Protein 5BZ3 (pdb70)

Structure (mmCIF, N/CA/C/O backbone):
data_5BZ3
#
_entry.id   5BZ3
#
_cell.length_a   56.580
_cell.length_b   94.090
_cell.length_c   147.280
_cell.angle_alpha   90.00
_cell.angle_beta   90.00
_cell.angle_gamma   90.00
#
_symmetry.space_group_name_H-M   'C 2 2 21'
#
loop_
_entity.id
_entity.type
_entity.pdbx_description
1 polymer 'Na(+)/H(+) antiporter'
2 non-polymer '(2R)-2,3-DIHYDROXYPROPYL (7Z)-TETRADEC-7-ENOATE'
3 water water
#
loop_
_atom_site.group_PDB
_atom_site.id
_atom_site.type_symbol
_atom_site.label_atom_id
_atom_site.label_alt_id
_atom_site.label_comp_id
_atom_site.label_asym_id
_atom_site.label_entity_id
_atom_site.label_seq_id
_atom_site.pdbx_PDB_ins_code
_atom_site.Cartn_x
_atom_site.Cartn_y
_atom_site.Cartn_z
_atom_site.occupancy
_atom_site.B_iso_or_equiv
_atom_site.auth_seq_id
_atom_site.auth_comp_id
_atom_site.auth_asym_id
_atom_site.auth_atom_id
_atom_site.pdbx_PDB_model_num
ATOM 1 N N . GLY A 1 2 ? -1.682 -33.208 -46.066 1.00 62.88 3 GLY A N 1
ATOM 2 C CA . GLY A 1 2 ? -1.342 -31.990 -46.779 1.00 51.11 3 GLY A CA 1
ATOM 3 C C . GLY A 1 2 ? -2.567 -31.204 -47.206 1.00 45.01 3 GLY A C 1
ATOM 4 O O . GLY A 1 2 ? -3.042 -30.335 -46.475 1.00 42.22 3 GLY A O 1
ATOM 7 N N . ALA A 1 3 ? -3.077 -31.512 -48.396 1.00 43.12 4 ALA A N 1
ATOM 8 C CA . ALA A 1 3 ? -4.214 -30.792 -48.962 1.00 40.73 4 ALA A CA 1
ATOM 9 C C . ALA A 1 3 ? -5.468 -30.987 -48.119 1.00 40.10 4 ALA A C 1
ATOM 10 O O . ALA A 1 3 ? -6.230 -30.044 -47.908 1.00 38.90 4 ALA A O 1
ATOM 17 N N . GLU A 1 4 ? -5.679 -32.215 -47.653 1.00 40.53 5 GLU A N 1
ATOM 18 C CA . GLU A 1 4 ? -6.791 -32.522 -46.757 1.00 42.87 5 GLU A CA 1
ATOM 19 C C . GLU A 1 4 ? -6.850 -31.540 -45.594 1.00 40.64 5 GLU A C 1
ATOM 20 O O . GLU A 1 4 ? -7.881 -30.913 -45.340 1.00 38.72 5 GLU A O 1
ATOM 32 N N . HIS A 1 5 ? -5.737 -31.417 -44.883 1.00 40.77 6 HIS A N 1
ATOM 33 C CA . HIS A 1 5 ? -5.711 -30.612 -43.672 1.00 38.66 6 HIS A CA 1
ATOM 34 C C . HIS A 1 5 ? -5.836 -29.119 -43.991 1.00 35.28 6 HIS A C 1
ATOM 35 O O . HIS A 1 5 ? -6.400 -28.367 -43.202 1.00 32.59 6 HIS A O 1
ATOM 49 N N . LEU A 1 6 ? -5.345 -28.692 -45.153 1.00 38.05 7 LEU A N 1
ATOM 50 C CA . LEU A 1 6 ? -5.531 -27.299 -45.576 1.00 35.62 7 LEU A CA 1
ATOM 51 C C . LEU A 1 6 ? -6.999 -27.007 -45.877 1.00 33.16 7 LEU A C 1
ATOM 52 O O . LEU A 1 6 ? -7.485 -25.917 -45.581 1.00 32.41 7 LEU A O 1
ATOM 68 N N . LEU A 1 7 ? -7.700 -27.972 -46.468 1.00 33.23 8 LEU A N 1
ATOM 69 C CA . LEU A 1 7 ? -9.135 -27.829 -46.717 1.00 36.07 8 LEU A CA 1
ATOM 70 C C . LEU A 1 7 ? -9.898 -27.718 -45.411 1.00 33.80 8 LEU A C 1
ATOM 71 O O . LEU A 1 7 ? -10.808 -26.901 -45.277 1.00 30.06 8 LEU A O 1
ATOM 87 N N . GLU A 1 8 ? -9.534 -28.569 -44.460 1.00 34.28 9 GLU A N 1
ATOM 88 C CA . GLU A 1 8 ? -10.183 -28.582 -43.158 1.00 34.57 9 GLU A CA 1
ATOM 89 C C . GLU A 1 8 ? -10.075 -27.221 -42.489 1.00 31.30 9 GLU A C 1
ATOM 90 O O . GLU A 1 8 ? -11.068 -26.692 -41.990 1.00 31.97 9 GLU A O 1
ATOM 102 N N . ILE A 1 9 ? -8.875 -26.650 -42.486 1.00 31.45 10 ILE A N 1
ATOM 103 C CA . ILE A 1 9 ? -8.672 -25.341 -41.873 1.00 34.31 10 ILE A CA 1
ATOM 104 C C . ILE A 1 9 ? -9.526 -24.293 -42.572 1.00 33.35 10 ILE A C 1
ATOM 105 O O . ILE A 1 9 ? -10.133 -23.450 -41.913 1.00 32.29 10 ILE A O 1
ATOM 121 N N . PHE A 1 10 ? -9.584 -24.345 -43.900 1.00 33.47 11 PHE A N 1
ATOM 122 C CA . PHE A 1 10 ? -10.407 -23.393 -44.643 1.00 33.01 11 PHE A CA 1
ATOM 123 C C . PHE A 1 10 ? -11.870 -23.466 -44.213 1.00 31.12 11 PHE A C 1
ATOM 124 O O . PHE A 1 10 ? -12.520 -22.436 -44.040 1.00 28.80 11 PHE A O 1
ATOM 141 N N . TYR A 1 11 ? -12.384 -24.681 -44.046 1.00 34.06 12 TYR A N 1
ATOM 142 C CA . TYR A 1 11 ? -13.787 -24.870 -43.688 1.00 34.28 12 TYR A CA 1
ATOM 143 C C . TYR A 1 11 ? -14.070 -24.352 -42.279 1.00 33.90 12 TYR A C 1
ATOM 144 O O . TYR A 1 11 ? -15.127 -23.779 -42.018 1.00 33.57 12 TYR A O 1
ATOM 162 N N . LEU A 1 12 ? -13.126 -24.566 -41.371 1.00 32.98 13 LEU A N 1
ATOM 163 C CA . LEU A 1 12 ? -13.235 -24.046 -40.014 1.00 34.64 13 LEU A CA 1
ATOM 164 C C . LEU A 1 12 ? -13.240 -22.531 -39.981 1.00 33.42 13 LEU A C 1
ATOM 165 O O . LEU A 1 12 ? -14.120 -21.924 -39.377 1.00 32.33 13 LEU A O 1
ATOM 181 N N . LEU A 1 13 ? -12.238 -21.925 -40.613 1.00 33.49 14 LEU A N 1
ATOM 182 C CA . LEU A 1 13 ? -12.118 -20.470 -40.634 1.00 34.01 14 LEU A CA 1
ATOM 183 C C . LEU A 1 13 ? -13.311 -19.841 -41.332 1.00 33.30 14 LEU A C 1
ATOM 184 O O . LEU A 1 13 ? -13.834 -18.825 -40.876 1.00 33.14 14 LEU A O 1
ATOM 200 N N . LEU A 1 14 ? -13.747 -20.447 -42.434 1.00 33.52 15 LEU A N 1
ATOM 201 C CA . LEU A 1 14 ? -14.886 -19.919 -43.176 1.00 34.59 15 LEU A CA 1
ATOM 202 C C . LEU A 1 14 ? -16.136 -19.957 -42.298 1.00 34.77 15 LEU A C 1
ATOM 203 O O . LEU A 1 14 ? -16.816 -18.947 -42.122 1.00 35.75 15 LEU A O 1
ATOM 219 N N . ALA A 1 15 ? -16.420 -21.125 -41.735 1.00 32.66 16 ALA A N 1
ATOM 220 C CA . ALA A 1 15 ? -17.580 -21.297 -40.868 1.00 35.05 16 ALA A CA 1
ATOM 221 C C . ALA A 1 15 ? -17.502 -20.405 -39.631 1.00 34.78 16 ALA A C 1
ATOM 222 O O . ALA A 1 15 ? -18.494 -19.791 -39.239 1.00 34.87 16 ALA A O 1
ATOM 229 N N . ALA A 1 16 ? -16.322 -20.333 -39.023 1.00 34.47 17 ALA A N 1
ATOM 230 C CA . ALA A 1 16 ? -16.135 -19.546 -37.808 1.00 33.50 17 ALA A CA 1
ATOM 231 C C . ALA A 1 16 ? -16.258 -18.051 -38.083 1.00 35.22 17 ALA A C 1
ATOM 232 O O . ALA A 1 16 ? -16.727 -17.303 -37.226 1.00 34.31 17 ALA A O 1
ATOM 239 N N . GLN A 1 17 ? -15.838 -17.616 -39.270 1.00 36.00 18 GLN A N 1
ATOM 240 C CA . GLN A 1 17 ? -15.996 -16.220 -39.662 1.00 35.48 18 GLN A CA 1
ATOM 241 C C . GLN A 1 17 ? -17.468 -15.870 -39.834 1.00 36.03 18 GLN A C 1
ATOM 242 O O . GLN A 1 17 ? -17.902 -14.794 -39.428 1.00 37.31 18 GLN A O 1
ATOM 256 N N . VAL A 1 18 ? -18.236 -16.778 -40.429 1.00 36.35 19 VAL A N 1
ATOM 257 C CA . VAL A 1 18 ? -19.647 -16.514 -40.687 1.00 36.51 19 VAL A CA 1
ATOM 258 C C . VAL A 1 18 ? -20.461 -16.577 -39.393 1.00 36.09 19 VAL A C 1
ATOM 259 O O . VAL A 1 18 ? -21.329 -15.737 -39.166 1.00 35.96 19 VAL A O 1
ATOM 272 N N . CYS A 1 19 ? -20.188 -17.566 -38.548 1.00 34.14 20 CYS A N 1
ATOM 273 C CA . CYS A 1 19 ? -20.933 -17.706 -37.299 1.00 37.16 20 CYS A CA 1
ATOM 274 C C . CYS A 1 19 ? -20.562 -16.608 -36.307 1.00 35.84 20 CYS A C 1
ATOM 275 O O . CYS A 1 19 ? -21.382 -16.223 -35.473 1.00 35.91 20 CYS A O 1
ATOM 283 N N . ALA A 1 20 ? -19.335 -16.102 -36.391 1.00 36.44 21 ALA A N 1
ATOM 284 C CA . ALA A 1 20 ? -18.945 -14.966 -35.565 1.00 37.95 21 ALA A CA 1
ATOM 285 C C . ALA A 1 20 ? -19.770 -13.746 -35.959 1.00 38.18 21 ALA A C 1
ATOM 286 O O . ALA A 1 20 ? -20.305 -13.044 -35.101 1.00 38.27 21 ALA A O 1
ATOM 293 N N . PHE A 1 21 ? -19.870 -13.499 -37.262 1.00 38.12 22 PHE A N 1
ATOM 294 C CA . PHE A 1 21 ? -20.708 -12.419 -37.778 1.00 38.16 22 PHE A CA 1
ATOM 295 C C . PHE A 1 21 ? -22.154 -12.587 -37.319 1.00 37.05 22 PHE A C 1
ATOM 296 O O . PHE A 1 21 ? -22.813 -11.616 -36.945 1.00 38.19 22 PHE A O 1
ATOM 313 N N . ILE A 1 22 ? -22.642 -13.823 -37.343 1.00 36.13 23 ILE A N 1
ATOM 314 C CA . ILE A 1 22 ? -24.027 -14.090 -36.972 1.00 36.53 23 ILE A CA 1
ATOM 315 C C . ILE A 1 22 ? -24.265 -13.792 -35.499 1.00 37.51 23 ILE A C 1
ATOM 316 O O . ILE A 1 22 ? -25.279 -13.204 -35.147 1.00 37.04 23 ILE A O 1
ATOM 332 N N . PHE A 1 23 ? -23.338 -14.182 -34.633 1.00 36.09 24 PHE A N 1
ATOM 333 C CA . PHE A 1 23 ? -23.556 -14.000 -33.204 1.00 37.57 24 PHE A CA 1
ATOM 334 C C . PHE A 1 23 ? -23.326 -12.541 -32.791 1.00 38.21 24 PHE A C 1
ATOM 335 O O . PHE A 1 23 ? -23.933 -12.064 -31.833 1.00 37.43 24 PHE A O 1
ATOM 352 N N . LYS A 1 24 ? -22.470 -11.828 -33.518 1.00 38.88 25 LYS A N 1
ATOM 353 C CA . LYS A 1 24 ? -22.347 -10.383 -33.322 1.00 41.20 25 LYS A CA 1
ATOM 354 C C . LYS A 1 24 ? -23.666 -9.675 -33.650 1.00 39.69 25 LYS A C 1
ATOM 355 O O . LYS A 1 24 ? -24.175 -8.908 -32.834 1.00 39.98 25 LYS A O 1
ATOM 374 N N . ARG A 1 25 ? -24.213 -9.920 -34.841 1.00 38.54 26 ARG A N 1
ATOM 375 C CA . ARG A 1 25 ? -25.467 -9.275 -35.248 1.00 40.87 26 ARG A CA 1
ATOM 376 C C . ARG A 1 25 ? -26.616 -9.603 -34.276 1.00 41.37 26 ARG A C 1
ATOM 377 O O . ARG A 1 25 ? -27.580 -8.844 -34.174 1.00 44.60 26 ARG A O 1
ATOM 398 N N . LEU A 1 26 ? -26.506 -10.721 -33.558 1.00 40.41 27 LEU A N 1
ATOM 399 C CA . LEU A 1 26 ? -27.527 -11.120 -32.582 1.00 43.42 27 LEU A CA 1
ATOM 400 C C . LEU A 1 26 ? -27.190 -10.686 -31.159 1.00 45.23 27 LEU A C 1
ATOM 401 O O . LEU A 1 26 ? -27.937 -10.978 -30.229 1.00 49.56 27 LEU A O 1
ATOM 417 N N . ASN A 1 27 ? -26.071 -9.987 -30.994 1.00 44.23 28 ASN A N 1
ATOM 418 C CA . ASN A 1 27 ? -25.588 -9.579 -29.677 1.00 46.58 28 ASN A CA 1
ATOM 419 C C . ASN A 1 27 ? -25.429 -10.757 -28.718 1.00 45.34 28 ASN A C 1
ATOM 420 O O . ASN A 1 27 ? -25.628 -10.616 -27.510 1.00 44.92 28 ASN A O 1
ATOM 431 N N . GLN A 1 28 ? -25.074 -11.914 -29.265 1.00 42.48 29 GLN A N 1
ATOM 432 C CA . GLN A 1 28 ? -24.749 -13.084 -28.456 1.00 40.31 29 GLN A CA 1
ATOM 433 C C . GLN A 1 28 ? -23.234 -13.266 -28.451 1.00 38.42 29 GLN A C 1
ATOM 434 O O . GLN A 1 28 ? -22.540 -12.673 -29.286 1.00 36.80 29 GLN A O 1
ATOM 448 N N . PRO A 1 29 ? -22.709 -14.059 -27.500 1.00 36.47 30 PRO A N 1
ATOM 449 C CA . PRO A 1 29 ? -21.252 -14.184 -27.378 1.00 35.32 30 PRO A CA 1
ATOM 450 C C . PRO A 1 29 ? -20.598 -14.770 -28.628 1.00 35.77 30 PRO A C 1
ATOM 451 O O . PRO A 1 29 ? -20.925 -15.884 -29.044 1.00 33.79 30 PRO A O 1
ATOM 462 N N . VAL A 1 30 ? -19.679 -14.007 -29.211 1.00 35.23 31 VAL A N 1
ATOM 463 C CA . VAL A 1 30 ? -19.048 -14.364 -30.478 1.00 36.19 31 VAL A CA 1
ATOM 464 C C . VAL A 1 30 ? -18.375 -15.731 -30.404 1.00 35.53 31 VAL A C 1
ATOM 465 O O . VAL A 1 30 ? -18.348 -16.466 -31.390 1.00 33.84 31 VAL A O 1
ATOM 478 N N . VAL A 1 31 ? -17.848 -16.077 -29.233 1.00 34.69 32 VAL A N 1
ATOM 479 C CA . VAL A 1 31 ? -17.074 -17.306 -29.089 1.00 33.86 32 VAL A CA 1
ATOM 480 C C . VAL A 1 31 ? -17.963 -18.545 -29.195 1.00 34.09 32 VAL A C 1
ATOM 481 O O . VAL A 1 31 ? -17.492 -19.615 -29.574 1.00 34.34 32 VAL A O 1
ATOM 494 N N . ILE A 1 32 ? -19.244 -18.408 -28.868 1.00 34.01 33 ILE A N 1
ATOM 495 C CA . ILE A 1 32 ? -20.172 -19.532 -28.988 1.00 35.09 33 ILE A CA 1
ATOM 496 C C . ILE A 1 32 ? -20.470 -19.793 -30.464 1.00 33.72 33 ILE A C 1
ATOM 497 O O . ILE A 1 32 ? -20.711 -20.931 -30.866 1.00 33.87 33 ILE A O 1
ATOM 513 N N . GLY A 1 33 ? -20.443 -18.735 -31.267 1.00 34.33 34 GLY A N 1
ATOM 514 C CA . GLY A 1 33 ? -20.558 -18.868 -32.710 1.00 35.43 34 GLY A CA 1
ATOM 515 C C . GLY A 1 33 ? -19.442 -19.718 -33.287 1.00 33.44 34 GLY A C 1
ATOM 516 O O . GLY A 1 33 ? -19.670 -20.550 -34.165 1.00 33.93 34 GLY A O 1
ATOM 520 N N . GLU A 1 34 ? -18.225 -19.503 -32.798 1.00 34.19 35 GLU A N 1
ATOM 521 C CA . GLU A 1 34 ? -17.063 -20.227 -33.304 1.00 35.60 35 GLU A CA 1
ATOM 522 C C . GLU A 1 34 ? -17.158 -21.709 -32.946 1.00 34.88 35 GLU A C 1
ATOM 523 O O . GLU A 1 34 ? -16.700 -22.568 -33.698 1.00 32.93 35 GLU A O 1
ATOM 535 N N . VAL A 1 35 ? -17.770 -22.004 -31.806 1.00 32.13 36 VAL A N 1
ATOM 536 C CA . VAL A 1 35 ? -18.011 -23.388 -31.406 1.00 34.48 36 VAL A CA 1
ATOM 537 C C . VAL A 1 35 ? -19.093 -24.016 -32.271 1.00 34.46 36 VAL A C 1
ATOM 538 O O . VAL A 1 35 ? -18.946 -25.153 -32.711 1.00 34.37 36 VAL A O 1
ATOM 551 N N . LEU A 1 36 ? -20.182 -23.286 -32.500 1.00 34.69 37 LEU A N 1
ATOM 552 C CA . LEU A 1 36 ? -21.255 -23.781 -33.357 1.00 35.43 37 LEU A CA 1
ATOM 553 C C . LEU A 1 36 ? -20.695 -24.116 -34.732 1.00 36.39 37 LEU A C 1
ATOM 554 O O . LEU A 1 36 ? -21.025 -25.146 -35.317 1.00 36.32 37 LEU A O 1
ATOM 570 N N . ALA A 1 37 ? -19.843 -23.230 -35.234 1.00 35.44 38 ALA A N 1
ATOM 571 C CA . ALA A 1 37 ? -19.217 -23.401 -36.537 1.00 36.01 38 ALA A CA 1
ATOM 572 C C . ALA A 1 37 ? -18.581 -24.780 -36.661 1.00 37.49 38 ALA A C 1
ATOM 573 O O . ALA A 1 37 ? -18.754 -25.462 -37.669 1.00 35.69 38 ALA A O 1
ATOM 580 N N . GLY A 1 38 ? -17.857 -25.189 -35.624 1.00 35.09 39 GLY A N 1
ATOM 581 C CA . GLY A 1 38 ? -17.186 -26.477 -35.617 1.00 36.05 39 GLY A CA 1
ATOM 582 C C . GLY A 1 38 ? -18.153 -27.642 -35.570 1.00 37.91 39 GLY A C 1
ATOM 583 O O . GLY A 1 38 ? -17.893 -28.700 -36.146 1.00 36.77 39 GLY A O 1
ATOM 587 N N . VAL A 1 39 ? -19.266 -27.450 -34.869 1.00 37.57 40 VAL A N 1
ATOM 588 C CA . VAL A 1 39 ? -20.328 -28.446 -34.835 1.00 38.42 40 VAL A CA 1
ATOM 589 C C . VAL A 1 39 ? -20.882 -28.653 -36.241 1.00 39.82 40 VAL A C 1
ATOM 590 O O . VAL A 1 39 ? -21.073 -29.786 -36.680 1.00 42.41 40 VAL A O 1
ATOM 603 N N . LEU A 1 40 ? -21.127 -27.548 -36.941 1.00 38.85 41 LEU A N 1
ATOM 604 C CA . LEU A 1 40 ? -21.734 -27.582 -38.269 1.00 40.34 41 LEU A CA 1
ATOM 605 C C . LEU A 1 40 ? -20.855 -28.281 -39.313 1.00 41.24 41 LEU A C 1
ATOM 606 O O . LEU A 1 40 ? -21.350 -29.091 -40.098 1.00 42.95 41 LEU A O 1
ATOM 622 N N . VAL A 1 41 ? -19.561 -27.965 -39.334 1.00 39.26 42 VAL A N 1
ATOM 623 C CA . VAL A 1 41 ? -18.659 -28.526 -40.341 1.00 40.27 42 VAL A CA 1
ATOM 624 C C . VAL A 1 41 ? -18.103 -29.890 -39.927 1.00 40.03 42 VAL A C 1
ATOM 625 O O . VAL A 1 41 ? -17.515 -30.602 -40.743 1.00 38.70 42 VAL A O 1
ATOM 638 N N . GLY A 1 42 ? -18.294 -30.253 -38.664 1.00 38.20 43 GLY A N 1
ATOM 639 C CA . GLY A 1 42 ? -17.748 -31.492 -38.137 1.00 40.63 43 GLY A CA 1
ATOM 640 C C . GLY A 1 42 ? -18.622 -32.696 -38.445 1.00 42.49 43 GLY A C 1
ATOM 641 O O . GLY A 1 42 ? -19.558 -32.599 -39.234 1.00 44.30 43 GLY A O 1
ATOM 645 N N . PRO A 1 43 ? -18.331 -33.842 -37.812 1.00 43.78 44 PRO A N 1
ATOM 646 C CA . PRO A 1 43 ? -19.014 -35.093 -38.165 1.00 46.16 44 PRO A CA 1
ATOM 647 C C . PRO A 1 43 ? -20.508 -35.125 -37.827 1.00 49.81 44 PRO A C 1
ATOM 648 O O . PRO A 1 43 ? -21.233 -35.928 -38.417 1.00 54.43 44 PRO A O 1
ATOM 659 N N . ALA A 1 44 ? -20.962 -34.275 -36.909 1.00 48.94 45 ALA A N 1
ATOM 660 C CA . ALA A 1 44 ? -22.372 -34.262 -36.525 1.00 48.66 45 ALA A CA 1
ATOM 661 C C . ALA A 1 44 ? -23.273 -33.934 -37.712 1.00 51.85 45 ALA A C 1
ATOM 662 O O . ALA A 1 44 ? -24.373 -34.478 -37.816 1.00 56.09 45 ALA A O 1
ATOM 669 N N . LEU A 1 45 ? -22.810 -33.054 -38.600 1.00 48.99 46 LEU A N 1
ATOM 670 C CA . LEU A 1 45 ? -23.607 -32.636 -39.754 1.00 49.37 46 LEU A CA 1
ATOM 671 C C . LEU A 1 45 ? -22.839 -32.765 -41.082 1.00 48.28 46 LEU A C 1
ATOM 672 O O . LEU A 1 45 ? -22.860 -33.826 -41.707 1.00 49.66 46 LEU A O 1
ATOM 688 N N . LEU A 1 46 ? -22.159 -31.703 -41.510 1.00 46.08 47 LEU A N 1
ATOM 689 C CA . LEU A 1 46 ? -21.563 -31.666 -42.853 1.00 44.05 47 LEU A CA 1
ATOM 690 C C . LEU A 1 46 ? -20.421 -32.669 -43.064 1.00 42.36 47 LEU A C 1
ATOM 691 O O . LEU A 1 46 ? -20.171 -33.100 -44.188 1.00 41.62 47 LEU A O 1
ATOM 707 N N . GLY A 1 47 ? -19.724 -33.032 -41.995 1.00 43.11 48 GLY A N 1
ATOM 708 C CA . GLY A 1 47 ? -18.654 -34.013 -42.092 1.00 42.84 48 GLY A CA 1
ATOM 709 C C . GLY A 1 47 ? -17.448 -33.574 -42.912 1.00 40.40 48 GLY A C 1
ATOM 710 O O . GLY A 1 47 ? -16.761 -34.408 -43.502 1.00 41.56 48 GLY A O 1
ATOM 714 N N . LEU A 1 48 ? -17.177 -32.271 -42.938 1.00 38.57 49 LEU A N 1
ATOM 715 C CA . LEU A 1 48 ? -16.049 -31.731 -43.700 1.00 38.69 49 LEU A CA 1
ATOM 716 C C . LEU A 1 48 ? -14.771 -31.655 -42.864 1.00 38.36 49 LEU A C 1
ATOM 717 O O . LEU A 1 48 ? -13.681 -31.455 -43.403 1.00 37.02 49 LEU A O 1
ATOM 733 N N . VAL A 1 49 ? -14.915 -31.815 -41.551 1.00 39.32 50 VAL A N 1
ATOM 734 C CA . VAL A 1 49 ? -13.795 -31.707 -40.623 1.00 39.22 50 VAL A CA 1
ATOM 735 C C . VAL A 1 49 ? -13.883 -32.815 -39.597 1.00 41.55 50 VAL A C 1
ATOM 736 O O . VAL A 1 49 ? -14.957 -33.075 -39.056 1.00 40.59 50 VAL A O 1
ATOM 749 N N . HIS A 1 50 ? -12.757 -33.462 -39.320 1.00 40.38 51 HIS A N 1
ATOM 750 C CA . HIS A 1 50 ? -12.734 -34.505 -38.312 1.00 41.42 51 HIS A CA 1
ATOM 751 C C . HIS A 1 50 ? -11.627 -34.310 -37.297 1.00 42.22 51 HIS A C 1
ATOM 752 O O . HIS A 1 50 ? -10.643 -33.609 -37.537 1.00 40.95 51 HIS A O 1
ATOM 766 N N . GLU A 1 51 ? -11.831 -34.939 -36.148 1.00 43.40 52 GLU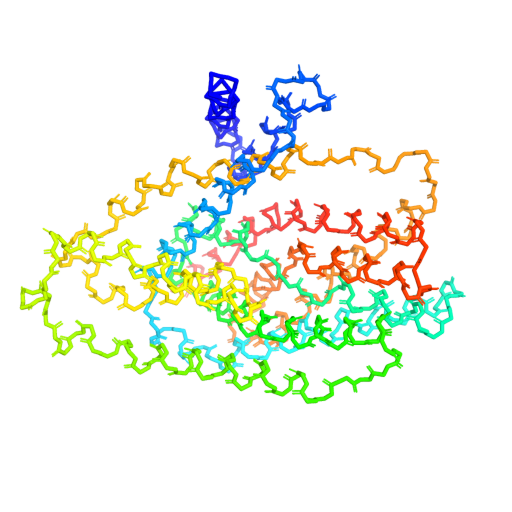 A N 1
ATOM 767 C CA . GLU A 1 51 ? -10.828 -35.024 -35.105 1.00 45.42 52 GLU A CA 1
ATOM 768 C C . GLU A 1 51 ? -9.512 -35.518 -35.678 1.00 42.63 52 GLU A C 1
ATOM 769 O O . GLU A 1 51 ? -9.467 -36.545 -36.351 1.00 40.77 52 GLU A O 1
ATOM 781 N N . GLY A 1 52 ? -8.445 -34.771 -35.429 1.00 42.48 53 GLY A N 1
ATOM 782 C CA . GLY A 1 52 ? -7.121 -35.209 -35.821 1.00 42.66 53 GLY A CA 1
ATOM 783 C C . GLY A 1 52 ? -6.013 -34.533 -35.040 1.00 41.25 53 GLY A C 1
ATOM 784 O O . GLY A 1 52 ? -6.228 -33.519 -34.376 1.00 38.82 53 GLY A O 1
ATOM 788 N N . GLU A 1 53 ? -4.818 -35.104 -35.133 1.00 42.67 54 GLU A N 1
ATOM 789 C CA . GLU A 1 53 ? -3.670 -34.623 -34.380 1.00 42.59 54 GLU A CA 1
ATOM 790 C C . GLU A 1 53 ? -3.238 -33.222 -34.796 1.00 38.52 54 GLU A C 1
ATOM 791 O O . GLU A 1 53 ? -2.921 -32.388 -33.949 1.00 35.17 54 GLU A O 1
ATOM 803 N N . ILE A 1 54 ? -3.218 -32.965 -36.101 1.00 37.76 55 ILE A N 1
ATOM 804 C CA . ILE A 1 54 ? -2.745 -31.681 -36.603 1.00 34.59 55 ILE A CA 1
ATOM 805 C C . ILE A 1 54 ? -3.695 -30.567 -36.174 1.00 33.53 55 ILE A C 1
ATOM 806 O O . ILE A 1 54 ? -3.260 -29.559 -35.618 1.00 31.34 55 ILE A O 1
ATOM 822 N N . LEU A 1 55 ? -4.989 -30.756 -36.415 1.00 33.19 56 LEU A N 1
ATOM 823 C CA . LEU A 1 55 ? -5.985 -29.762 -36.020 1.00 33.73 56 LEU A CA 1
ATOM 824 C C . LEU A 1 55 ? -5.978 -29.515 -34.520 1.00 34.39 56 LEU A C 1
ATOM 825 O O . LEU A 1 55 ? -6.135 -28.378 -34.074 1.00 31.31 56 LEU A O 1
ATOM 841 N N . GLU A 1 56 ? -5.792 -30.571 -33.738 1.00 32.86 57 GLU A N 1
ATOM 842 C CA . GLU A 1 56 ? -5.820 -30.417 -32.294 1.00 36.28 57 GLU A CA 1
ATOM 843 C C . GLU A 1 56 ? -4.594 -29.660 -31.798 1.00 33.88 57 GLU A C 1
ATOM 844 O O . GLU A 1 56 ? -4.688 -28.922 -30.823 1.00 33.50 57 GLU A O 1
ATOM 856 N N . PHE A 1 57 ? -3.451 -29.820 -32.461 1.00 32.52 58 PHE A N 1
ATOM 857 C CA . PHE A 1 57 ? -2.287 -29.045 -32.055 1.00 33.38 58 PHE A CA 1
ATOM 858 C C . PHE A 1 57 ? -2.465 -27.580 -32.447 1.00 33.15 58 PHE A C 1
ATOM 859 O O . PHE A 1 57 ? -2.019 -26.682 -31.733 1.00 28.77 58 PHE A O 1
ATOM 876 N N . LEU A 1 58 ? -3.108 -27.335 -33.583 1.00 30.77 59 LEU A N 1
ATOM 877 C CA . LEU A 1 58 ? -3.380 -25.964 -33.999 1.00 30.98 59 LEU A CA 1
ATOM 878 C C . LEU A 1 58 ? -4.361 -25.315 -33.032 1.00 29.19 59 LEU A C 1
ATOM 879 O O . LEU A 1 58 ? -4.201 -24.152 -32.668 1.00 27.23 59 LEU A O 1
ATOM 895 N N . ALA A 1 59 ? -5.370 -26.075 -32.620 1.00 30.20 60 ALA A N 1
ATOM 896 C CA . ALA A 1 59 ? -6.282 -25.643 -31.567 1.00 33.01 60 ALA A CA 1
ATOM 897 C C . ALA A 1 59 ? -5.512 -25.226 -30.317 1.00 31.00 60 ALA A C 1
ATOM 898 O O . ALA A 1 59 ? -5.814 -24.205 -29.704 1.00 30.03 60 ALA A O 1
ATOM 905 N N . GLU A 1 60 ? -4.509 -26.018 -29.954 1.00 31.24 61 GLU A N 1
ATOM 906 C CA . GLU A 1 60 ? -3.716 -25.751 -28.758 1.00 34.20 61 GLU A CA 1
ATOM 907 C C . GLU A 1 60 ? -2.927 -24.451 -28.898 1.00 32.38 61 GLU A C 1
ATOM 908 O O . GLU A 1 60 ? -2.820 -23.673 -27.950 1.00 28.85 61 GLU A O 1
ATOM 920 N N . LEU A 1 61 ? -2.371 -24.216 -30.083 1.00 27.02 62 LEU A N 1
ATOM 921 C CA . LEU A 1 61 ? -1.630 -22.983 -30.342 1.00 28.36 62 LEU A CA 1
ATOM 922 C C . LEU A 1 61 ? -2.546 -21.770 -30.240 1.00 28.78 62 LEU A C 1
ATOM 923 O O . LEU A 1 61 ? -2.132 -20.708 -29.778 1.00 26.03 62 LEU A O 1
ATOM 939 N N . GLY A 1 62 ? -3.793 -21.930 -30.672 1.00 28.00 63 GLY A N 1
ATOM 940 C CA . GLY A 1 62 ? -4.757 -20.847 -30.615 1.00 28.43 63 GLY A CA 1
ATOM 941 C C . GLY A 1 62 ? -5.057 -20.429 -29.186 1.00 28.02 63 GLY A C 1
ATOM 942 O O . GLY A 1 62 ? -5.082 -19.238 -28.875 1.00 24.99 63 GLY A O 1
ATOM 946 N N . ALA A 1 63 ? -5.283 -21.409 -28.318 1.00 27.20 64 ALA A N 1
ATOM 947 C CA . ALA A 1 63 ? -5.525 -21.144 -26.901 1.00 30.94 64 ALA A CA 1
ATOM 948 C C . ALA A 1 63 ? -4.319 -20.453 -26.283 1.00 26.50 64 ALA A C 1
ATOM 949 O O . ALA A 1 63 ? -4.459 -19.528 -25.485 1.00 24.71 64 ALA A O 1
ATOM 956 N N . VAL A 1 64 ? -3.132 -20.917 -26.658 1.00 26.51 65 VAL A N 1
ATOM 957 C CA . VAL A 1 64 ? -1.884 -20.335 -26.176 1.00 27.83 65 VAL A CA 1
ATOM 958 C C . VAL A 1 64 ? -1.784 -18.862 -26.558 1.00 29.42 65 VAL A C 1
ATOM 959 O O . VAL A 1 64 ? -1.368 -18.045 -25.743 1.00 23.89 65 VAL A O 1
ATOM 972 N N . PHE A 1 65 ? -2.174 -18.510 -27.780 1.00 25.75 66 PHE A N 1
ATOM 973 C CA . PHE A 1 65 ? -2.034 -17.127 -28.227 1.00 27.42 66 PHE A CA 1
ATOM 974 C C . PHE A 1 65 ? -3.171 -16.244 -27.717 1.00 28.85 66 PHE A C 1
ATOM 975 O O . PHE A 1 65 ? -3.017 -15.029 -27.597 1.00 28.27 66 PHE A O 1
ATOM 992 N N . LEU A 1 66 ? -4.308 -16.854 -27.412 1.00 26.55 67 LEU A N 1
ATOM 993 C CA . LEU A 1 66 ? -5.352 -16.168 -26.664 1.00 29.43 67 LEU A CA 1
ATOM 994 C C . LEU A 1 66 ? -4.816 -15.674 -25.315 1.00 30.00 67 LEU A C 1
ATOM 995 O O . LEU A 1 66 ? -4.815 -14.473 -25.042 1.00 26.40 67 LEU A O 1
ATOM 1011 N N . LEU A 1 67 ? -4.350 -16.590 -24.474 1.00 27.23 68 LEU A N 1
ATOM 1012 C CA . LEU A 1 67 ? -3.880 -16.201 -23.146 1.00 30.03 68 LEU A CA 1
ATOM 1013 C C . LEU A 1 67 ? -2.543 -15.464 -23.176 1.00 30.81 68 LEU A C 1
ATOM 1014 O O . LEU A 1 67 ? -2.252 -14.675 -22.277 1.00 28.41 68 LEU A O 1
ATOM 1030 N N . PHE A 1 68 ? -1.730 -15.718 -24.195 1.00 29.06 69 PHE A N 1
ATOM 1031 C CA . PHE A 1 68 ? -0.517 -14.934 -24.404 1.00 29.61 69 PHE A CA 1
ATOM 1032 C C . PHE A 1 68 ? -0.900 -13.470 -24.643 1.00 31.77 69 PHE A C 1
ATOM 1033 O O . PHE A 1 68 ? -0.312 -12.560 -24.059 1.00 29.95 69 PHE A O 1
ATOM 1050 N N . MET A 1 69 ? -1.904 -13.249 -25.488 1.00 31.74 70 MET A N 1
ATOM 1051 C CA . MET A 1 69 ? -2.408 -11.898 -25.739 1.00 32.71 70 MET A CA 1
ATOM 1052 C C . MET A 1 69 ? -3.003 -11.289 -24.460 1.00 31.92 70 MET A C 1
ATOM 1053 O O . MET A 1 69 ? -2.800 -10.114 -24.159 1.00 30.61 70 MET A O 1
ATOM 1067 N N . VAL A 1 70 ? -3.744 -12.095 -23.709 1.00 29.50 71 VAL A N 1
ATOM 1068 C CA . VAL A 1 70 ? -4.384 -11.613 -22.490 1.00 32.05 71 VAL A CA 1
ATOM 1069 C C . VAL A 1 70 ? -3.327 -11.222 -21.454 1.00 31.47 71 VAL A C 1
ATOM 1070 O O . VAL A 1 70 ? -3.467 -10.209 -20.769 1.00 30.67 71 VAL A O 1
ATOM 1083 N N . GLY A 1 71 ? -2.268 -12.018 -21.351 1.00 28.35 72 GLY A N 1
ATOM 1084 C CA . GLY A 1 71 ? -1.146 -11.682 -20.493 1.00 32.92 72 GLY A CA 1
ATOM 1085 C C . GLY A 1 71 ? -0.508 -10.353 -20.857 1.00 35.56 72 GLY A C 1
ATOM 1086 O O . GLY A 1 71 ? -0.169 -9.558 -19.976 1.00 35.39 72 GLY A O 1
ATOM 1090 N N . LEU A 1 72 ? -0.341 -10.116 -22.157 1.00 34.31 73 LEU A N 1
ATOM 1091 C CA . LEU A 1 72 ? 0.214 -8.864 -22.664 1.00 37.63 73 LEU A CA 1
ATOM 1092 C C . LEU A 1 72 ? -0.521 -7.636 -22.136 1.00 38.67 73 LEU A C 1
ATOM 1093 O O . LEU A 1 72 ? 0.096 -6.598 -21.905 1.00 41.60 73 LEU A O 1
ATOM 1109 N N . GLU A 1 73 ? -1.835 -7.758 -21.956 1.00 39.28 74 GLU A N 1
ATOM 1110 C CA . GLU A 1 73 ? -2.670 -6.639 -21.522 1.00 42.91 74 GLU A CA 1
ATOM 1111 C C . GLU A 1 73 ? -2.837 -6.604 -20.003 1.00 41.41 74 GLU A C 1
ATOM 1112 O O . GLU A 1 73 ? -3.692 -5.884 -19.486 1.00 44.80 74 GLU A O 1
ATOM 1124 N N . THR A 1 74 ? -2.015 -7.377 -19.297 1.00 39.60 75 THR A N 1
ATOM 1125 C CA . THR A 1 74 ? -2.154 -7.545 -17.851 1.00 40.86 75 THR A CA 1
ATOM 1126 C C . THR A 1 74 ? -0.847 -7.270 -17.108 1.00 43.40 75 THR A C 1
ATOM 1127 O O . THR A 1 74 ? 0.137 -7.986 -17.282 1.00 41.69 75 THR A O 1
ATOM 1138 N N . ARG A 1 75 ? -0.845 -6.235 -16.274 1.00 47.62 76 ARG A N 1
ATOM 1139 C CA . ARG A 1 75 ? 0.293 -5.968 -15.402 1.00 49.90 76 ARG A CA 1
ATOM 1140 C C . ARG A 1 75 ? 0.314 -7.007 -14.279 1.00 46.38 76 ARG A C 1
ATOM 1141 O O . ARG A 1 75 ? -0.718 -7.248 -13.651 1.00 46.04 76 ARG A O 1
ATOM 1162 N N . LEU A 1 76 ? 1.469 -7.627 -14.030 1.00 46.30 77 LEU A N 1
ATOM 1163 C CA . LEU A 1 76 ? 1.596 -8.533 -12.887 1.00 48.63 77 LEU A CA 1
ATOM 1164 C C . LEU A 1 76 ? 1.154 -7.822 -11.616 1.00 48.25 77 LEU A C 1
ATOM 1165 O O . LEU A 1 76 ? 0.413 -8.382 -10.812 1.00 46.61 77 LEU A O 1
ATOM 1181 N N . LYS A 1 77 ? 1.627 -6.592 -11.437 1.00 49.27 78 LYS A N 1
ATOM 1182 C CA . LYS A 1 77 ? 1.297 -5.811 -10.249 1.00 51.32 78 LYS A CA 1
ATOM 1183 C C . LYS A 1 77 ? -0.216 -5.696 -10.051 1.00 49.95 78 LYS A C 1
ATOM 1184 O O . LYS A 1 77 ? -0.699 -5.662 -8.919 1.00 48.40 78 LYS A O 1
ATOM 1203 N N . ASP A 1 78 ? -0.965 -5.643 -11.149 1.00 49.21 79 ASP A N 1
ATOM 1204 C CA . ASP A 1 78 ? -2.419 -5.530 -11.053 1.00 50.31 79 ASP A CA 1
ATOM 1205 C C . ASP A 1 78 ? -3.046 -6.876 -10.694 1.00 48.46 79 ASP A C 1
ATOM 1206 O O . ASP A 1 78 ? -4.161 -6.917 -10.175 1.00 48.10 79 ASP A O 1
ATOM 1215 N N . ILE A 1 79 ? -2.336 -7.972 -10.955 1.00 46.63 80 ILE A N 1
ATOM 1216 C CA . ILE A 1 79 ? -2.778 -9.277 -10.466 1.00 45.21 80 ILE A CA 1
ATOM 1217 C C . ILE A 1 79 ? -2.482 -9.378 -8.970 1.00 45.34 80 ILE A C 1
ATOM 1218 O O . ILE A 1 79 ? -3.328 -9.825 -8.194 1.00 44.12 80 ILE A O 1
ATOM 1234 N N . LEU A 1 80 ? -1.283 -8.964 -8.568 1.00 46.33 81 LEU A N 1
ATOM 1235 C CA . LEU A 1 80 ? -0.892 -8.990 -7.159 1.00 46.77 81 LEU A CA 1
ATOM 1236 C C . LEU A 1 80 ? -1.833 -8.166 -6.286 1.00 45.44 81 LEU A C 1
ATOM 1237 O O . LEU A 1 80 ? -2.085 -8.519 -5.136 1.00 46.84 81 LEU A O 1
ATOM 1253 N N . ALA A 1 81 ? -2.347 -7.069 -6.837 1.00 44.94 82 ALA A N 1
ATOM 1254 C CA . ALA A 1 81 ? -3.254 -6.192 -6.104 1.00 44.59 82 ALA A CA 1
ATOM 1255 C C . ALA A 1 81 ? -4.501 -6.932 -5.617 1.00 49.37 82 ALA A C 1
ATOM 1256 O O . ALA A 1 81 ? -5.122 -6.524 -4.635 1.00 44.81 82 ALA A O 1
ATOM 1263 N N . VAL A 1 82 ? -4.854 -8.016 -6.303 1.00 43.82 83 VAL A N 1
ATOM 1264 C CA . VAL A 1 82 ? -6.020 -8.817 -5.947 1.00 41.83 83 VAL A CA 1
ATOM 1265 C C . VAL A 1 82 ? -5.613 -10.271 -5.725 1.00 41.30 83 VAL A C 1
ATOM 1266 O O . VAL A 1 82 ? -6.396 -11.189 -5.960 1.00 40.26 83 VAL A O 1
ATOM 1279 N N . GLY A 1 83 ? -4.383 -10.467 -5.260 1.00 40.90 84 GLY A N 1
ATOM 1280 C CA . GLY A 1 83 ? -3.843 -11.797 -5.038 1.00 39.69 84 GLY A CA 1
ATOM 1281 C C . GLY A 1 83 ? -4.585 -12.592 -3.982 1.00 41.23 84 GLY A C 1
ATOM 1282 O O . GLY A 1 83 ? -4.813 -13.789 -4.148 1.00 38.74 84 GLY A O 1
ATOM 1286 N N . LYS A 1 84 ? -4.959 -11.935 -2.890 1.00 43.54 85 LYS A N 1
ATOM 1287 C CA . LYS A 1 84 ? -5.643 -12.620 -1.799 1.00 42.35 85 LYS A CA 1
ATOM 1288 C C . LYS A 1 84 ? -7.018 -13.106 -2.253 1.00 39.07 85 LYS A C 1
ATOM 1289 O O . LYS A 1 84 ? -7.450 -14.196 -1.881 1.00 38.35 85 LYS A O 1
ATOM 1308 N N . GLU A 1 85 ? -7.697 -12.310 -3.074 1.00 38.53 86 GLU A N 1
ATOM 1309 C CA . GLU A 1 85 ? -8.966 -12.742 -3.651 1.00 39.30 86 GLU A CA 1
ATOM 1310 C C . GLU A 1 85 ? -8.757 -13.863 -4.672 1.00 37.06 86 GLU A C 1
ATOM 1311 O O . GLU A 1 85 ? -9.540 -14.807 -4.722 1.00 36.31 86 GLU A O 1
ATOM 1323 N N . ALA A 1 86 ? -7.706 -13.771 -5.480 1.00 35.96 87 ALA A N 1
ATOM 1324 C CA . ALA A 1 86 ? -7.460 -14.800 -6.490 1.00 37.16 87 ALA A CA 1
ATOM 1325 C C . ALA A 1 86 ? -7.229 -16.134 -5.803 1.00 37.06 87 ALA A C 1
ATOM 1326 O O . ALA A 1 86 ? -7.740 -17.169 -6.231 1.00 36.69 87 ALA A O 1
ATOM 1333 N N . PHE A 1 87 ? -6.469 -16.095 -4.745 1.00 36.93 88 PHE A N 1
ATOM 1334 C CA . PHE A 1 87 ? -6.170 -17.282 -4.006 1.00 38.89 88 PHE A CA 1
ATOM 1335 C C . PHE A 1 87 ? -7.360 -17.920 -3.340 1.00 36.49 88 PHE A C 1
ATOM 1336 O O . PHE A 1 87 ? -7.516 -19.090 -3.386 1.00 35.12 88 PHE A O 1
ATOM 1353 N N . LEU A 1 88 ? -8.198 -17.123 -2.726 1.00 36.82 89 LEU A N 1
ATOM 1354 C CA . LEU A 1 88 ? -9.385 -17.632 -2.091 1.00 38.01 89 LEU A CA 1
ATOM 1355 C C . LEU A 1 88 ? -10.359 -18.213 -3.080 1.00 34.09 89 LEU A C 1
ATOM 1356 O O . LEU A 1 88 ? -10.972 -19.197 -2.832 1.00 32.97 89 LEU A O 1
ATOM 1372 N N . VAL A 1 89 ? -10.496 -17.553 -4.199 1.00 36.27 90 VAL A N 1
ATOM 1373 C CA . VAL A 1 89 ? -11.428 -17.957 -5.209 1.00 34.59 90 VAL A CA 1
ATOM 1374 C C . VAL A 1 89 ? -11.014 -19.306 -5.727 1.00 32.06 90 VAL A C 1
ATOM 1375 O O . VAL A 1 89 ? -11.813 -20.175 -5.886 1.00 27.99 90 VAL A O 1
ATOM 1388 N N . ALA A 1 90 ? -9.724 -19.459 -5.925 1.00 31.47 91 ALA A N 1
ATOM 1389 C CA . ALA A 1 90 ? -9.182 -20.722 -6.405 1.00 34.45 91 ALA A CA 1
ATOM 1390 C C . ALA A 1 90 ? -9.403 -21.883 -5.424 1.00 32.71 91 ALA A C 1
ATOM 1391 O O . ALA A 1 90 ? -9.878 -22.943 -5.831 1.00 30.58 91 ALA A O 1
ATOM 1398 N N . VAL A 1 91 ? -9.064 -21.706 -4.147 1.00 31.91 92 VAL A N 1
ATOM 1399 C CA . VAL A 1 91 ? -9.187 -22.823 -3.206 1.00 32.64 92 VAL A CA 1
ATOM 1400 C C . VAL A 1 91 ? -10.655 -23.193 -2.972 1.00 31.68 92 VAL A C 1
ATOM 1401 O O . VAL A 1 91 ? -10.994 -24.374 -2.925 1.00 29.72 92 VAL A O 1
ATOM 1414 N N . LEU A 1 92 ? -11.528 -22.200 -2.834 1.00 30.92 93 LEU A N 1
ATOM 1415 C CA . LEU A 1 92 ? -12.944 -22.488 -2.592 1.00 33.22 93 LEU A CA 1
ATOM 1416 C C . LEU A 1 92 ? -13.574 -23.089 -3.841 1.00 33.34 93 LEU A C 1
ATOM 1417 O O . LEU A 1 92 ? -14.454 -23.946 -3.755 1.00 30.47 93 LEU A O 1
ATOM 1433 N N . GLY A 1 93 ? -13.111 -22.636 -5.001 1.00 32.17 94 GLY A N 1
ATOM 1434 C CA . GLY A 1 93 ? -13.561 -23.170 -6.272 1.00 32.78 94 GLY A CA 1
ATOM 1435 C C . GLY A 1 93 ? -13.123 -24.606 -6.491 1.00 33.70 94 GLY A C 1
ATOM 1436 O O . GLY A 1 93 ? -13.589 -25.251 -7.423 1.00 33.43 94 GLY A O 1
ATOM 1440 N N . VAL A 1 94 ? -12.213 -25.098 -5.653 1.00 32.51 95 VAL A N 1
ATOM 1441 C CA . VAL A 1 94 ? -11.827 -26.510 -5.668 1.00 33.75 95 VAL A CA 1
ATOM 1442 C C . VAL A 1 94 ? -12.612 -27.278 -4.610 1.00 33.06 95 VAL A C 1
ATOM 1443 O O . VAL A 1 94 ? -13.211 -28.313 -4.899 1.00 31.86 95 VAL A O 1
ATOM 1456 N N . ALA A 1 95 ? -12.603 -26.762 -3.384 1.00 32.20 96 ALA A N 1
ATOM 1457 C CA . ALA A 1 95 ? -13.220 -27.445 -2.251 1.00 32.23 96 ALA A CA 1
ATOM 1458 C C . ALA A 1 95 ? -14.715 -27.657 -2.437 1.00 32.43 96 ALA A C 1
ATOM 1459 O O . ALA A 1 95 ? -15.212 -28.767 -2.256 1.00 32.67 96 ALA A O 1
ATOM 1466 N N . LEU A 1 96 ? -15.432 -26.596 -2.795 1.00 30.47 97 LEU A N 1
ATOM 1467 C CA . LEU A 1 96 ? -16.892 -26.650 -2.827 1.00 32.68 97 LEU A CA 1
ATOM 1468 C C . LEU A 1 96 ? -17.442 -27.563 -3.926 1.00 34.87 97 LEU A C 1
ATOM 1469 O O . LEU A 1 96 ? -18.311 -28.393 -3.648 1.00 35.10 97 LEU A O 1
ATOM 1485 N N . PRO A 1 97 ? -16.956 -27.424 -5.173 1.00 32.31 98 PRO A N 1
ATOM 1486 C CA . PRO A 1 97 ? -17.493 -28.391 -6.139 1.00 33.90 98 PRO A CA 1
ATOM 1487 C C . PRO A 1 97 ? -17.106 -29.823 -5.783 1.00 34.42 98 PRO A C 1
ATOM 1488 O O . PRO A 1 97 ? -17.891 -30.737 -6.030 1.00 34.56 98 PRO A O 1
ATOM 1499 N N . PHE A 1 98 ? -15.922 -30.016 -5.206 1.00 31.90 99 PHE A N 1
ATOM 1500 C CA . PHE A 1 98 ? -15.503 -31.352 -4.794 1.00 35.18 99 PHE A CA 1
ATOM 1501 C C . PHE A 1 98 ? -16.444 -31.922 -3.741 1.00 37.47 99 PHE A C 1
ATOM 1502 O O . PHE A 1 98 ? -16.854 -33.080 -3.824 1.00 38.73 99 PHE A O 1
ATOM 1519 N N . LEU A 1 99 ? -16.777 -31.106 -2.746 1.00 35.02 100 LEU A N 1
ATOM 1520 C CA . LEU A 1 99 ? -17.616 -31.560 -1.640 1.00 38.88 100 LEU A CA 1
ATOM 1521 C C . LEU A 1 99 ? -19.025 -31.890 -2.122 1.00 37.54 100 LEU A C 1
ATOM 1522 O O . LEU A 1 99 ? -19.567 -32.952 -1.814 1.00 36.55 100 LEU A O 1
ATOM 1538 N N . GLY A 1 100 ? -19.606 -30.974 -2.889 1.00 37.27 101 GLY A N 1
ATOM 1539 C CA . GLY A 1 100 ? -20.933 -31.166 -3.442 1.00 37.59 101 GLY A CA 1
ATOM 1540 C C . GLY A 1 100 ? -21.036 -32.375 -4.350 1.00 37.01 101 GLY A C 1
ATOM 1541 O O . GLY A 1 100 ? -22.075 -33.034 -4.396 1.00 37.02 101 GLY A O 1
ATOM 1545 N N . GLY A 1 101 ? -19.957 -32.673 -5.067 1.00 36.23 102 GLY A N 1
ATOM 1546 C CA . GLY A 1 101 ? -19.952 -33.779 -6.010 1.00 37.89 102 GLY A CA 1
ATOM 1547 C C . GLY A 1 101 ? -19.878 -35.097 -5.268 1.00 39.45 102 GLY A C 1
ATOM 1548 O O . GLY A 1 101 ? -20.550 -36.066 -5.618 1.00 39.82 102 GLY A O 1
ATOM 1552 N N . TYR A 1 102 ? -19.053 -35.115 -4.227 1.00 39.06 103 TYR A N 1
ATOM 1553 C CA . TYR A 1 102 ? -18.883 -36.285 -3.378 1.00 41.46 103 TYR A CA 1
ATOM 1554 C C . TYR A 1 102 ? -20.150 -36.600 -2.577 1.00 43.78 103 TYR A C 1
ATOM 1555 O O . TYR A 1 102 ? -20.560 -37.758 -2.490 1.00 46.08 103 TYR A O 1
ATOM 1573 N N . LEU A 1 103 ? -20.773 -35.575 -2.000 1.00 42.87 104 LEU A N 1
ATOM 1574 C CA . LEU A 1 103 ? -21.970 -35.782 -1.183 1.00 44.75 104 LEU A CA 1
ATOM 1575 C C . LEU A 1 103 ? -23.144 -36.191 -2.059 1.00 45.10 104 LEU A C 1
ATOM 1576 O O . LEU A 1 103 ? -24.002 -36.967 -1.637 1.00 45.94 104 LEU A O 1
ATOM 1592 N N . TYR A 1 104 ? -23.182 -35.674 -3.284 1.00 45.14 105 TYR A N 1
ATOM 1593 C CA . TYR A 1 104 ? -24.223 -36.069 -4.221 1.00 45.80 105 TYR A CA 1
ATOM 1594 C C . TYR A 1 104 ? -23.989 -37.499 -4.692 1.00 47.21 105 TYR A C 1
ATOM 1595 O O . TYR A 1 104 ? -24.937 -38.239 -4.941 1.00 48.33 105 TYR A O 1
ATOM 1613 N N . GLY A 1 105 ? -22.724 -37.882 -4.824 1.00 46.09 106 GLY A N 1
ATOM 1614 C CA . GLY A 1 105 ? -22.380 -39.249 -5.169 1.00 48.33 106 GLY A CA 1
ATOM 1615 C C . GLY A 1 105 ? -22.893 -40.219 -4.120 1.00 51.20 106 GLY A C 1
ATOM 1616 O O . GLY A 1 105 ? -23.568 -41.198 -4.443 1.00 52.49 106 GLY A O 1
ATOM 1620 N N . LEU A 1 106 ? -22.569 -39.948 -2.859 1.00 50.16 107 LEU A N 1
ATOM 1621 C CA . LEU A 1 106 ? -23.095 -40.734 -1.745 1.00 51.82 107 LEU A CA 1
ATOM 1622 C C . LEU A 1 106 ? -24.621 -40.808 -1.813 1.00 54.02 107 LEU A C 1
ATOM 1623 O O . LEU A 1 106 ? -25.203 -41.882 -1.665 1.00 56.96 107 LEU A O 1
ATOM 1639 N N . GLU A 1 107 ? -25.254 -39.663 -2.054 1.00 53.27 108 GLU A N 1
ATOM 1640 C CA . GLU A 1 107 ? -26.710 -39.573 -2.154 1.00 54.79 108 GLU A CA 1
ATOM 1641 C C . GLU A 1 107 ? -27.335 -40.524 -3.188 1.00 55.11 108 GLU A C 1
ATOM 1642 O O . GLU A 1 107 ? -28.436 -41.029 -2.963 1.00 55.95 108 GLU A O 1
ATOM 1654 N N . ILE A 1 108 ? -26.653 -40.766 -4.309 1.00 54.83 109 ILE A N 1
ATOM 1655 C CA . ILE A 1 108 ? -27.218 -41.604 -5.376 1.00 54.44 109 ILE A CA 1
ATOM 1656 C C . ILE A 1 108 ? -26.615 -43.010 -5.383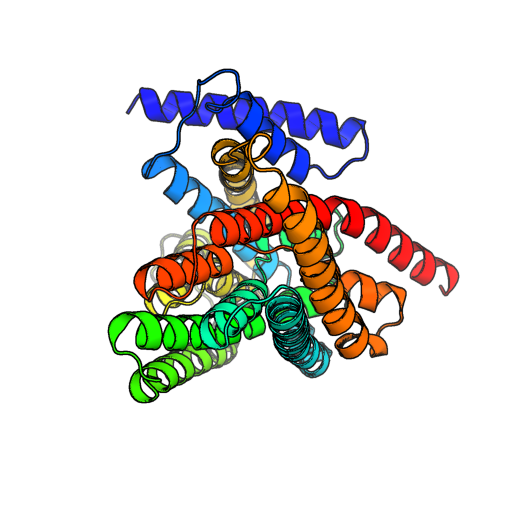 1.00 56.11 109 ILE A C 1
ATOM 1657 O O . ILE A 1 108 ? -26.547 -43.663 -6.424 1.00 57.67 109 ILE A O 1
ATOM 1673 N N . GLY A 1 109 ? -26.187 -43.473 -4.214 1.00 56.57 110 GLY A N 1
ATOM 1674 C CA . GLY A 1 109 ? -25.793 -44.861 -4.037 1.00 56.51 110 GLY A CA 1
ATOM 1675 C C . GLY A 1 109 ? -24.371 -45.221 -4.431 1.00 55.78 110 GLY A C 1
ATOM 1676 O O . GLY A 1 109 ? -24.014 -46.400 -4.415 1.00 57.95 110 GLY A O 1
ATOM 1680 N N . PHE A 1 110 ? -23.550 -44.232 -4.776 1.00 54.62 111 PHE A N 1
ATOM 1681 C CA . PHE A 1 110 ? -22.155 -44.515 -5.118 1.00 53.26 111 PHE A CA 1
ATOM 1682 C C . PHE A 1 110 ? -21.406 -45.007 -3.888 1.00 50.78 111 PHE A C 1
ATOM 1683 O O . PHE A 1 110 ? -21.738 -44.634 -2.764 1.00 50.42 111 PHE A O 1
ATOM 1700 N N . GLU A 1 111 ? -20.393 -45.839 -4.105 1.00 49.87 112 GLU A N 1
ATOM 1701 C CA . GLU A 1 111 ? -19.512 -46.252 -3.022 1.00 50.87 112 GLU A CA 1
ATOM 1702 C C . GLU A 1 111 ? -18.510 -45.127 -2.770 1.00 46.76 112 GLU A C 1
ATOM 1703 O O . GLU A 1 111 ? -18.521 -44.115 -3.474 1.00 46.32 112 GLU A O 1
ATOM 1715 N N . THR A 1 112 ? -17.653 -45.300 -1.769 1.00 47.30 113 THR A N 1
ATOM 1716 C CA . THR A 1 112 ? -16.692 -44.265 -1.380 1.00 45.21 113 THR A CA 1
ATOM 1717 C C . THR A 1 112 ? -15.825 -43.776 -2.542 1.00 42.66 113 THR A C 1
ATOM 1718 O O . THR A 1 112 ? -15.845 -42.593 -2.878 1.00 41.81 113 THR A O 1
ATOM 1729 N N . LEU A 1 113 ? -15.057 -44.680 -3.143 1.00 41.98 114 LEU A N 1
ATOM 1730 C CA . LEU A 1 113 ? -14.083 -44.280 -4.155 1.00 42.36 114 LEU A CA 1
ATOM 1731 C C . LEU A 1 113 ? -14.757 -43.698 -5.402 1.00 41.90 114 LEU A C 1
ATOM 1732 O O . LEU A 1 113 ? -14.302 -42.685 -5.927 1.00 40.62 114 LEU A O 1
ATOM 1748 N N . PRO A 1 114 ? -15.842 -44.332 -5.880 1.00 42.78 115 PRO A N 1
ATOM 1749 C CA . PRO A 1 114 ? -16.581 -43.724 -6.993 1.00 43.96 115 PRO A CA 1
ATOM 1750 C C . PRO A 1 114 ? -17.071 -42.313 -6.681 1.00 43.85 115 PRO A C 1
ATOM 1751 O O . PRO A 1 114 ? -17.111 -41.463 -7.569 1.00 44.23 115 PRO A O 1
ATOM 1762 N N . ALA A 1 115 ? -17.439 -42.076 -5.426 1.00 42.50 116 ALA A N 1
ATOM 1763 C CA . ALA A 1 115 ? -17.932 -40.768 -5.014 1.00 42.82 116 ALA A CA 1
ATOM 1764 C C . ALA A 1 115 ? -16.807 -39.745 -5.032 1.00 40.58 116 ALA A C 1
ATOM 1765 O O . ALA A 1 115 ? -17.006 -38.596 -5.431 1.00 38.10 116 ALA A O 1
ATOM 1772 N N . LEU A 1 116 ? -15.624 -40.165 -4.600 1.00 40.22 117 LEU A N 1
ATOM 1773 C CA . LEU A 1 116 ? -14.489 -39.259 -4.553 1.00 39.51 117 LEU A CA 1
ATOM 1774 C C . LEU A 1 116 ? -14.104 -38.867 -5.974 1.00 38.21 117 LEU A C 1
ATOM 1775 O O . LEU A 1 116 ? -13.774 -37.713 -6.227 1.00 36.90 117 LEU A O 1
ATOM 1791 N N . PHE A 1 117 ? -14.187 -39.811 -6.908 1.00 37.79 118 PHE A N 1
ATOM 1792 C CA . PHE A 1 117 ? -13.821 -39.522 -8.289 1.00 37.99 118 PHE A CA 1
ATOM 1793 C C . PHE A 1 117 ? -14.790 -38.539 -8.923 1.00 36.36 118 PHE A C 1
ATOM 1794 O O . PHE A 1 117 ? -14.389 -37.688 -9.718 1.00 36.14 118 PHE A O 1
ATOM 1811 N N . LEU A 1 118 ? -16.064 -38.660 -8.571 1.00 36.26 119 LEU A N 1
ATOM 1812 C CA . LEU A 1 118 ? -17.075 -37.727 -9.048 1.00 36.21 119 LEU A CA 1
ATOM 1813 C C . LEU A 1 118 ? -16.742 -36.319 -8.582 1.00 35.92 119 LEU A C 1
ATOM 1814 O O . LEU A 1 118 ? -16.761 -35.372 -9.365 1.00 34.59 119 LEU A O 1
ATOM 1830 N N . GLY A 1 119 ? -16.436 -36.194 -7.296 1.00 36.64 120 GLY A N 1
ATOM 1831 C CA . GLY A 1 119 ? -16.091 -34.912 -6.718 1.00 35.94 120 GLY A CA 1
ATOM 1832 C C . GLY A 1 119 ? -14.851 -34.302 -7.346 1.00 34.96 120 GLY A C 1
ATOM 1833 O O . GLY A 1 119 ? -14.831 -33.111 -7.653 1.00 35.26 120 GLY A O 1
ATOM 1837 N N . THR A 1 120 ? -13.815 -35.112 -7.548 1.00 34.37 121 THR A N 1
ATOM 1838 C CA . THR A 1 120 ? -12.552 -34.590 -8.063 1.00 35.11 121 THR A CA 1
ATOM 1839 C C . THR A 1 120 ? -12.670 -34.166 -9.524 1.00 35.16 121 THR A C 1
ATOM 1840 O O . THR A 1 120 ? -11.892 -33.339 -9.992 1.00 33.57 121 THR A O 1
ATOM 1851 N N . ALA A 1 121 ? -13.643 -34.724 -10.241 1.00 34.62 122 ALA A N 1
ATOM 1852 C CA . ALA A 1 121 ? -13.847 -34.380 -11.651 1.00 35.40 122 ALA A CA 1
ATOM 1853 C C . ALA A 1 121 ? -14.439 -32.982 -11.843 1.00 34.57 122 ALA A C 1
ATOM 1854 O O . ALA A 1 121 ? -14.495 -32.480 -12.966 1.00 34.78 122 ALA A O 1
ATOM 1861 N N . LEU A 1 122 ? -14.876 -32.354 -10.753 1.00 35.08 123 LEU A N 1
ATOM 1862 C CA . LEU A 1 122 ? -15.539 -31.050 -10.824 1.00 34.60 123 LEU A CA 1
ATOM 1863 C C . LEU A 1 122 ? -14.611 -29.912 -10.414 1.00 34.07 123 LEU A C 1
ATOM 1864 O O . LEU A 1 122 ? -15.004 -28.746 -10.403 1.00 32.42 123 LEU A O 1
ATOM 1880 N N . VAL A 1 123 ? -13.373 -30.264 -10.094 1.00 34.12 124 VAL A N 1
ATOM 1881 C CA . VAL A 1 123 ? -12.471 -29.369 -9.380 1.00 34.97 124 VAL A CA 1
ATOM 1882 C C . VAL A 1 123 ? -11.769 -28.336 -10.269 1.00 35.26 124 VAL A C 1
ATOM 1883 O O . VAL A 1 123 ? -11.514 -27.213 -9.831 1.00 36.25 124 VAL A O 1
ATOM 1896 N N . ALA A 1 124 ? -11.476 -28.694 -11.513 1.00 34.71 125 ALA A N 1
ATOM 1897 C CA . ALA A 1 124 ? -10.613 -27.858 -12.354 1.00 37.52 125 ALA A CA 1
ATOM 1898 C C . ALA A 1 124 ? -11.368 -26.914 -13.277 1.00 36.03 125 ALA A C 1
ATOM 1899 O O . ALA A 1 124 ? -12.313 -27.309 -13.945 1.00 36.56 125 ALA A O 1
ATOM 1906 N N . THR A 1 125 ? -10.913 -25.666 -13.319 1.00 35.50 126 THR A N 1
ATOM 1907 C CA . THR A 1 125 ? -11.419 -24.670 -14.254 1.00 35.33 126 THR A CA 1
ATOM 1908 C C . THR A 1 125 ? -10.640 -24.747 -15.565 1.00 34.05 126 THR A C 1
ATOM 1909 O O . THR A 1 125 ? -9.438 -25.014 -15.565 1.00 34.89 126 THR A O 1
ATOM 1920 N N . SER A 1 126 ? -11.334 -24.534 -16.679 1.00 34.72 127 SER A N 1
ATOM 1921 C CA . SER A 1 126 ? -10.690 -24.372 -17.983 1.00 35.57 127 SER A CA 1
ATOM 1922 C C . SER A 1 126 ? -11.022 -22.967 -18.471 1.00 32.49 127 SER A C 1
ATOM 1923 O O . SER A 1 12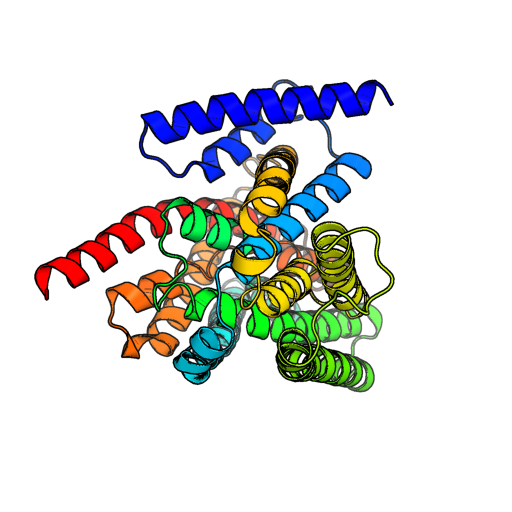6 ? -12.111 -22.730 -18.979 1.00 33.47 127 SER A O 1
ATOM 1931 N N . VAL A 1 127 ? -10.088 -22.033 -18.307 1.00 31.78 128 VAL A N 1
ATOM 1932 C CA . VAL A 1 127 ? -10.425 -20.611 -18.382 1.00 32.59 128 VAL A CA 1
ATOM 1933 C C . VAL A 1 127 ? -10.408 -20.025 -19.792 1.00 29.35 128 VAL A C 1
ATOM 1934 O O . VAL A 1 127 ? -10.743 -18.856 -19.978 1.00 27.34 128 VAL A O 1
ATOM 1947 N N . GLY A 1 128 ? -10.033 -20.827 -20.782 1.00 30.67 129 GLY A N 1
ATOM 1948 C CA . GLY A 1 128 ? -9.916 -20.338 -22.146 1.00 31.11 129 GLY A CA 1
ATOM 1949 C C . GLY A 1 128 ? -11.124 -19.559 -22.644 1.00 28.16 129 GLY A C 1
ATOM 1950 O O . GLY A 1 128 ? -10.990 -18.416 -23.080 1.00 24.15 129 GLY A O 1
ATOM 1954 N N . ILE A 1 129 ? -12.308 -20.158 -22.572 1.00 28.56 130 ILE A N 1
ATOM 1955 C CA . ILE A 1 129 ? -13.494 -19.511 -23.127 1.00 28.40 130 ILE A CA 1
ATOM 1956 C C . ILE A 1 129 ? -13.890 -18.302 -22.287 1.00 30.32 130 ILE A C 1
ATOM 1957 O O . ILE A 1 129 ? -14.469 -17.346 -22.804 1.00 30.15 130 ILE A O 1
ATOM 1973 N N . THR A 1 130 ? -13.572 -18.339 -20.996 1.00 27.23 131 THR A N 1
ATOM 1974 C CA . THR A 1 130 ? -13.839 -17.198 -20.127 1.00 29.69 131 THR A CA 1
ATOM 1975 C C . THR A 1 130 ? -12.932 -16.029 -20.507 1.00 27.63 131 THR A C 1
ATOM 1976 O O . THR A 1 130 ? -13.393 -14.895 -20.612 1.00 26.96 131 THR A O 1
ATOM 1987 N N . ALA A 1 131 ? -11.651 -16.306 -20.730 1.00 26.09 132 ALA A N 1
ATOM 1988 C CA . ALA A 1 131 ? -10.688 -15.256 -21.069 1.00 30.35 132 ALA A CA 1
ATOM 1989 C C . ALA A 1 131 ? -11.019 -14.612 -22.410 1.00 29.29 132 ALA A C 1
ATOM 1990 O O . ALA A 1 131 ? -10.785 -13.421 -22.612 1.00 28.68 132 ALA A O 1
ATOM 1997 N N . ARG A 1 132 ? -11.562 -15.408 -23.324 1.00 28.11 133 ARG A N 1
ATOM 1998 C CA . ARG A 1 132 ? -11.955 -14.915 -24.637 1.00 31.26 133 ARG A CA 1
ATOM 1999 C C . ARG A 1 132 ? -13.078 -13.885 -24.524 1.00 32.07 133 ARG A C 1
ATOM 2000 O O . ARG A 1 132 ? -13.061 -12.849 -25.195 1.00 30.07 133 ARG A O 1
ATOM 2021 N N . VAL A 1 133 ? -14.054 -14.180 -23.672 1.00 30.05 134 VAL A N 1
ATOM 2022 C CA . VAL A 1 133 ? -15.176 -13.275 -23.442 1.00 32.51 134 VAL A CA 1
ATOM 2023 C C . VAL A 1 133 ? -14.711 -11.961 -22.822 1.00 31.58 134 VAL A C 1
ATOM 2024 O O . VAL A 1 133 ? -15.124 -10.883 -23.253 1.00 32.96 134 VAL A O 1
ATOM 2037 N N . LEU A 1 134 ? -13.858 -12.060 -21.808 1.00 30.62 135 LEU A N 1
ATOM 2038 C CA . LEU A 1 134 ? -13.334 -10.879 -21.135 1.00 33.03 135 LEU A CA 1
ATOM 2039 C C . LEU A 1 134 ? -12.609 -9.982 -22.125 1.00 33.50 135 LEU A C 1
ATOM 2040 O O . LEU A 1 134 ? -12.760 -8.761 -22.102 1.00 31.11 135 LEU A O 1
ATOM 2056 N N . GLN A 1 135 ? -11.821 -10.601 -22.995 1.00 31.60 136 GLN A N 1
ATOM 2057 C CA . GLN A 1 135 ? -11.089 -9.871 -24.019 1.00 35.40 136 GLN A CA 1
ATOM 2058 C C . GLN A 1 135 ? -12.057 -9.261 -25.025 1.00 35.81 136 GLN A C 1
ATOM 2059 O O . GLN A 1 135 ? -11.910 -8.108 -25.429 1.00 37.05 136 GLN A O 1
ATOM 2073 N N . GLU A 1 136 ? -13.045 -10.051 -25.424 1.00 35.23 137 GLU A N 1
ATOM 2074 C CA . GLU A 1 136 ? -14.036 -9.616 -26.398 1.00 38.49 137 GLU A CA 1
ATOM 2075 C C . GLU A 1 136 ? -14.756 -8.337 -25.952 1.00 38.87 137 GLU A C 1
ATOM 2076 O O . GLU A 1 136 ? -14.984 -7.431 -26.754 1.00 39.38 137 GLU A O 1
ATOM 2088 N N . LEU A 1 137 ? -15.101 -8.261 -24.670 1.00 34.80 138 LEU A N 1
ATOM 2089 C CA . LEU A 1 137 ? -15.892 -7.141 -24.161 1.00 36.21 138 LEU A CA 1
ATOM 2090 C C . LEU A 1 137 ? -15.042 -5.988 -23.633 1.00 36.24 138 LEU A C 1
ATOM 2091 O O . LEU A 1 137 ? -15.579 -4.987 -23.160 1.00 35.90 138 LEU A O 1
ATOM 2107 N N . GLY A 1 138 ? -13.722 -6.119 -23.722 1.00 36.54 139 GLY A N 1
ATOM 2108 C CA . GLY A 1 138 ? -12.829 -5.012 -23.418 1.00 35.77 139 GLY A CA 1
ATOM 2109 C C . GLY A 1 138 ? -12.671 -4.725 -21.939 1.00 36.95 139 GLY A C 1
ATOM 2110 O O . GLY A 1 138 ? -12.317 -3.610 -21.558 1.00 37.65 139 GLY A O 1
ATOM 2114 N N . VAL A 1 139 ? -12.910 -5.736 -21.110 1.00 35.15 140 VAL A N 1
ATOM 2115 C CA . VAL A 1 139 ? -12.902 -5.568 -19.660 1.00 36.13 140 VAL A CA 1
ATOM 2116 C C . VAL A 1 139 ? -11.748 -6.301 -18.986 1.00 35.88 140 VAL A C 1
ATOM 2117 O O . VAL A 1 139 ? -11.828 -6.627 -17.801 1.00 37.33 140 VAL A O 1
ATOM 2130 N N . LEU A 1 140 ? -10.678 -6.562 -19.729 1.00 36.15 141 LEU A N 1
ATOM 2131 C CA . LEU A 1 140 ? -9.550 -7.299 -19.165 1.00 36.64 141 LEU A CA 1
ATOM 2132 C C . LEU A 1 140 ? -8.905 -6.572 -17.983 1.00 36.52 141 LEU A C 1
ATOM 2133 O O . LEU A 1 140 ? -8.304 -7.209 -17.120 1.00 36.55 141 LEU A O 1
ATOM 2149 N N . SER A 1 141 ? -9.046 -5.251 -17.937 1.00 37.20 142 SER A N 1
ATOM 2150 C CA . SER A 1 141 ? -8.432 -4.447 -16.877 1.00 38.92 142 SER A CA 1
ATOM 2151 C C . SER A 1 141 ? -9.259 -4.383 -15.591 1.00 40.02 142 SER A C 1
ATOM 2152 O O . SER A 1 141 ? -8.765 -3.912 -14.571 1.00 39.70 142 SER A O 1
ATOM 2160 N N . ARG A 1 142 ? -10.503 -4.855 -15.634 1.00 38.91 143 ARG A N 1
ATOM 2161 C CA . ARG A 1 142 ? -11.403 -4.730 -14.485 1.00 39.96 143 ARG A CA 1
ATOM 2162 C C . ARG A 1 142 ? -10.988 -5.686 -13.370 1.00 40.59 143 ARG A C 1
ATOM 2163 O O . ARG A 1 142 ? -10.269 -6.653 -13.621 1.00 40.25 143 ARG A O 1
ATOM 2184 N N . PRO A 1 143 ? -11.433 -5.423 -12.129 1.00 40.98 144 PRO A N 1
ATOM 2185 C CA . PRO A 1 143 ? -10.945 -6.281 -11.043 1.00 41.53 144 PRO A CA 1
ATOM 2186 C C . PRO A 1 143 ? -11.470 -7.717 -11.103 1.00 37.47 144 PRO A C 1
ATOM 2187 O O . PRO A 1 143 ? -10.750 -8.626 -10.691 1.00 35.66 144 PRO A O 1
ATOM 2198 N N . TYR A 1 144 ? -12.684 -7.930 -11.606 1.00 36.24 145 TYR A N 1
ATOM 2199 C CA . TYR A 1 144 ? -13.216 -9.292 -11.693 1.00 35.61 145 TYR A CA 1
ATOM 2200 C C . TYR A 1 144 ? -12.438 -10.100 -12.721 1.00 35.31 145 TYR A C 1
ATOM 2201 O O . TYR A 1 144 ? -12.297 -11.317 -12.593 1.00 35.44 145 TYR A O 1
ATOM 2219 N N . SER A 1 145 ? -11.930 -9.419 -13.739 1.00 35.70 146 SER A N 1
ATOM 2220 C CA A SER A 1 145 ? -11.139 -10.073 -14.768 0.50 36.41 146 SER A CA 1
ATOM 2221 C CA B SER A 1 145 ? -11.149 -10.081 -14.773 0.50 35.31 146 SER A CA 1
ATOM 2222 C C . SER A 1 145 ? -9.789 -10.513 -14.226 1.00 35.76 146 SER A C 1
ATOM 2223 O O . SER A 1 145 ? -9.331 -11.624 -14.486 1.00 32.57 146 SER A O 1
ATOM 2238 N N . ARG A 1 146 ? -9.150 -9.625 -13.474 1.00 37.33 147 ARG A N 1
ATOM 2239 C CA . ARG A 1 146 ? -7.843 -9.910 -12.895 1.00 37.68 147 ARG A CA 1
ATOM 2240 C C . ARG A 1 146 ? -7.917 -10.990 -11.814 1.00 32.96 147 ARG A C 1
ATOM 2241 O O . ARG A 1 146 ? -6.979 -11.769 -11.656 1.00 32.96 147 ARG A O 1
ATOM 2262 N N . ILE A 1 147 ? -9.027 -11.049 -11.082 1.00 33.70 148 ILE A N 1
ATOM 2263 C CA . ILE A 1 147 ? -9.218 -12.106 -10.084 1.00 33.45 148 ILE A CA 1
ATOM 2264 C C . ILE A 1 147 ? -9.402 -13.461 -10.780 1.00 31.61 148 ILE A C 1
ATOM 2265 O O . ILE A 1 147 ? -8.850 -14.472 -10.348 1.00 28.93 148 ILE A O 1
ATOM 2281 N N . ILE A 1 148 ? -10.192 -13.472 -11.850 1.00 32.33 149 ILE A N 1
ATOM 2282 C CA . ILE A 1 148 ? -10.412 -14.677 -12.655 1.00 30.65 149 ILE A CA 1
ATOM 2283 C C . ILE A 1 148 ? -9.085 -15.254 -13.149 1.00 29.98 149 ILE A C 1
ATOM 2284 O O . ILE A 1 148 ? -8.786 -16.429 -12.932 1.00 26.98 149 ILE A O 1
ATOM 2300 N N . LEU A 1 149 ? -8.284 -14.416 -13.795 1.00 31.22 150 LEU A N 1
ATOM 2301 C CA . LEU A 1 149 ? -7.027 -14.865 -14.380 1.00 30.29 150 LEU A CA 1
ATOM 2302 C C . LEU A 1 149 ? -6.047 -15.339 -13.310 1.00 31.06 150 LEU A C 1
ATOM 2303 O O . LEU A 1 149 ? -5.389 -16.359 -13.486 1.00 28.99 150 LEU A O 1
ATOM 2319 N N . GLY A 1 150 ? -5.955 -14.610 -12.202 1.00 29.73 151 GLY A N 1
ATOM 2320 C CA . GLY A 1 150 ? -5.113 -15.030 -11.093 1.00 32.19 151 GLY A CA 1
ATOM 2321 C C . GLY A 1 150 ? -5.587 -16.341 -10.487 1.00 29.79 151 GLY A C 1
ATOM 2322 O O . GLY A 1 150 ? -4.786 -17.226 -10.183 1.00 26.97 151 GLY A O 1
ATOM 2326 N N . ALA A 1 151 ? -6.897 -16.470 -10.310 1.00 28.27 152 ALA A N 1
ATOM 2327 C CA . ALA A 1 151 ? -7.467 -17.682 -9.734 1.00 30.14 152 ALA A CA 1
ATOM 2328 C C . ALA A 1 151 ? -7.261 -18.872 -10.665 1.00 31.51 152 ALA A C 1
ATOM 2329 O O . ALA A 1 151 ? -7.089 -20.002 -10.210 1.00 30.18 152 ALA A O 1
ATOM 2336 N N . ALA A 1 152 ? -7.280 -18.613 -11.970 1.00 29.01 153 ALA A N 1
ATOM 2337 C CA . ALA A 1 152 ? -7.099 -19.669 -12.958 1.00 30.44 153 ALA A CA 1
ATOM 2338 C C . ALA A 1 152 ? -5.691 -20.253 -12.883 1.00 28.97 153 ALA A C 1
ATOM 2339 O O . ALA A 1 152 ? -5.506 -21.460 -13.035 1.00 27.67 153 ALA A O 1
ATOM 2346 N N . VAL A 1 153 ? -4.701 -19.395 -12.648 1.00 29.05 154 VAL A N 1
ATOM 2347 C CA . VAL A 1 153 ? -3.317 -19.852 -12.531 1.00 29.83 154 VAL A CA 1
ATOM 2348 C C . VAL A 1 153 ? -3.143 -20.756 -11.305 1.00 29.49 154 VAL A C 1
ATOM 2349 O O . VAL A 1 153 ? -2.573 -21.845 -11.402 1.00 28.46 154 VAL A O 1
ATOM 2362 N N . ILE A 1 154 ? -3.644 -20.314 -10.155 1.00 29.42 155 ILE A N 1
ATOM 2363 C CA . ILE A 1 154 ? -3.541 -21.114 -8.932 1.00 31.32 155 ILE A CA 1
ATOM 2364 C C . ILE A 1 154 ? -4.399 -22.371 -9.061 1.00 31.14 155 ILE A C 1
ATOM 2365 O O . ILE A 1 154 ? -3.995 -23.455 -8.631 1.00 28.25 155 ILE A O 1
ATOM 2381 N N . ASP A 1 155 ? -5.568 -22.225 -9.682 1.00 31.74 156 ASP A N 1
ATOM 2382 C CA . ASP A 1 155 ? -6.461 -23.362 -9.899 1.00 32.96 156 ASP A CA 1
ATOM 2383 C C . ASP A 1 155 ? -5.802 -24.429 -10.781 1.00 33.48 156 ASP A C 1
ATOM 2384 O O . ASP A 1 155 ? -6.105 -25.618 -10.643 1.00 32.31 156 ASP A O 1
ATOM 2393 N N . ASP A 1 156 ? -4.900 -24.013 -11.675 1.00 32.78 157 ASP A N 1
ATOM 2394 C CA . ASP A 1 156 ? -4.194 -24.972 -12.534 1.00 34.59 157 ASP A CA 1
ATOM 2395 C C . ASP A 1 156 ? -3.127 -25.726 -11.738 1.00 32.70 157 ASP A C 1
ATOM 2396 O O . ASP A 1 156 ? -2.911 -26.920 -11.971 1.00 33.20 157 ASP A O 1
ATOM 2405 N N . VAL A 1 157 ? -2.462 -25.046 -10.803 1.00 30.94 158 VAL A N 1
ATOM 2406 C CA . VAL A 1 157 ? -1.535 -25.739 -9.899 1.00 33.53 158 VAL A CA 1
ATOM 2407 C C . VAL A 1 157 ? -2.308 -26.744 -9.048 1.00 31.81 158 VAL A C 1
ATOM 2408 O O . VAL A 1 157 ? -1.926 -27.912 -8.952 1.00 33.40 158 VAL A O 1
ATOM 2421 N N . LEU A 1 158 ? -3.399 -26.283 -8.440 1.00 30.75 159 LEU A N 1
ATOM 2422 C CA . LEU A 1 158 ? -4.259 -27.155 -7.639 1.00 33.33 159 LEU A CA 1
ATOM 2423 C C . LEU A 1 158 ? -4.785 -28.322 -8.469 1.00 32.76 159 LEU A C 1
ATOM 2424 O O . LEU A 1 158 ? -4.885 -29.448 -7.980 1.00 33.56 159 LEU A O 1
ATOM 2440 N N . GLY A 1 159 ? -5.106 -28.050 -9.729 1.00 32.59 160 GLY A N 1
ATOM 2441 C CA . GLY A 1 159 ? -5.644 -29.067 -10.613 1.00 33.11 160 GLY A CA 1
ATOM 2442 C C . GLY A 1 159 ? -4.635 -30.159 -10.909 1.00 32.75 160 GLY A C 1
ATOM 2443 O O . GLY A 1 159 ? -4.992 -31.330 -11.028 1.00 33.99 160 GLY A O 1
ATOM 2447 N N . LEU A 1 160 ? -3.369 -29.772 -11.028 1.00 32.90 161 LEU A N 1
ATOM 2448 C CA . LEU A 1 160 ? -2.298 -30.716 -11.334 1.00 33.41 161 LEU A CA 1
ATOM 2449 C C . LEU A 1 160 ? -1.964 -31.586 -10.118 1.00 33.88 161 LEU A C 1
ATOM 2450 O O . LEU A 1 160 ? -1.650 -32.771 -10.255 1.00 31.52 161 LEU A O 1
ATOM 2466 N N . ILE A 1 161 ? -2.020 -30.990 -8.931 1.00 33.60 162 ILE A N 1
ATOM 2467 C CA . ILE A 1 161 ? -1.877 -31.753 -7.697 1.00 35.03 162 ILE A CA 1
ATOM 2468 C C . ILE A 1 161 ? -2.911 -32.866 -7.689 1.00 34.75 162 ILE A C 1
ATOM 2469 O O . ILE A 1 161 ? -2.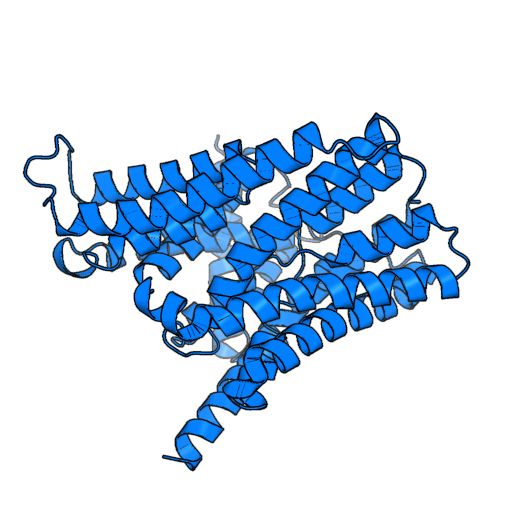589 -34.034 -7.476 1.00 32.55 162 ILE A O 1
ATOM 2485 N N . VAL A 1 162 ? -4.161 -32.485 -7.927 1.00 34.40 163 VAL A N 1
ATOM 2486 C CA . VAL A 1 162 ? -5.265 -33.431 -7.897 1.00 35.52 163 VAL A CA 1
ATOM 2487 C C . VAL A 1 162 ? -5.072 -34.493 -8.972 1.00 35.00 163 VAL A C 1
ATOM 2488 O O . VAL A 1 162 ? -5.283 -35.680 -8.729 1.00 33.52 163 VAL A O 1
ATOM 2501 N N . LEU A 1 163 ? -4.660 -34.065 -10.159 1.00 34.57 164 LEU A N 1
ATOM 2502 C CA . LEU A 1 163 ? -4.439 -34.999 -11.256 1.00 36.50 164 LEU A CA 1
ATOM 2503 C C . LEU A 1 163 ? -3.348 -36.010 -10.899 1.00 35.55 164 LEU A C 1
ATOM 2504 O O . LEU A 1 163 ? -3.500 -37.208 -11.133 1.00 36.42 164 LEU A O 1
ATOM 2520 N N . ALA A 1 164 ? -2.256 -35.520 -10.321 1.00 33.67 165 ALA A N 1
ATOM 2521 C CA . ALA A 1 164 ? -1.141 -36.376 -9.937 1.00 35.59 165 ALA A CA 1
ATOM 2522 C C . ALA A 1 164 ? -1.545 -37.417 -8.883 1.00 36.53 165 ALA A C 1
ATOM 2523 O O . ALA A 1 164 ? -1.080 -38.557 -8.917 1.00 36.40 165 ALA A O 1
ATOM 2530 N N . CYS A 1 165 ? -2.415 -37.027 -7.957 1.00 34.26 166 CYS A N 1
ATOM 2531 C CA . CYS A 1 165 ? -2.863 -37.935 -6.904 1.00 36.98 166 CYS A CA 1
ATOM 2532 C C . CYS A 1 165 ? -3.792 -38.999 -7.473 1.00 36.60 166 CYS A C 1
ATOM 2533 O O . CYS A 1 165 ? -3.752 -40.164 -7.076 1.00 35.88 166 CYS A O 1
ATOM 2541 N N . VAL A 1 166 ? -4.627 -38.581 -8.415 1.00 36.18 167 VAL A N 1
ATOM 2542 C CA . VAL A 1 166 ? -5.629 -39.456 -9.005 1.00 35.46 167 VAL A CA 1
ATOM 2543 C C . VAL A 1 166 ? -4.948 -40.445 -9.944 1.00 36.83 167 VAL A C 1
ATOM 2544 O O . VAL A 1 166 ? -5.352 -41.604 -10.051 1.00 36.70 167 VAL A O 1
ATOM 2557 N N . ASN A 1 167 ? -3.905 -39.973 -10.616 1.00 37.46 168 ASN A N 1
ATOM 2558 C CA . ASN A 1 167 ? -3.065 -40.827 -11.445 1.00 39.62 168 ASN A CA 1
ATOM 2559 C C . ASN A 1 167 ? -2.413 -41.932 -10.624 1.00 40.22 168 ASN A C 1
ATOM 2560 O O . ASN A 1 167 ? -2.390 -43.093 -11.035 1.00 40.79 168 ASN A O 1
ATOM 2571 N N . GLY A 1 168 ? -1.887 -41.562 -9.460 1.00 38.42 169 GLY A N 1
ATOM 2572 C CA . GLY A 1 168 ? -1.229 -42.510 -8.583 1.00 39.27 169 GLY A CA 1
ATOM 2573 C C . GLY A 1 168 ? -2.194 -43.553 -8.057 1.00 39.93 169 GLY A C 1
ATOM 2574 O O . GLY A 1 168 ? -1.879 -44.742 -8.035 1.00 41.02 169 GLY A O 1
ATOM 2578 N N . VAL A 1 169 ? -3.374 -43.107 -7.633 1.00 39.04 170 VAL A N 1
ATOM 2579 C CA . VAL A 1 169 ? -4.392 -44.012 -7.110 1.00 39.41 170 VAL A CA 1
ATOM 2580 C C . VAL A 1 169 ? -4.835 -44.986 -8.197 1.00 40.13 170 VAL A C 1
ATOM 2581 O O . VAL A 1 169 ? -4.991 -46.177 -7.941 1.00 39.41 170 VAL A O 1
ATOM 2594 N N . ALA A 1 170 ? -5.025 -44.485 -9.413 1.00 39.51 171 ALA A N 1
ATOM 2595 C CA . ALA A 1 170 ? -5.486 -45.334 -10.503 1.00 40.99 171 ALA A CA 1
ATOM 2596 C C . ALA A 1 170 ? -4.436 -46.366 -10.898 1.00 41.27 171 ALA A C 1
ATOM 2597 O O . ALA A 1 170 ? -4.777 -47.464 -11.335 1.00 42.40 171 ALA A O 1
ATOM 2604 N N . GLU A 1 171 ? -3.163 -46.022 -10.734 1.00 41.17 172 GLU A N 1
ATOM 2605 C CA . GLU A 1 171 ? -2.088 -46.934 -11.102 1.00 41.67 172 GLU A CA 1
ATOM 2606 C C . GLU A 1 171 ? -1.658 -47.833 -9.943 1.00 42.78 172 GLU A C 1
ATOM 2607 O O . GLU A 1 171 ? -1.652 -49.055 -10.081 1.00 44.71 172 GLU A O 1
ATOM 2619 N N . THR A 1 172 ? -1.312 -47.228 -8.808 1.00 42.01 173 THR A N 1
ATOM 2620 C CA . THR A 1 172 ? -0.694 -47.952 -7.699 1.00 42.24 173 THR A CA 1
ATOM 2621 C C . THR A 1 172 ? -1.636 -48.199 -6.525 1.00 42.70 173 THR A C 1
ATOM 2622 O O . THR A 1 172 ? -1.334 -49.004 -5.645 1.00 43.21 173 THR A O 1
ATOM 2633 N N . GLY A 1 173 ? -2.770 -47.507 -6.506 1.00 42.93 174 GLY A N 1
ATOM 2634 C CA . GLY A 1 173 ? -3.720 -47.646 -5.419 1.00 42.14 174 GLY A CA 1
ATOM 2635 C C . GLY A 1 173 ? -3.400 -46.792 -4.200 1.00 44.52 174 GLY A C 1
ATOM 2636 O O . GLY A 1 173 ? -4.133 -46.833 -3.210 1.00 45.44 174 GLY A O 1
ATOM 2640 N N . GLN A 1 174 ? -2.307 -46.030 -4.257 1.00 44.98 175 GLN A N 1
ATOM 2641 C CA . GLN A 1 174 ? -1.938 -45.149 -3.147 1.00 47.51 175 GLN A CA 1
ATOM 2642 C C . GLN A 1 174 ? -1.628 -43.716 -3.573 1.00 47.38 175 GLN A C 1
ATOM 2643 O O . GLN A 1 174 ? -1.408 -43.426 -4.751 1.00 46.67 175 GLN A O 1
ATOM 2657 N N . VAL A 1 175 ? -1.632 -42.827 -2.584 1.00 47.94 176 VAL A N 1
ATOM 2658 C CA . VAL A 1 175 ? -1.232 -41.440 -2.763 1.00 47.90 176 VAL A CA 1
ATOM 2659 C C . VAL A 1 175 ? 0.275 -41.395 -2.963 1.00 48.75 176 VAL A C 1
ATOM 2660 O O . VAL A 1 175 ? 1.030 -41.852 -2.104 1.00 50.30 176 VAL A O 1
ATOM 2673 N N . GLU A 1 176 ? 0.717 -40.850 -4.091 1.00 47.01 177 GLU A N 1
ATOM 2674 C CA . GLU A 1 176 ? 2.143 -40.788 -4.391 1.00 46.07 177 GLU A CA 1
ATOM 2675 C C . GLU A 1 176 ? 2.686 -39.412 -4.038 1.00 44.08 177 GLU A C 1
ATOM 2676 O O . GLU A 1 176 ? 2.878 -38.559 -4.907 1.00 42.32 177 GLU A O 1
ATOM 2688 N N . VAL A 1 177 ? 2.938 -39.214 -2.748 1.00 41.22 178 VAL A N 1
ATOM 2689 C CA . VAL A 1 177 ? 3.325 -37.912 -2.226 1.00 40.43 178 VAL A CA 1
ATOM 2690 C C . VAL A 1 177 ? 4.649 -37.440 -2.820 1.00 39.20 178 VAL A C 1
ATOM 2691 O O . VAL A 1 177 ? 4.837 -36.249 -3.020 1.00 39.68 178 VAL A O 1
ATOM 2704 N N . GLY A 1 178 ? 5.553 -38.365 -3.126 1.00 38.50 179 GLY A N 1
ATOM 2705 C CA . GLY A 1 178 ? 6.813 -37.992 -3.740 1.00 41.28 179 GLY A CA 1
ATOM 2706 C C . GLY A 1 178 ? 6.577 -37.306 -5.075 1.00 42.78 179 GLY A C 1
ATOM 2707 O O . GLY A 1 178 ? 7.282 -36.364 -5.436 1.00 45.20 179 GLY A O 1
ATOM 2711 N N . ALA A 1 179 ? 5.559 -37.771 -5.795 1.00 41.68 180 ALA A N 1
ATOM 2712 C CA . ALA A 1 179 ? 5.237 -37.245 -7.114 1.00 45.81 180 ALA A CA 1
ATOM 2713 C C . ALA A 1 179 ? 4.503 -35.916 -6.996 1.00 42.90 180 ALA A C 1
ATOM 2714 O O . ALA A 1 179 ? 4.813 -34.962 -7.709 1.00 42.10 180 ALA A O 1
ATOM 2721 N N . ILE A 1 180 ? 3.518 -35.878 -6.103 1.00 42.24 181 ILE A N 1
ATOM 2722 C CA . ILE A 1 180 ? 2.787 -34.655 -5.786 1.00 41.12 181 ILE A CA 1
ATOM 2723 C C . ILE A 1 180 ? 3.730 -33.497 -5.473 1.00 41.48 181 ILE A C 1
ATOM 2724 O O . ILE A 1 180 ? 3.574 -32.395 -6.000 1.00 40.02 181 ILE A O 1
ATOM 2740 N N . THR A 1 181 ? 4.707 -33.749 -4.610 1.00 41.59 182 THR A N 1
ATOM 2741 C CA . THR A 1 181 ? 5.547 -32.679 -4.100 1.00 41.98 182 THR A CA 1
ATOM 2742 C C . THR A 1 181 ? 6.556 -32.225 -5.149 1.00 42.50 182 THR A C 1
ATOM 2743 O O . THR A 1 181 ? 6.854 -31.036 -5.248 1.00 39.98 182 THR A O 1
ATOM 2754 N N . ARG A 1 182 ? 7.071 -33.166 -5.935 1.00 45.01 183 ARG A N 1
ATOM 2755 C CA . ARG A 1 182 ? 7.900 -32.815 -7.088 1.00 48.00 183 ARG A CA 1
ATOM 2756 C C . ARG A 1 182 ? 7.191 -31.783 -7.961 1.00 41.42 183 ARG A C 1
ATOM 2757 O O . ARG A 1 182 ? 7.792 -30.801 -8.398 1.00 41.32 183 ARG A O 1
ATOM 2778 N N . LEU A 1 183 ? 5.905 -32.011 -8.202 1.00 39.23 184 LEU A N 1
ATOM 2779 C CA . LEU A 1 183 ? 5.135 -31.167 -9.110 1.00 40.49 184 LEU A CA 1
ATOM 2780 C C . LEU A 1 183 ? 4.748 -29.833 -8.479 1.00 38.64 184 LEU A C 1
ATOM 2781 O O . LEU A 1 183 ? 4.691 -28.820 -9.175 1.00 36.65 184 LEU A O 1
ATOM 2797 N N . ILE A 1 184 ? 4.483 -29.821 -7.174 1.00 39.38 185 ILE A N 1
ATOM 2798 C CA . ILE A 1 184 ? 4.237 -28.561 -6.478 1.00 38.63 185 ILE A CA 1
ATOM 2799 C C . ILE A 1 184 ? 5.511 -27.728 -6.539 1.00 38.29 185 ILE A C 1
ATOM 2800 O O . ILE A 1 184 ? 5.473 -26.534 -6.825 1.00 37.47 185 ILE A O 1
ATOM 2816 N N . VAL A 1 185 ? 6.638 -28.378 -6.271 1.00 39.18 186 VAL A N 1
ATOM 2817 C CA . VAL A 1 185 ? 7.933 -27.709 -6.270 1.00 39.90 186 VAL A CA 1
ATOM 2818 C C . VAL A 1 185 ? 8.216 -27.104 -7.635 1.00 39.30 186 VAL A C 1
ATOM 2819 O O . VAL A 1 185 ? 8.514 -25.918 -7.747 1.00 37.88 186 VAL A O 1
ATOM 2832 N N . LEU A 1 186 ? 8.115 -27.926 -8.673 1.00 39.56 187 LEU A N 1
ATOM 2833 C CA . LEU A 1 186 ? 8.338 -27.459 -10.035 1.00 39.07 187 LEU A CA 1
ATOM 2834 C C . LEU A 1 186 ? 7.377 -26.328 -10.390 1.00 37.93 187 LEU A C 1
ATOM 2835 O O . LEU A 1 186 ? 7.769 -25.356 -11.035 1.00 37.30 187 LEU A O 1
ATOM 2851 N N . SER A 1 187 ? 6.128 -26.445 -9.952 1.00 36.92 188 SER A N 1
ATOM 2852 C CA . SER A 1 187 ? 5.116 -25.437 -10.259 1.00 37.06 188 SER A CA 1
ATOM 2853 C C . SER A 1 187 ? 5.413 -24.086 -9.609 1.00 38.12 188 SER A C 1
ATOM 2854 O O . SER A 1 187 ? 5.489 -23.071 -10.299 1.00 38.02 188 SER A O 1
ATOM 2862 N N . VAL A 1 188 ? 5.575 -24.066 -8.286 1.00 39.16 189 VAL A N 1
ATOM 2863 C CA . VAL A 1 188 ? 5.724 -22.797 -7.575 1.00 39.32 189 VAL A CA 1
ATOM 2864 C C . VAL A 1 188 ? 7.057 -22.154 -7.932 1.00 39.63 189 VAL A C 1
ATOM 2865 O O . VAL A 1 188 ? 7.179 -20.930 -7.935 1.00 39.88 189 VAL A O 1
ATOM 2878 N N . VAL A 1 189 ? 8.049 -22.983 -8.242 1.00 38.98 190 VAL A N 1
ATOM 2879 C CA . VAL A 1 189 ? 9.341 -22.479 -8.696 1.00 39.01 190 VAL A CA 1
ATOM 2880 C C . VAL A 1 189 ? 9.156 -21.784 -10.043 1.00 42.27 190 VAL A C 1
ATOM 2881 O O . VAL A 1 189 ? 9.611 -20.657 -10.234 1.00 45.32 190 VAL A O 1
ATOM 2894 N N . PHE A 1 190 ? 8.480 -22.464 -10.966 1.00 40.91 191 PHE A N 1
ATOM 2895 C CA . PHE A 1 190 ? 8.181 -21.923 -12.297 1.00 39.79 191 PHE A CA 1
ATOM 2896 C C . PHE A 1 190 ? 7.432 -20.594 -12.217 1.00 42.15 191 PHE A C 1
ATOM 2897 O O . PHE A 1 190 ? 7.850 -19.603 -12.816 1.00 42.97 191 PHE A O 1
ATOM 2914 N N . VAL A 1 191 ? 6.329 -20.579 -11.475 1.00 42.49 192 VAL A N 1
ATOM 2915 C CA . VAL A 1 191 ? 5.528 -19.369 -11.310 1.00 43.25 192 VAL A CA 1
ATOM 2916 C C . VAL A 1 191 ? 6.333 -18.281 -10.611 1.00 46.33 192 VAL A C 1
ATOM 2917 O O . VAL A 1 191 ? 6.410 -17.152 -11.094 1.00 49.36 192 VAL A O 1
ATOM 2930 N N . GLY A 1 192 ? 6.927 -18.630 -9.475 1.00 45.62 193 GLY A N 1
ATOM 2931 C CA . GLY A 1 192 ? 7.717 -17.690 -8.700 1.00 48.21 193 GLY A CA 1
ATOM 2932 C C . GLY A 1 192 ? 8.898 -17.141 -9.478 1.00 52.57 193 GLY A C 1
ATOM 2933 O O . GLY A 1 192 ? 9.257 -15.972 -9.336 1.00 56.66 193 GLY A O 1
ATOM 2937 N N . LEU A 1 193 ? 9.512 -17.988 -10.299 1.00 51.54 194 LEU A N 1
ATOM 2938 C CA . LEU A 1 193 ? 10.632 -17.561 -11.130 1.00 56.98 194 LEU A CA 1
ATOM 2939 C C . LEU A 1 193 ? 10.166 -16.604 -12.226 1.00 60.07 194 LEU A C 1
ATOM 2940 O O . LEU A 1 193 ? 10.899 -15.695 -12.616 1.00 65.34 194 LEU A O 1
ATOM 2956 N N . ALA A 1 194 ? 8.951 -16.814 -12.726 1.00 57.21 195 ALA A N 1
ATOM 2957 C CA . ALA A 1 194 ? 8.387 -15.922 -13.734 1.00 60.10 195 ALA A CA 1
ATOM 2958 C C . ALA A 1 194 ? 8.199 -14.531 -13.138 1.00 63.58 195 ALA A C 1
ATOM 2959 O O . ALA A 1 194 ? 8.420 -13.525 -13.808 1.00 65.38 195 ALA A O 1
ATOM 2966 N N . VAL A 1 195 ? 7.807 -14.480 -11.869 1.00 62.14 196 VAL A N 1
ATOM 2967 C CA . VAL A 1 195 ? 7.635 -13.210 -11.176 1.00 65.13 196 VAL A CA 1
ATOM 2968 C C . VAL A 1 195 ? 8.975 -12.486 -11.033 1.00 69.53 196 VAL A C 1
ATOM 2969 O O . VAL A 1 195 ? 9.018 -11.257 -11.012 1.00 73.02 196 VAL A O 1
ATOM 2982 N N . PHE A 1 196 ? 10.066 -13.243 -10.933 1.00 70.29 197 PHE A N 1
ATOM 2983 C CA . PHE A 1 196 ? 11.394 -12.640 -10.851 1.00 75.73 197 PHE A CA 1
ATOM 2984 C C . PHE A 1 196 ? 11.900 -12.248 -12.239 1.00 77.69 197 PHE A C 1
ATOM 2985 O O . PHE A 1 196 ? 12.484 -11.179 -12.407 1.00 81.34 197 PHE A O 1
ATOM 3002 N N . LEU A 1 197 ? 11.675 -13.106 -13.231 1.00 75.86 198 LEU A N 1
ATOM 3003 C CA . LEU A 1 197 ? 12.086 -12.799 -14.601 1.00 77.34 198 LEU A CA 1
ATOM 3004 C C . LEU A 1 197 ? 11.243 -11.659 -15.172 1.00 79.17 198 LEU A C 1
ATOM 3005 O O . LEU A 1 197 ? 11.615 -11.038 -16.168 1.00 81.55 198 LEU A O 1
ATOM 3021 N N . SER A 1 198 ? 10.111 -11.375 -14.539 1.00 77.45 199 SER A N 1
ATOM 3022 C CA . SER A 1 198 ? 9.297 -10.235 -14.942 1.00 76.22 199 SER A CA 1
ATOM 3023 C C . SER A 1 198 ? 10.134 -8.958 -14.906 1.00 80.20 199 SER A C 1
ATOM 3024 O O . SER A 1 198 ? 9.892 -8.025 -15.671 1.00 79.08 199 SER A O 1
ATOM 3032 N N . THR A 1 199 ? 11.126 -8.932 -14.020 1.00 82.39 200 THR A N 1
ATOM 3033 C CA . THR A 1 199 ? 11.984 -7.763 -13.851 1.00 83.86 200 THR A CA 1
ATOM 3034 C C . THR A 1 199 ? 13.024 -7.603 -14.966 1.00 83.65 200 THR A C 1
ATOM 3035 O O . THR A 1 199 ? 13.184 -6.509 -15.508 1.00 83.94 200 THR A O 1
ATOM 3046 N N . LEU A 1 200 ? 13.726 -8.684 -15.304 1.00 83.44 201 LEU A N 1
ATOM 3047 C CA . LEU A 1 200 ? 14.837 -8.625 -16.263 1.00 85.20 201 LEU A CA 1
ATOM 3048 C C . LEU A 1 200 ? 14.450 -8.015 -17.606 1.00 85.90 201 LEU A C 1
ATOM 3049 O O . LEU A 1 200 ? 15.305 -7.536 -18.351 1.00 86.05 201 LEU A O 1
ATOM 3065 N N . ILE A 1 201 ? 13.160 -8.045 -17.912 1.00 84.55 202 ILE A N 1
ATOM 3066 C CA . ILE A 1 201 ? 12.663 -7.576 -19.197 1.00 83.40 202 ILE A CA 1
ATOM 3067 C C . ILE A 1 201 ? 12.811 -6.057 -19.298 1.00 82.34 202 ILE A C 1
ATOM 3068 O O . ILE A 1 201 ? 13.159 -5.530 -20.355 1.00 80.13 202 ILE A O 1
ATOM 3084 N N . ALA A 1 202 ? 12.552 -5.364 -18.193 1.00 82.15 203 ALA A N 1
ATOM 3085 C CA . ALA A 1 202 ? 12.743 -3.918 -18.125 1.00 78.28 203 ALA A CA 1
ATOM 3086 C C . ALA A 1 202 ? 14.216 -3.573 -17.941 1.00 80.36 203 ALA A C 1
ATOM 3087 O O . ALA A 1 202 ? 14.726 -2.635 -18.551 1.00 76.18 203 ALA A O 1
ATOM 3094 N N . ARG A 1 203 ? 14.893 -4.350 -17.101 1.00 83.29 204 ARG A N 1
ATOM 3095 C CA . ARG A 1 203 ? 16.246 -4.029 -16.659 1.00 81.88 204 ARG A CA 1
ATOM 3096 C C . ARG A 1 203 ? 17.310 -4.399 -17.709 1.00 87.11 204 ARG A C 1
ATOM 3097 O O . ARG A 1 203 ? 18.501 -4.153 -17.515 1.00 85.79 204 ARG A O 1
ATOM 3118 N N . LEU A 1 204 ? 16.870 -4.941 -18.842 1.00 89.21 205 LEU A N 1
ATOM 3119 C CA . LEU A 1 204 ? 17.771 -5.260 -19.948 1.00 89.17 205 LEU A CA 1
ATOM 3120 C C . LEU A 1 204 ? 17.032 -5.096 -21.280 1.00 90.76 205 LEU A C 1
ATOM 3121 O O . LEU A 1 204 ? 16.116 -5.865 -21.574 1.00 92.61 205 LEU A O 1
ATOM 3137 N N . PRO A 1 205 ? 17.414 -4.090 -22.090 1.00 90.77 206 PRO A N 1
ATOM 3138 C CA . PRO A 1 205 ? 16.744 -3.956 -23.387 1.00 88.90 206 PRO A CA 1
ATOM 3139 C C . PRO A 1 205 ? 17.254 -5.014 -24.355 1.00 92.49 206 PRO A C 1
ATOM 3140 O O . PRO A 1 205 ? 18.367 -5.503 -24.161 1.00 92.65 206 PRO A O 1
ATOM 3151 N N . LEU A 1 206 ? 16.472 -5.363 -25.372 1.00 86.32 207 LEU A N 1
ATOM 3152 C CA . LEU A 1 206 ? 16.830 -6.490 -26.227 1.00 86.92 207 LEU A CA 1
ATOM 3153 C C . LEU A 1 206 ? 17.641 -6.073 -27.454 1.00 86.66 207 LEU A C 1
ATOM 3154 O O . LEU A 1 206 ? 17.749 -6.837 -28.414 1.00 83.71 207 LEU A O 1
ATOM 3170 N N . GLU A 1 207 ? 18.225 -4.877 -27.420 1.00 89.20 208 GLU A N 1
ATOM 3171 C CA . GLU A 1 207 ? 19.199 -4.496 -28.438 1.00 88.33 208 GLU A CA 1
ATOM 3172 C C . GLU A 1 207 ? 20.365 -5.475 -28.371 1.00 84.37 208 GLU A C 1
ATOM 3173 O O . GLU A 1 207 ? 20.683 -6.151 -29.349 1.00 85.88 208 GLU A O 1
ATOM 3185 N N . ARG A 1 208 ? 20.978 -5.558 -27.193 1.00 82.83 209 ARG A N 1
ATOM 3186 C CA . ARG A 1 208 ? 22.127 -6.430 -26.964 1.00 81.74 209 ARG A CA 1
ATOM 3187 C C . ARG A 1 208 ? 21.790 -7.917 -27.074 1.00 75.01 209 ARG A C 1
ATOM 3188 O O . ARG A 1 208 ? 22.687 -8.757 -26.998 1.00 74.37 209 ARG A O 1
ATOM 3209 N N . LEU A 1 209 ? 20.513 -8.252 -27.252 1.00 72.34 210 LEU A N 1
ATOM 3210 C CA . LEU A 1 209 ? 20.119 -9.654 -27.372 1.00 65.10 210 LEU A CA 1
ATOM 3211 C C . LEU A 1 209 ? 20.266 -10.139 -28.814 1.00 57.46 210 LEU A C 1
ATOM 3212 O O . LEU A 1 209 ? 19.853 -9.451 -29.749 1.00 55.15 210 LEU A O 1
ATOM 3228 N N . PRO A 1 210 ? 20.864 -11.330 -28.998 1.00 53.16 211 PRO A N 1
ATOM 3229 C CA . PRO A 1 210 ? 21.085 -11.878 -30.338 1.00 49.13 211 PRO A CA 1
ATOM 3230 C C . PRO A 1 210 ? 19.826 -12.518 -30.919 1.00 45.36 211 PRO A C 1
ATOM 3231 O O . PRO A 1 210 ? 19.705 -13.742 -30.942 1.00 43.76 211 PRO A O 1
ATOM 3242 N N . VAL A 1 211 ? 18.899 -11.685 -31.380 1.00 44.43 212 VAL A N 1
ATOM 3243 C CA . VAL A 1 211 ? 17.661 -12.162 -31.988 1.00 42.34 212 VAL A CA 1
ATOM 3244 C C . VAL A 1 211 ? 17.343 -11.359 -33.237 1.00 39.93 212 VAL A C 1
ATOM 3245 O O . VAL A 1 211 ? 17.772 -10.216 -33.369 1.00 38.98 212 VAL A O 1
ATOM 3258 N N . GLY A 1 212 ? 16.593 -11.966 -34.151 1.00 40.14 213 GLY A N 1
ATOM 3259 C CA . GLY A 1 212 ? 16.244 -11.321 -35.402 1.00 41.22 213 GLY A CA 1
ATOM 3260 C C . GLY A 1 212 ? 15.389 -10.089 -35.191 1.00 41.56 213 GLY A C 1
ATOM 3261 O O . GLY A 1 212 ? 15.498 -9.111 -35.931 1.00 43.14 213 GLY A O 1
ATOM 3265 N N . SER A 1 213 ? 14.546 -10.128 -34.165 1.00 38.89 214 SER A N 1
ATOM 3266 C CA . SER A 1 213 ? 13.580 -9.060 -33.928 1.00 38.09 214 SER A CA 1
ATOM 3267 C C . SER A 1 213 ? 12.952 -9.167 -32.535 1.00 38.65 214 SER A C 1
ATOM 3268 O O . SER A 1 213 ? 12.920 -10.252 -31.953 1.00 36.34 214 SER A O 1
ATOM 3276 N N . PRO A 1 214 ? 12.452 -8.039 -31.994 1.00 38.78 215 PRO A N 1
ATOM 3277 C CA . PRO A 1 214 ? 11.707 -8.073 -30.729 1.00 39.69 215 PRO A CA 1
ATOM 3278 C C . PRO A 1 214 ? 10.547 -9.058 -30.779 1.00 36.72 215 PRO A C 1
ATOM 3279 O O . PRO A 1 214 ? 10.346 -9.833 -29.843 1.00 34.50 215 PRO A O 1
ATOM 3290 N N . LEU A 1 215 ? 9.792 -9.020 -31.873 1.00 35.86 216 LEU A N 1
ATOM 3291 C CA . LEU A 1 215 ? 8.654 -9.911 -32.046 1.00 34.56 216 LEU A CA 1
ATOM 3292 C C . LEU A 1 215 ? 9.106 -11.358 -32.010 1.00 34.00 216 LEU A C 1
ATOM 3293 O O . LEU A 1 215 ? 8.500 -12.193 -31.343 1.00 33.09 216 LEU A O 1
ATOM 3309 N N . GLY A 1 216 ? 10.170 -11.649 -32.749 1.00 34.40 217 GLY A N 1
ATOM 3310 C CA . GLY A 1 216 ? 10.699 -12.993 -32.824 1.00 35.14 217 GLY A CA 1
ATOM 3311 C C . GLY A 1 216 ? 11.109 -13.493 -31.450 1.00 35.09 217 GLY A C 1
ATOM 3312 O O . GLY A 1 216 ? 10.897 -14.658 -31.106 1.00 33.55 217 GLY A O 1
ATOM 3316 N N . PHE A 1 217 ? 11.697 -12.603 -30.658 1.00 34.67 218 PHE A N 1
ATOM 3317 C CA . PHE A 1 217 ? 12.009 -12.909 -29.269 1.00 35.74 218 PHE A CA 1
ATOM 3318 C C . PHE A 1 217 ? 10.730 -13.165 -28.469 1.00 34.32 218 PHE A C 1
ATOM 3319 O O . PHE A 1 217 ? 10.654 -14.119 -27.696 1.00 33.35 218 PHE A O 1
ATOM 3336 N N . ALA A 1 218 ? 9.726 -12.311 -28.662 1.00 33.65 219 ALA A N 1
ATOM 3337 C CA . ALA A 1 218 ? 8.479 -12.416 -27.906 1.00 33.61 219 ALA A CA 1
ATOM 3338 C C . ALA A 1 218 ? 7.766 -13.732 -28.206 1.00 33.16 219 ALA A C 1
ATOM 3339 O O . ALA A 1 218 ? 7.165 -14.340 -27.320 1.00 30.28 219 ALA A O 1
ATOM 3346 N N . LEU A 1 219 ? 7.845 -14.172 -29.458 1.00 33.55 220 LEU A N 1
ATOM 3347 C CA . LEU A 1 219 ? 7.188 -15.404 -29.877 1.00 32.12 220 LEU A CA 1
ATOM 3348 C C . LEU A 1 219 ? 7.876 -16.631 -29.286 1.00 31.60 220 LEU A C 1
ATOM 3349 O O . LEU A 1 219 ? 7.217 -17.572 -28.842 1.00 32.05 220 LEU A O 1
ATOM 3365 N N . ALA A 1 220 ? 9.203 -16.620 -29.286 1.00 30.16 221 ALA A N 1
ATOM 3366 C CA . ALA A 1 220 ? 9.975 -17.719 -28.716 1.00 32.81 221 ALA A CA 1
ATOM 3367 C C . ALA A 1 220 ? 9.736 -17.829 -27.210 1.00 32.48 221 ALA A C 1
ATOM 3368 O O . ALA A 1 220 ? 9.593 -18.925 -26.668 1.00 32.56 221 ALA A O 1
ATOM 3375 N N . LEU A 1 221 ? 9.685 -16.681 -26.541 1.00 32.58 222 LEU A N 1
ATOM 3376 C CA . LEU A 1 221 ? 9.446 -16.637 -25.104 1.00 34.80 222 LEU A CA 1
ATOM 3377 C C . LEU A 1 221 ? 8.057 -17.169 -24.753 1.00 33.66 222 LEU A C 1
ATOM 3378 O O . LEU A 1 221 ? 7.911 -18.014 -23.871 1.00 33.91 222 LEU A O 1
ATOM 3394 N N . GLY A 1 222 ? 7.041 -16.667 -25.446 1.00 33.28 223 GLY A N 1
ATOM 3395 C CA . GLY A 1 222 ? 5.674 -17.108 -25.230 1.00 31.92 223 GLY A CA 1
ATOM 3396 C C . GLY A 1 222 ? 5.493 -18.608 -25.408 1.00 32.61 223 GLY A C 1
ATOM 3397 O O . GLY A 1 222 ? 4.912 -19.275 -24.553 1.00 27.95 223 GLY A O 1
ATOM 3401 N N . VAL A 1 223 ? 5.991 -19.143 -26.520 1.00 30.54 224 VAL A N 1
ATOM 3402 C CA . VAL A 1 223 ? 5.865 -20.574 -26.797 1.00 30.40 224 VAL A CA 1
ATOM 3403 C C . VAL A 1 223 ? 6.698 -21.402 -25.817 1.00 31.86 224 VAL A C 1
ATOM 3404 O O . VAL A 1 223 ? 6.278 -22.478 -25.391 1.00 27.14 224 VAL A O 1
ATOM 3417 N N . GLY A 1 224 ? 7.877 -20.896 -25.465 1.00 30.69 225 GLY A N 1
ATOM 3418 C CA . GLY A 1 224 ? 8.756 -21.589 -24.543 1.00 33.95 225 GLY A CA 1
ATOM 3419 C C . GLY A 1 224 ? 8.143 -21.713 -23.161 1.00 33.40 225 GLY A C 1
ATOM 3420 O O . GLY A 1 224 ? 8.243 -22.757 -22.519 1.00 29.03 225 GLY A O 1
ATOM 3424 N N . MET A 1 225 ? 7.505 -20.641 -22.706 1.00 31.30 226 MET A N 1
ATOM 3425 C CA . MET A 1 225 ? 6.833 -20.641 -21.412 1.00 34.54 226 MET A CA 1
ATOM 3426 C C . MET A 1 225 ? 5.645 -21.600 -21.411 1.00 33.02 226 MET A C 1
ATOM 3427 O O . MET A 1 225 ? 5.419 -22.306 -20.428 1.00 28.02 226 MET A O 1
ATOM 3441 N N . ALA A 1 226 ? 4.892 -21.630 -22.508 1.00 30.48 227 ALA A N 1
ATOM 3442 C CA . ALA A 1 226 ? 3.811 -22.598 -22.660 1.00 29.39 227 ALA A CA 1
ATOM 3443 C C . ALA A 1 226 ? 4.383 -24.001 -22.663 1.00 29.88 227 ALA A C 1
ATOM 3444 O O . ALA A 1 226 ? 3.785 -24.931 -22.121 1.00 31.33 227 ALA A O 1
ATOM 3451 N N . ALA A 1 227 ? 5.551 -24.143 -23.278 1.00 27.83 228 ALA A N 1
ATOM 3452 C CA . ALA A 1 227 ? 6.219 -25.437 -23.400 1.00 32.21 228 ALA A CA 1
ATOM 3453 C C . ALA A 1 227 ? 6.714 -25.930 -22.042 1.00 30.42 228 ALA A C 1
ATOM 3454 O O . ALA A 1 227 ? 6.562 -27.103 -21.707 1.00 30.30 228 ALA A O 1
ATOM 3461 N N . LEU A 1 228 ? 7.306 -25.026 -21.266 1.00 31.53 229 LEU A N 1
ATOM 3462 C CA . LEU A 1 228 ? 7.830 -25.368 -19.949 1.00 34.86 229 LEU A CA 1
ATOM 3463 C C . LEU A 1 228 ? 6.681 -25.718 -18.991 1.00 32.60 229 LEU A C 1
ATOM 3464 O O . LEU A 1 228 ? 6.764 -26.698 -18.249 1.00 30.05 229 LEU A O 1
ATOM 3480 N N . ALA A 1 229 ? 5.608 -24.930 -19.021 1.00 33.32 230 ALA A N 1
ATOM 3481 C CA . ALA A 1 229 ? 4.397 -25.263 -18.268 1.00 31.63 230 ALA A CA 1
ATOM 3482 C C . ALA A 1 229 ? 3.907 -26.675 -18.594 1.00 32.85 230 ALA A C 1
ATOM 3483 O O . ALA A 1 229 ? 3.599 -27.465 -17.699 1.00 31.90 230 ALA A O 1
ATOM 3490 N N . ALA A 1 230 ? 3.838 -26.987 -19.882 1.00 30.20 231 ALA A N 1
ATOM 3491 C CA . ALA A 1 230 ? 3.281 -28.262 -20.324 1.00 32.38 231 ALA A CA 1
ATOM 3492 C C . ALA A 1 230 ? 4.174 -29.428 -19.919 1.00 33.22 231 ALA A C 1
ATOM 3493 O O . ALA A 1 230 ? 3.678 -30.503 -19.585 1.00 33.40 231 ALA A O 1
ATOM 3500 N N . SER A 1 231 ? 5.486 -29.217 -19.934 1.00 32.05 232 SER A N 1
ATOM 3501 C CA . SER A 1 231 ? 6.416 -30.273 -19.541 1.00 35.30 232 SER A CA 1
ATOM 3502 C C . SER A 1 231 ? 6.294 -30.572 -18.044 1.00 37.36 232 SER A C 1
ATOM 3503 O O . SER A 1 231 ? 6.532 -31.699 -17.622 1.00 38.49 232 SER A O 1
ATOM 3511 N N . ILE A 1 232 ? 5.903 -29.576 -17.251 1.00 34.16 233 ILE A N 1
ATOM 3512 C CA . ILE A 1 232 ? 5.669 -29.800 -15.821 1.00 37.45 233 ILE A CA 1
ATOM 3513 C C . ILE A 1 232 ? 4.354 -30.547 -15.625 1.00 34.47 233 ILE A C 1
ATOM 3514 O O . ILE A 1 232 ? 4.216 -31.326 -14.685 1.00 36.54 233 ILE A O 1
ATOM 3530 N N . GLY A 1 233 ? 3.399 -30.309 -16.522 1.00 34.28 234 GLY A N 1
ATOM 3531 C CA . GLY A 1 233 ? 2.072 -30.896 -16.427 1.00 33.74 234 GLY A CA 1
ATOM 3532 C C . GLY A 1 233 ? 1.003 -29.835 -16.246 1.00 33.37 234 GLY A C 1
ATOM 3533 O O . GLY A 1 233 ? -0.189 -30.141 -16.249 1.00 35.22 234 GLY A O 1
ATOM 3537 N N . LEU A 1 234 ? 1.430 -28.584 -16.089 1.00 32.15 235 LEU A N 1
ATOM 3538 C CA . LEU A 1 234 ? 0.506 -27.457 -16.069 1.00 32.23 235 LEU A CA 1
ATOM 3539 C C . LEU A 1 234 ? -0.057 -27.259 -17.471 1.00 35.53 235 LEU A C 1
ATOM 3540 O O . LEU A 1 234 ? 0.519 -27.743 -18.442 1.00 31.31 235 LEU A O 1
ATOM 3556 N N . ALA A 1 235 ? -1.183 -26.564 -17.581 1.00 33.75 236 ALA A N 1
ATOM 3557 C CA . ALA A 1 235 ? -1.756 -26.277 -18.889 1.00 33.09 236 ALA A CA 1
ATOM 3558 C C . ALA A 1 235 ? -0.844 -25.318 -19.655 1.00 31.57 236 ALA A C 1
ATOM 3559 O O . ALA A 1 235 ? -0.285 -24.394 -19.069 1.00 31.02 236 ALA A O 1
ATOM 3566 N N . PRO A 1 236 ? -0.677 -25.535 -20.967 1.00 29.72 237 PRO A N 1
ATOM 3567 C CA . PRO A 1 236 ? 0.128 -24.583 -21.744 1.00 31.54 237 PRO A CA 1
ATOM 3568 C C . PRO A 1 236 ? -0.378 -23.138 -21.658 1.00 28.82 237 PRO A C 1
ATOM 3569 O O . PRO A 1 236 ? 0.432 -22.212 -21.725 1.00 28.62 237 PRO A O 1
ATOM 3580 N N . ILE A 1 237 ? -1.683 -22.936 -21.495 1.00 27.14 238 ILE A N 1
ATOM 3581 C CA . ILE A 1 237 ? -2.215 -21.575 -21.467 1.00 29.71 238 ILE A CA 1
ATOM 3582 C C . ILE A 1 237 ? -1.817 -20.823 -20.204 1.00 29.68 238 ILE A C 1
ATOM 3583 O O . ILE A 1 237 ? -1.885 -19.594 -20.168 1.00 27.47 238 ILE A O 1
ATOM 3599 N N . VAL A 1 238 ? -1.396 -21.549 -19.175 1.00 28.41 239 VAL A N 1
ATOM 3600 C CA . VAL A 1 238 ? -0.905 -20.902 -17.971 1.00 29.63 239 VAL A CA 1
ATOM 3601 C C . VAL A 1 238 ? 0.480 -20.321 -18.251 1.00 27.62 239 VAL A C 1
ATOM 3602 O O . VAL A 1 238 ? 0.758 -19.177 -17.903 1.00 28.59 239 VAL A O 1
ATOM 3615 N N . GLY A 1 239 ? 1.335 -21.093 -18.912 1.00 27.81 240 GLY A N 1
ATOM 3616 C CA . GLY A 1 239 ? 2.644 -20.595 -19.302 1.00 30.31 240 GLY A CA 1
ATOM 3617 C C . GLY A 1 239 ? 2.543 -19.433 -20.272 1.00 31.01 240 GLY A C 1
ATOM 3618 O O . GLY A 1 239 ? 3.265 -18.444 -20.142 1.00 28.62 240 GLY A O 1
ATOM 3622 N N . ALA A 1 240 ? 1.648 -19.554 -21.248 1.00 28.20 241 ALA A N 1
ATOM 3623 C CA . ALA A 1 240 ? 1.433 -18.492 -22.225 1.00 31.52 241 ALA A CA 1
ATOM 3624 C C . ALA A 1 240 ? 1.008 -17.201 -21.550 1.00 30.60 241 ALA A C 1
ATOM 3625 O O . ALA A 1 240 ? 1.434 -16.111 -21.937 1.00 26.42 241 ALA A O 1
ATOM 3632 N N . PHE A 1 241 ? 0.160 -17.334 -20.538 1.00 29.48 242 PHE A N 1
ATOM 3633 C CA . PHE A 1 241 ? -0.355 -16.183 -19.811 1.00 30.44 242 PHE A CA 1
ATOM 3634 C C . PHE A 1 241 ? 0.765 -15.482 -19.068 1.00 29.32 242 PHE A C 1
ATOM 3635 O O . PHE A 1 241 ? 0.869 -14.257 -19.097 1.00 29.71 242 PHE A O 1
ATOM 3652 N N . LEU A 1 242 ? 1.604 -16.268 -18.404 1.00 31.62 243 LEU A N 1
ATOM 3653 C CA . LEU A 1 242 ? 2.755 -15.727 -17.698 1.00 33.24 243 LEU A CA 1
ATOM 3654 C C . LEU A 1 242 ? 3.732 -15.117 -18.697 1.00 33.86 243 LEU A C 1
ATOM 3655 O O . LEU A 1 242 ? 4.292 -14.050 -18.454 1.00 33.54 243 LEU A O 1
ATOM 3671 N N . GLY A 1 243 ? 3.928 -15.802 -19.820 1.00 34.29 244 GLY A N 1
ATOM 3672 C CA . GLY A 1 243 ? 4.805 -15.313 -20.870 1.00 34.5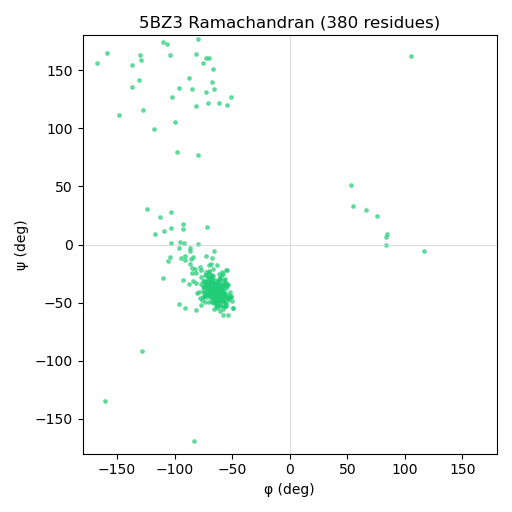5 244 GLY A CA 1
ATOM 3673 C C . GLY A 1 243 ? 4.366 -13.947 -21.353 1.00 33.07 244 GLY A C 1
ATOM 3674 O O . GLY A 1 243 ? 5.182 -13.045 -21.532 1.00 31.44 244 GLY A O 1
ATOM 3678 N N . GLY A 1 244 ? 3.064 -13.792 -21.552 1.00 32.14 245 GLY A N 1
ATOM 3679 C CA . GLY A 1 244 ? 2.506 -12.518 -21.966 1.00 33.54 245 GLY A CA 1
ATOM 3680 C C . GLY A 1 244 ? 2.742 -11.428 -20.935 1.00 35.81 245 GLY A C 1
ATOM 3681 O O . GLY A 1 244 ? 3.055 -10.289 -21.281 1.00 37.22 245 GLY A O 1
ATOM 3685 N N . MET A 1 245 ? 2.593 -11.777 -19.660 1.00 35.07 246 MET A N 1
ATOM 3686 C CA . MET A 1 245 ? 2.747 -10.802 -18.586 1.00 37.02 246 MET A CA 1
ATOM 3687 C C . MET A 1 245 ? 4.196 -10.339 -18.443 1.00 38.82 246 MET A C 1
ATOM 3688 O O . MET A 1 245 ? 4.444 -9.191 -18.082 1.00 37.41 246 MET A O 1
ATOM 3702 N N . LEU A 1 246 ? 5.148 -11.221 -18.736 1.00 37.62 247 LEU A N 1
ATOM 3703 C CA . LEU A 1 246 ? 6.561 -10.835 -18.760 1.00 41.72 247 LEU A CA 1
ATOM 3704 C C . LEU A 1 246 ? 6.826 -9.722 -19.774 1.00 43.18 247 LEU A C 1
ATOM 3705 O O . LEU A 1 246 ? 7.757 -8.935 -19.606 1.00 46.47 247 LEU A O 1
ATOM 3721 N N . LEU A 1 247 ? 5.998 -9.659 -20.816 1.00 40.42 248 LEU A N 1
ATOM 3722 C CA . LEU A 1 247 ? 6.211 -8.735 -21.926 1.00 41.77 248 LEU A CA 1
ATOM 3723 C C . LEU A 1 247 ? 5.274 -7.532 -21.898 1.00 42.90 248 LEU A C 1
ATOM 3724 O O . LEU A 1 247 ? 5.472 -6.587 -22.659 1.00 44.91 248 LEU A O 1
ATOM 3740 N N . SER A 1 248 ? 4.264 -7.569 -21.029 1.00 42.33 249 SER A N 1
ATOM 3741 C CA . SER A 1 248 ? 3.247 -6.511 -20.944 1.00 43.94 249 SER A CA 1
ATOM 3742 C C . SER A 1 248 ? 3.865 -5.126 -20.813 1.00 47.89 249 SER A C 1
ATOM 3743 O O . SER A 1 248 ? 3.396 -4.153 -21.405 1.00 48.35 249 SER A O 1
ATOM 3751 N N . GLU A 1 249 ? 4.919 -5.062 -20.012 1.00 49.02 250 GLU A N 1
ATOM 3752 C CA . GLU A 1 249 ? 5.643 -3.831 -19.734 1.00 53.47 250 GLU A CA 1
ATOM 3753 C C . GLU A 1 249 ? 6.132 -3.163 -21.017 1.00 52.21 250 GLU A C 1
ATOM 3754 O O . GLU A 1 249 ? 6.114 -1.937 -21.150 1.00 51.92 250 GLU A O 1
ATOM 3766 N N . VAL A 1 250 ? 6.552 -3.991 -21.963 1.00 50.73 251 VAL A N 1
ATOM 3767 C CA . VAL A 1 250 ? 7.250 -3.523 -23.150 1.00 49.78 251 VAL A CA 1
ATOM 3768 C C . VAL A 1 250 ? 6.371 -3.651 -24.407 1.00 49.15 251 VAL A C 1
ATOM 3769 O O . VAL A 1 250 ? 6.836 -3.470 -25.532 1.00 48.82 251 VAL A O 1
ATOM 3782 N N . ARG A 1 251 ? 5.086 -3.927 -24.214 1.00 48.66 252 ARG A N 1
ATOM 3783 C CA . ARG A 1 251 ? 4.208 -4.239 -25.341 1.00 48.04 252 ARG A CA 1
ATOM 3784 C C . ARG A 1 251 ? 4.069 -3.067 -26.319 1.00 47.62 252 ARG A C 1
ATOM 3785 O O . ARG A 1 251 ? 4.042 -3.265 -27.539 1.00 45.70 252 ARG A O 1
ATOM 3806 N N . GLU A 1 252 ? 3.996 -1.852 -25.782 1.00 49.12 253 GLU A N 1
ATOM 3807 C CA . GLU A 1 252 ? 3.857 -0.649 -26.607 1.00 49.66 253 GLU A CA 1
ATOM 3808 C C . GLU A 1 252 ? 5.181 -0.285 -27.283 1.00 49.03 253 GLU A C 1
ATOM 3809 O O . GLU A 1 252 ? 5.212 0.097 -28.458 1.00 47.76 253 GLU A O 1
ATOM 3821 N N . LYS A 1 253 ? 6.271 -0.427 -26.534 1.00 48.95 254 LYS A N 1
ATOM 3822 C CA . LYS A 1 253 ? 7.590 0.012 -26.985 1.00 48.04 254 LYS A CA 1
ATOM 3823 C C . LYS A 1 253 ? 8.075 -0.754 -28.222 1.00 47.70 254 LYS A C 1
ATOM 3824 O O . LYS A 1 253 ? 8.609 -0.145 -29.155 1.00 46.37 254 LYS A O 1
ATOM 3843 N N . TYR A 1 254 ? 7.901 -2.076 -28.228 1.00 47.47 255 TYR A N 1
ATOM 3844 C CA . TYR A 1 254 ? 8.292 -2.889 -29.379 1.00 46.82 255 TYR A CA 1
ATOM 3845 C C . TYR A 1 254 ? 7.061 -3.288 -30.203 1.00 44.93 255 TYR A C 1
ATOM 3846 O O . TYR A 1 254 ? 7.141 -4.178 -31.048 1.00 44.44 255 TYR A O 1
ATOM 3864 N N . ARG A 1 255 ? 5.935 -2.619 -29.950 1.00 45.05 256 ARG A N 1
ATOM 3865 C CA . ARG A 1 255 ? 4.717 -2.776 -30.752 1.00 44.84 256 ARG A CA 1
ATOM 3866 C C . ARG A 1 255 ? 4.272 -4.236 -30.883 1.00 42.04 256 ARG A C 1
ATOM 3867 O O . ARG A 1 255 ? 4.015 -4.719 -31.985 1.00 40.92 256 ARG A O 1
ATOM 3888 N N . LEU A 1 256 ? 4.169 -4.923 -29.750 1.00 41.54 257 LEU A N 1
ATOM 3889 C CA . LEU A 1 256 ? 3.881 -6.354 -29.731 1.00 39.55 257 LEU A CA 1
ATOM 3890 C C . LEU A 1 256 ? 2.401 -6.716 -29.796 1.00 37.81 257 LEU A C 1
ATOM 3891 O O . LEU A 1 256 ? 2.053 -7.846 -30.140 1.00 33.79 257 LEU A O 1
ATOM 3907 N N . GLU A 1 257 ? 1.531 -5.772 -29.460 1.00 39.12 258 GLU A N 1
ATOM 3908 C CA . GLU A 1 257 ? 0.116 -6.079 -29.283 1.00 40.87 258 GLU A CA 1
ATOM 3909 C C . GLU A 1 257 ? -0.548 -6.458 -30.597 1.00 37.48 258 GLU A C 1
ATOM 3910 O O . GLU A 1 257 ? -1.357 -7.383 -30.664 1.00 34.05 258 GLU A O 1
ATOM 3922 N N . GLU A 1 258 ? -0.182 -5.741 -31.648 1.00 38.36 259 GLU A N 1
ATOM 3923 C CA . GLU A 1 258 ? -0.846 -5.896 -32.930 1.00 38.11 259 GLU A CA 1
ATOM 3924 C C . GLU A 1 258 ? -0.412 -7.199 -33.618 1.00 33.93 259 GLU A C 1
ATOM 3925 O O . GLU A 1 258 ? -1.256 -7.922 -34.136 1.00 29.76 259 GLU A O 1
ATOM 3937 N N . PRO A 1 259 ? 0.894 -7.519 -33.616 1.00 31.86 260 PRO A N 1
ATOM 3938 C CA . PRO A 1 259 ? 1.236 -8.795 -34.253 1.00 31.28 260 PRO A CA 1
ATOM 3939 C C . PRO A 1 259 ? 0.757 -10.028 -33.480 1.00 32.12 260 PRO A C 1
ATOM 3940 O O . PRO A 1 259 ? 0.320 -10.995 -34.097 1.00 25.34 260 PRO A O 1
ATOM 3951 N N . ILE A 1 260 ? 0.844 -10.008 -32.155 1.00 31.41 261 ILE A N 1
ATOM 3952 C CA . ILE A 1 260 ? 0.383 -11.148 -31.365 1.00 30.36 261 ILE A CA 1
ATOM 3953 C C . ILE A 1 260 ? -1.139 -11.280 -31.464 1.00 27.73 261 ILE A C 1
ATOM 3954 O O . ILE A 1 260 ? -1.668 -12.388 -31.457 1.00 26.57 261 ILE A O 1
ATOM 3970 N N . PHE A 1 261 ? -1.837 -10.157 -31.583 1.00 29.93 262 PHE A N 1
ATOM 3971 C CA . PHE A 1 261 ? -3.285 -10.186 -31.794 1.00 33.04 262 PHE A CA 1
ATOM 3972 C C . PHE A 1 261 ? -3.614 -10.721 -33.188 1.00 32.44 262 PHE A C 1
ATOM 3973 O O . PHE A 1 261 ? -4.621 -11.407 -33.380 1.00 30.42 262 PHE A O 1
ATOM 3990 N N . ALA A 1 262 ? -2.766 -10.402 -34.161 1.00 29.69 263 ALA A N 1
ATOM 3991 C CA . ALA A 1 262 ? -2.925 -10.940 -35.505 1.00 30.81 263 ALA A CA 1
ATOM 3992 C C . ALA A 1 262 ? -2.900 -12.458 -35.470 1.00 29.59 263 ALA A C 1
ATOM 3993 O O . ALA A 1 262 ? -3.759 -13.117 -36.054 1.00 25.38 263 ALA A O 1
ATOM 4000 N N . ILE A 1 263 ? -1.911 -13.012 -34.779 1.00 26.87 264 ILE A N 1
ATOM 4001 C CA . ILE A 1 263 ? -1.755 -14.459 -34.710 1.00 27.25 264 ILE A CA 1
ATOM 4002 C C . ILE A 1 263 ? -2.897 -15.104 -33.917 1.00 28.36 264 ILE A C 1
ATOM 4003 O O . ILE A 1 263 ? -3.356 -16.188 -34.273 1.00 25.42 264 ILE A O 1
ATOM 4019 N N . GLU A 1 264 ? -3.366 -14.444 -32.859 1.00 29.16 265 GLU A N 1
ATOM 4020 C CA . GLU A 1 264 ? -4.503 -14.968 -32.099 1.00 30.39 265 GLU A CA 1
ATOM 4021 C C . GLU A 1 264 ? -5.740 -15.017 -32.993 1.00 30.07 265 GLU A C 1
ATOM 4022 O O . GLU A 1 264 ? -6.538 -15.955 -32.924 1.00 29.85 265 GLU A O 1
ATOM 4034 N N . SER A 1 265 ? -5.894 -13.996 -33.828 1.00 30.37 266 SER A N 1
ATOM 4035 C CA . SER A 1 265 ? -7.065 -13.876 -34.691 1.00 34.04 266 SER A CA 1
ATOM 4036 C C . SER A 1 265 ? -7.151 -15.047 -35.663 1.00 30.96 266 SER A C 1
ATOM 4037 O O . SER A 1 265 ? -8.238 -15.476 -36.040 1.00 31.37 266 SER A O 1
ATOM 4045 N N . PHE A 1 266 ? -5.988 -15.561 -36.045 1.00 28.02 267 PHE A N 1
ATOM 4046 C CA . PHE A 1 266 ? -5.870 -16.709 -36.938 1.00 30.47 267 PHE A CA 1
ATOM 4047 C C . PHE A 1 266 ? -6.148 -18.044 -36.225 1.00 29.30 267 PHE A C 1
ATOM 4048 O O . PHE A 1 266 ? -6.976 -18.832 -36.687 1.00 28.46 267 PHE A O 1
ATOM 4065 N N . LEU A 1 267 ? -5.475 -18.292 -35.101 1.00 31.38 268 LEU A N 1
ATOM 4066 C CA . LEU A 1 267 ? -5.517 -19.615 -34.470 1.00 30.43 268 LEU A CA 1
ATOM 4067 C C . LEU A 1 267 ? -6.597 -19.816 -33.396 1.00 29.76 268 LEU A C 1
ATOM 4068 O O . LEU A 1 267 ? -7.074 -20.934 -33.207 1.00 29.16 268 LEU A O 1
ATOM 4084 N N . ALA A 1 268 ? -6.979 -18.764 -32.682 1.00 30.96 269 ALA A N 1
ATOM 4085 C CA . ALA A 1 268 ? -7.935 -18.933 -31.582 1.00 30.93 269 ALA A CA 1
ATOM 4086 C C . ALA A 1 268 ? -9.308 -19.381 -32.087 1.00 29.97 269 ALA A C 1
ATOM 4087 O O . ALA A 1 268 ? -9.978 -20.169 -31.427 1.00 28.57 269 ALA A O 1
ATOM 4094 N N . PRO A 1 269 ? -9.739 -18.889 -33.258 1.00 33.02 270 PRO A N 1
ATOM 4095 C CA . PRO A 1 269 ? -11.001 -19.445 -33.762 1.00 31.88 270 PRO A CA 1
ATOM 4096 C C . PRO A 1 269 ? -10.914 -20.946 -34.057 1.00 29.92 270 PRO A C 1
ATOM 4097 O O . PRO A 1 269 ? -11.914 -21.646 -33.902 1.00 29.95 270 PRO A O 1
ATOM 4108 N N . ILE A 1 270 ? -9.748 -21.436 -34.467 1.00 30.41 271 ILE A N 1
ATOM 4109 C CA . ILE A 1 270 ? -9.580 -22.873 -34.679 1.00 31.67 271 ILE A CA 1
ATOM 4110 C C . ILE A 1 270 ? -9.730 -23.607 -33.346 1.00 29.93 271 ILE A C 1
ATOM 4111 O O . ILE A 1 270 ? -10.307 -24.693 -33.280 1.00 30.45 271 ILE A O 1
ATOM 4127 N N . PHE A 1 271 ? -9.214 -23.007 -32.281 1.00 31.08 272 PHE A N 1
ATOM 4128 C CA . PHE A 1 271 ? -9.312 -23.609 -30.951 1.00 32.13 272 PHE A CA 1
ATOM 4129 C C . PHE A 1 271 ? -10.768 -23.854 -30.557 1.00 31.73 272 PHE A C 1
ATOM 4130 O O . PHE A 1 271 ? -11.158 -24.978 -30.234 1.00 29.14 272 PHE A O 1
ATOM 4147 N N . PHE A 1 272 ? -11.575 -22.802 -30.600 1.00 28.68 273 PHE A N 1
ATOM 4148 C CA . PHE A 1 272 ? -12.963 -22.906 -30.177 1.00 30.76 273 PHE A CA 1
ATOM 4149 C C . PHE A 1 272 ? -13.827 -23.666 -31.183 1.00 33.60 273 PHE A C 1
ATOM 4150 O O . PHE A 1 272 ? -14.838 -24.258 -30.812 1.00 32.84 273 PHE A O 1
ATOM 4167 N N . ALA A 1 273 ? -13.438 -23.665 -32.451 1.00 29.62 274 ALA A N 1
ATOM 4168 C CA . ALA A 1 273 ? -14.159 -24.460 -33.439 1.00 34.04 274 ALA A CA 1
ATOM 4169 C C . ALA A 1 273 ? -13.932 -25.951 -33.194 1.00 32.87 274 ALA A C 1
ATOM 4170 O O . ALA A 1 273 ? -14.849 -26.753 -33.348 1.00 33.00 274 ALA A O 1
ATOM 4177 N N . MET A 1 274 ? -12.723 -26.330 -32.793 1.00 31.15 275 MET A N 1
ATOM 4178 C CA . MET A 1 274 ? -12.450 -27.741 -32.527 1.00 34.64 275 MET A CA 1
ATOM 4179 C C . MET A 1 274 ? -13.221 -28.245 -31.314 1.00 37.80 275 MET A C 1
ATOM 4180 O O . MET A 1 274 ? -13.485 -29.441 -31.206 1.00 37.57 275 MET A O 1
ATOM 4194 N N . VAL A 1 275 ? -13.564 -27.347 -30.395 1.00 34.63 276 VAL A N 1
ATOM 4195 C CA . VAL A 1 275 ? -14.452 -27.711 -29.298 1.00 38.15 276 VAL A CA 1
ATOM 4196 C C . VAL A 1 275 ? -15.740 -28.272 -29.896 1.00 38.88 276 VAL A C 1
ATOM 4197 O O . VAL A 1 275 ? -16.205 -29.346 -29.512 1.00 41.64 276 VAL A O 1
ATOM 4210 N N . GLY A 1 276 ? -16.299 -27.536 -30.850 1.00 36.36 277 GLY A N 1
ATOM 4211 C CA . GLY A 1 276 ? -17.512 -27.949 -31.533 1.00 39.11 277 GLY A CA 1
ATOM 4212 C C . GLY A 1 276 ? -17.363 -29.271 -32.260 1.00 40.54 277 GLY A C 1
ATOM 4213 O O . GLY A 1 276 ? -18.220 -30.146 -32.138 1.00 43.23 277 GLY A O 1
ATOM 4217 N N . VAL A 1 277 ? -16.276 -29.412 -33.017 1.00 38.49 278 VAL A N 1
ATOM 4218 C CA . VAL A 1 277 ? -16.021 -30.621 -33.800 1.00 39.94 278 VAL A CA 1
ATOM 4219 C C . VAL A 1 277 ? -16.044 -31.874 -32.929 1.00 42.37 278 VAL A C 1
ATOM 4220 O O . VAL A 1 277 ? -16.458 -32.943 -33.377 1.00 43.04 278 VAL A O 1
ATOM 4233 N N . ARG A 1 278 ? -15.607 -31.736 -31.681 1.00 43.65 279 ARG A N 1
ATOM 4234 C CA . ARG A 1 278 ? -15.500 -32.879 -30.781 1.00 47.33 279 ARG A CA 1
ATOM 4235 C C . ARG A 1 278 ? -16.822 -33.241 -30.108 1.00 51.08 279 ARG A C 1
ATOM 4236 O O . ARG A 1 278 ? -16.993 -34.371 -29.648 1.00 55.09 279 ARG A O 1
ATOM 4257 N N . LEU A 1 279 ? -17.749 -32.288 -30.049 1.00 50.92 280 LEU A N 1
ATOM 4258 C CA . LEU A 1 279 ? -19.018 -32.497 -29.355 1.00 56.26 280 LEU A CA 1
ATOM 4259 C C . LEU A 1 279 ? -19.762 -33.732 -29.846 1.00 63.35 280 LEU A C 1
ATOM 4260 O O . LEU A 1 279 ? -20.108 -33.846 -31.022 1.00 61.09 280 LEU A O 1
ATOM 4276 N N . GLU A 1 280 ? -19.995 -34.651 -28.916 1.00 72.32 281 GLU A N 1
ATOM 4277 C CA . GLU A 1 280 ? -20.758 -35.865 -29.165 1.00 79.96 281 GLU A CA 1
ATOM 4278 C C . GLU A 1 280 ? -22.182 -35.656 -28.652 1.00 85.33 281 GLU A C 1
ATOM 4279 O O . GLU A 1 280 ? -22.416 -35.661 -27.444 1.00 88.97 281 GLU A O 1
ATOM 4291 N N . LEU A 1 281 ? -23.129 -35.466 -29.567 1.00 88.01 282 LEU A N 1
ATOM 4292 C CA . LEU A 1 281 ? -24.480 -35.034 -29.198 1.00 90.77 282 LEU A CA 1
ATOM 4293 C C . LEU A 1 281 ? -25.320 -36.118 -28.498 1.00 94.70 282 LEU A C 1
ATOM 4294 O O . LEU A 1 281 ? -26.539 -35.987 -28.380 1.00 95.06 282 LEU A O 1
ATOM 4310 N N . SER A 1 282 ? -24.665 -37.181 -28.038 1.00 96.01 283 SER A N 1
ATOM 4311 C CA . SER A 1 282 ? -25.245 -38.096 -27.056 1.00 99.01 283 SER A CA 1
ATOM 4312 C C . SER A 1 282 ? -25.039 -37.442 -25.682 1.00 102.04 283 SER A C 1
ATOM 4313 O O . SER A 1 282 ? -24.230 -36.522 -25.582 1.00 100.58 283 SER A O 1
ATOM 4321 N N . ALA A 1 283 ? -25.732 -37.865 -24.623 1.00 103.31 284 ALA A N 1
ATOM 4322 C CA . ALA A 1 283 ? -26.647 -39.000 -24.602 1.00 104.05 284 ALA A CA 1
ATOM 4323 C C . ALA A 1 283 ? -28.103 -38.561 -24.654 1.00 105.48 284 ALA A C 1
ATOM 4324 O O . ALA A 1 283 ? -28.538 -37.732 -23.855 1.00 105.79 284 ALA A O 1
ATOM 4331 N N . LEU A 1 284 ? -28.845 -39.117 -25.607 1.00 107.46 285 LEU A N 1
ATOM 4332 C CA . LEU A 1 284 ? -30.301 -39.024 -25.618 1.00 107.34 285 LEU A CA 1
ATOM 4333 C C . LEU A 1 284 ? -30.882 -40.404 -25.320 1.00 109.40 285 LEU A C 1
ATOM 4334 O O . LEU A 1 284 ? -31.974 -40.523 -24.766 1.00 109.51 285 LEU A O 1
ATOM 4350 N N . ALA A 1 285 ? -30.137 -41.443 -25.688 1.00 111.20 286 ALA A N 1
ATOM 4351 C CA . ALA A 1 285 ? -30.543 -42.823 -25.438 1.00 110.03 286 ALA A CA 1
ATOM 4352 C C . ALA A 1 285 ? -30.495 -43.165 -23.948 1.00 109.36 286 ALA A C 1
ATOM 4353 O O . ALA A 1 285 ? -31.382 -43.843 -23.433 1.00 107.46 286 ALA A O 1
ATOM 4360 N N 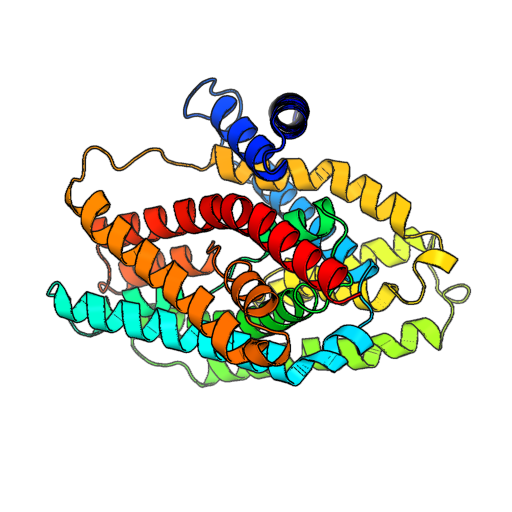. SER A 1 286 ? -29.453 -42.700 -23.264 1.00 109.38 287 SER A N 1
ATOM 4361 C CA . SER A 1 286 ? -29.296 -42.946 -21.832 1.00 107.69 287 SER A CA 1
ATOM 4362 C C . SER A 1 286 ? -30.146 -41.956 -21.031 1.00 105.34 287 SER A C 1
ATOM 4363 O O . SER A 1 286 ? -29.933 -40.748 -21.128 1.00 102.83 287 SER A O 1
ATOM 4371 N N . PRO A 1 287 ? -31.113 -42.455 -20.236 1.00 105.43 288 PRO A N 1
ATOM 4372 C CA . PRO A 1 287 ? -31.999 -41.519 -19.531 1.00 101.84 288 PRO A CA 1
ATOM 4373 C C . PRO A 1 287 ? -31.441 -40.981 -18.211 1.00 95.86 288 PRO A C 1
ATOM 4374 O O . PRO A 1 287 ? -31.752 -39.848 -17.846 1.00 92.99 288 PRO A O 1
ATOM 4385 N N . VAL A 1 288 ? -30.636 -41.773 -17.508 1.00 96.34 289 VAL A N 1
ATOM 4386 C CA . VAL A 1 288 ? -30.111 -41.358 -16.209 1.00 94.15 289 VAL A CA 1
ATOM 4387 C C . VAL A 1 288 ? -29.046 -40.275 -16.383 1.00 89.96 289 VAL A C 1
ATOM 4388 O O . VAL A 1 288 ? -28.807 -39.477 -15.475 1.00 84.24 289 VAL A O 1
ATOM 4401 N N . VAL A 1 289 ? -28.426 -40.234 -17.558 1.00 90.69 290 VAL A N 1
ATOM 4402 C CA . VAL A 1 289 ? -27.392 -39.245 -17.842 1.00 86.06 290 VAL A CA 1
ATOM 4403 C C . VAL A 1 289 ? -27.964 -37.825 -17.835 1.00 83.68 290 VAL A C 1
ATOM 4404 O O . VAL A 1 289 ? -27.295 -36.895 -17.393 1.00 78.60 290 VAL A O 1
ATOM 4417 N N . LEU A 1 290 ? -29.193 -37.654 -18.314 1.00 84.57 291 LEU A N 1
ATOM 4418 C CA . LEU A 1 290 ? -29.801 -36.323 -18.352 1.00 81.25 291 LEU A CA 1
ATOM 4419 C C . LEU A 1 290 ? -30.236 -35.849 -16.963 1.00 75.52 291 LEU A C 1
ATOM 4420 O O . LEU A 1 290 ? -30.220 -34.650 -16.687 1.00 72.84 291 LEU A O 1
ATOM 4436 N N . VAL A 1 291 ? -30.620 -36.779 -16.091 1.00 75.03 292 VAL A N 1
ATOM 4437 C CA . VAL A 1 291 ? -31.111 -36.416 -14.759 1.00 71.47 292 VAL A CA 1
ATOM 4438 C C . VAL A 1 291 ? -29.954 -36.136 -13.801 1.00 66.76 292 VAL A C 1
ATOM 4439 O O . VAL A 1 291 ? -29.884 -35.062 -13.206 1.00 62.73 292 VAL A O 1
ATOM 4452 N N . ALA A 1 292 ? -29.055 -37.103 -13.643 1.00 67.39 293 ALA A N 1
ATOM 4453 C CA . ALA A 1 292 ? -27.891 -36.927 -12.779 1.00 60.77 293 ALA A CA 1
ATOM 4454 C C . ALA A 1 292 ? -26.903 -35.936 -13.389 1.00 58.69 293 ALA A C 1
ATOM 4455 O O . ALA A 1 292 ? -26.207 -35.221 -12.668 1.00 54.31 293 ALA A O 1
ATOM 4462 N N . GLY A 1 293 ? -26.845 -35.898 -14.717 1.00 61.48 294 GLY A N 1
ATOM 4463 C CA . GLY A 1 293 ? -25.923 -35.017 -15.411 1.00 58.02 294 GLY A CA 1
ATOM 4464 C C . GLY A 1 293 ? -26.351 -33.569 -15.313 1.00 55.63 294 GLY A C 1
ATOM 4465 O O . GLY A 1 293 ? -25.513 -32.668 -15.277 1.00 51.90 294 GLY A O 1
ATOM 4469 N N . THR A 1 294 ? -27.660 -33.346 -15.275 1.00 57.76 295 THR A N 1
ATOM 4470 C CA . THR A 1 294 ? -28.196 -32.005 -15.090 1.00 54.99 295 THR A CA 1
ATOM 4471 C C . THR A 1 294 ? -27.893 -31.531 -13.670 1.00 51.12 295 THR A C 1
ATOM 4472 O O . THR A 1 294 ? -27.470 -30.396 -13.465 1.00 48.99 295 THR A O 1
ATOM 4483 N N . VAL A 1 295 ? -28.099 -32.411 -12.695 1.00 50.53 296 VAL A N 1
ATOM 4484 C CA . VAL A 1 295 ? -27.858 -32.071 -11.295 1.00 48.61 296 VAL A CA 1
ATOM 4485 C C . VAL A 1 295 ? -26.368 -31.844 -11.025 1.00 45.85 296 VAL A C 1
ATOM 4486 O O . VAL A 1 295 ? -26.000 -30.910 -10.312 1.00 43.09 296 VAL A O 1
ATOM 4499 N N . VAL A 1 296 ? -25.516 -32.699 -11.582 1.00 45.78 297 VAL A N 1
ATOM 4500 C CA . VAL A 1 296 ? -24.072 -32.562 -11.397 1.00 44.23 297 VAL A CA 1
ATOM 4501 C C . VAL A 1 296 ? -23.579 -31.258 -12.024 1.00 41.96 297 VAL A C 1
ATOM 4502 O O . VAL A 1 296 ? -22.675 -30.608 -11.495 1.00 39.36 297 VAL A O 1
ATOM 4515 N N . THR A 1 297 ? -24.177 -30.880 -13.148 1.00 41.73 298 THR A N 1
ATOM 4516 C CA . THR A 1 297 ? -23.820 -29.637 -13.820 1.00 41.16 298 THR A CA 1
ATOM 4517 C C . THR A 1 297 ? -24.229 -28.441 -12.968 1.00 39.70 298 THR A C 1
ATOM 4518 O O . THR A 1 297 ? -23.485 -27.466 -12.862 1.00 37.68 298 THR A O 1
ATOM 4529 N N . VAL A 1 298 ? -25.410 -28.518 -12.362 1.00 41.28 299 VAL A N 1
ATOM 4530 C CA . VAL A 1 298 ? -25.870 -27.465 -11.467 1.00 39.51 299 VAL A CA 1
ATOM 4531 C C . VAL A 1 298 ? -24.922 -27.363 -10.283 1.00 39.46 299 VAL A C 1
ATOM 4532 O O . VAL A 1 298 ? -24.535 -26.270 -9.887 1.00 38.02 299 VAL A O 1
ATOM 4545 N N . ILE A 1 299 ? -24.537 -28.508 -9.731 1.00 38.42 300 ILE A N 1
ATOM 4546 C CA . ILE A 1 299 ? -23.640 -28.535 -8.585 1.00 38.79 300 ILE A CA 1
ATOM 4547 C C . ILE A 1 299 ? -22.255 -28.025 -8.981 1.00 36.51 300 ILE A C 1
ATOM 4548 O O . ILE A 1 299 ? -21.632 -27.266 -8.239 1.00 34.77 300 ILE A O 1
ATOM 4564 N N . ALA A 1 300 ? -21.775 -28.441 -10.148 1.00 37.84 301 ALA A N 1
ATOM 4565 C CA . ALA A 1 300 ? -20.482 -27.977 -10.643 1.00 36.51 301 ALA A CA 1
ATOM 4566 C C . ALA A 1 300 ? -20.466 -26.460 -10.808 1.00 35.13 301 ALA A C 1
ATOM 4567 O O . ALA A 1 300 ? -19.496 -25.803 -10.432 1.00 30.91 301 ALA A O 1
ATOM 4574 N N . ILE A 1 301 ? -21.541 -25.908 -11.362 1.00 35.01 302 ILE A N 1
ATOM 4575 C CA . ILE A 1 301 ? -21.622 -24.467 -11.585 1.00 36.15 302 ILE A CA 1
ATOM 4576 C C . ILE A 1 301 ? -21.761 -23.724 -10.250 1.00 35.41 302 ILE A C 1
ATOM 4577 O O . ILE A 1 301 ? -21.015 -22.785 -9.993 1.00 33.63 302 ILE A O 1
ATOM 4593 N N . LEU A 1 302 ? -22.688 -24.150 -9.395 1.00 36.15 303 LEU A N 1
ATOM 4594 C CA . LEU A 1 302 ? -22.904 -23.479 -8.107 1.00 37.39 303 LEU A CA 1
ATOM 4595 C C . LEU A 1 302 ? -21.668 -23.508 -7.206 1.00 36.72 303 LEU A C 1
ATOM 4596 O O . LEU A 1 302 ? -21.422 -22.570 -6.448 1.00 36.70 303 LEU A O 1
ATOM 4612 N N . GLY A 1 303 ? -20.902 -24.591 -7.280 1.00 34.63 304 GLY A N 1
ATOM 4613 C CA . GLY A 1 303 ? -19.673 -24.706 -6.516 1.00 33.89 304 GLY A CA 1
ATOM 4614 C C . GLY A 1 303 ? -18.662 -23.648 -6.904 1.00 33.52 304 GLY A C 1
ATOM 4615 O O . GLY A 1 303 ? -18.058 -23.017 -6.038 1.00 32.55 304 GLY A O 1
ATOM 4619 N N . LYS A 1 304 ? -18.473 -23.454 -8.208 1.00 33.29 305 LYS A N 1
ATOM 4620 C CA . LYS A 1 304 ? -17.560 -22.427 -8.705 1.00 32.38 305 LYS A CA 1
ATOM 4621 C C . LYS A 1 304 ? -18.136 -21.035 -8.491 1.00 31.44 305 LYS A C 1
ATOM 4622 O O . LYS A 1 304 ? -17.404 -20.101 -8.166 1.00 30.69 305 LYS A O 1
ATOM 4641 N N . VAL A 1 305 ? -19.446 -20.892 -8.683 1.00 32.33 306 VAL A N 1
ATOM 4642 C CA . VAL A 1 305 ? -20.090 -19.591 -8.530 1.00 33.60 306 VAL A CA 1
ATOM 4643 C C . VAL A 1 305 ? -20.009 -19.156 -7.062 1.00 34.56 306 VAL A C 1
ATOM 4644 O O . VAL A 1 305 ? -19.809 -17.978 -6.767 1.00 35.83 306 VAL A O 1
ATOM 4657 N N . LEU A 1 306 ? -20.151 -20.110 -6.147 1.00 34.58 307 LEU A N 1
ATOM 4658 C CA . LEU A 1 306 ? -20.023 -19.821 -4.718 1.00 37.68 307 LEU A CA 1
ATOM 4659 C C . LEU A 1 306 ? -18.583 -19.494 -4.334 1.00 36.88 307 LEU A C 1
ATOM 4660 O O . LEU A 1 306 ? -18.342 -18.611 -3.514 1.00 35.04 307 LEU A O 1
ATOM 4676 N N . GLY A 1 307 ? -17.630 -20.215 -4.915 1.00 35.21 308 GLY A N 1
ATOM 4677 C CA . GLY A 1 307 ? -16.227 -19.969 -4.638 1.00 35.06 308 GLY A CA 1
ATOM 4678 C C . GLY A 1 307 ? -15.841 -18.556 -5.022 1.00 35.31 308 GLY A C 1
ATOM 4679 O O . GLY A 1 307 ? -15.169 -17.854 -4.266 1.00 35.90 308 GLY A O 1
ATOM 4683 N N . GLY A 1 308 ? -16.285 -18.137 -6.202 1.00 34.09 309 GLY A N 1
ATOM 4684 C CA . GLY A 1 308 ? -16.011 -16.800 -6.688 1.00 34.62 309 GLY A CA 1
ATOM 4685 C C . GLY A 1 308 ? -16.723 -15.765 -5.843 1.00 35.30 309 GLY A C 1
ATOM 4686 O O . GLY A 1 308 ? -16.158 -14.731 -5.500 1.00 34.97 309 GLY A O 1
ATOM 4690 N N . PHE A 1 309 ? -17.973 -16.051 -5.497 1.00 36.78 310 PHE A N 1
ATOM 4691 C CA . PHE A 1 309 ? -18.767 -15.121 -4.704 1.00 37.76 310 PHE A CA 1
ATOM 4692 C C . PHE A 1 309 ? -18.117 -14.849 -3.349 1.00 37.56 310 PHE A C 1
ATOM 4693 O O . PHE A 1 309 ? -17.971 -13.699 -2.945 1.00 37.04 310 PHE A O 1
ATOM 4710 N N . LEU A 1 310 ? -17.719 -15.910 -2.658 1.00 37.29 311 LEU A N 1
ATOM 4711 C CA . LEU A 1 310 ? -17.127 -15.784 -1.331 1.00 38.89 311 LEU A CA 1
ATOM 4712 C C . LEU A 1 310 ? -15.717 -15.197 -1.368 1.00 39.08 311 LEU A C 1
ATOM 4713 O O . LEU A 1 310 ? -15.374 -14.349 -0.545 1.00 40.56 311 LEU A O 1
ATOM 4729 N N . GLY A 1 311 ? -14.903 -15.644 -2.319 1.00 36.60 312 GLY A N 1
ATOM 4730 C CA . GLY A 1 311 ? -13.516 -15.219 -2.389 1.00 36.37 312 GLY A CA 1
ATOM 4731 C C . GLY A 1 311 ? -13.317 -13.834 -2.973 1.00 35.97 312 GLY A C 1
ATOM 4732 O O . GLY A 1 311 ? -12.272 -13.219 -2.762 1.00 35.15 312 GLY A O 1
ATOM 4736 N N . ALA A 1 312 ? -14.317 -13.342 -3.701 1.00 35.77 313 ALA A N 1
ATOM 4737 C CA . ALA A 1 312 ? -14.216 -12.052 -4.383 1.00 35.43 313 ALA A CA 1
ATOM 4738 C C . ALA A 1 312 ? -15.239 -11.053 -3.856 1.00 34.67 313 ALA A C 1
ATOM 4739 O O . ALA A 1 312 ? -15.407 -9.975 -4.422 1.00 32.35 313 ALA A O 1
ATOM 4746 N N . LEU A 1 313 ? -15.920 -11.413 -2.773 1.00 38.27 314 LEU A N 1
ATOM 4747 C CA . LEU A 1 313 ? -16.989 -10.580 -2.221 1.00 37.06 314 LEU A CA 1
ATOM 4748 C C . LEU A 1 313 ? -16.558 -9.145 -1.899 1.00 35.97 314 LEU A C 1
ATOM 4749 O O . LEU A 1 313 ? -17.396 -8.249 -1.822 1.00 36.09 314 LEU A O 1
ATOM 4765 N N . THR A 1 314 ? -15.261 -8.927 -1.707 1.00 35.04 315 THR A N 1
ATOM 4766 C CA . THR A 1 314 ? -14.750 -7.585 -1.429 1.00 37.71 315 THR A CA 1
ATOM 4767 C C . THR A 1 314 ? -14.992 -6.614 -2.584 1.00 37.19 315 THR A C 1
ATOM 4768 O O . THR A 1 314 ? -14.930 -5.401 -2.390 1.00 38.03 315 THR A O 1
ATOM 4779 N N . GLN A 1 315 ? -15.278 -7.140 -3.774 1.00 38.59 316 GLN A N 1
ATOM 4780 C CA . GLN A 1 315 ? -15.486 -6.293 -4.953 1.00 37.16 316 GLN A CA 1
ATOM 4781 C C . GLN A 1 315 ? -16.966 -6.020 -5.198 1.00 37.70 316 GLN A C 1
ATOM 4782 O O . GLN A 1 315 ? -17.324 -5.281 -6.116 1.00 39.39 316 GLN A O 1
ATOM 4796 N N . GLY A 1 316 ? -17.819 -6.624 -4.379 1.00 37.01 317 GLY A N 1
ATOM 4797 C CA . GLY A 1 316 ? -19.254 -6.471 -4.522 1.00 35.52 317 GLY A CA 1
ATOM 4798 C C . GLY A 1 316 ? -19.890 -7.711 -5.107 1.00 35.07 317 GLY A C 1
ATOM 4799 O O . GLY A 1 316 ? -19.219 -8.553 -5.703 1.00 37.34 317 GLY A O 1
ATOM 4803 N N . VAL A 1 317 ? -21.202 -7.810 -4.937 1.00 32.60 318 VAL A N 1
ATOM 4804 C CA . VAL A 1 317 ? -21.951 -9.004 -5.308 1.00 34.21 318 VAL A CA 1
ATOM 4805 C C . VAL A 1 317 ? -21.943 -9.244 -6.818 1.00 34.92 318 VAL A C 1
ATOM 4806 O O . VAL A 1 317 ? -21.925 -10.388 -7.277 1.00 34.90 318 VAL A O 1
ATOM 4819 N N . ARG A 1 318 ? -21.946 -8.165 -7.590 1.00 32.84 319 ARG A N 1
ATOM 4820 C CA . ARG A 1 318 ? -22.003 -8.276 -9.042 1.00 36.17 319 ARG A CA 1
ATOM 4821 C C . ARG A 1 318 ? -20.671 -8.746 -9.620 1.00 34.58 319 ARG A C 1
ATOM 4822 O O . ARG A 1 318 ? -20.630 -9.676 -10.424 1.00 32.01 319 ARG A O 1
ATOM 4843 N N . SER A 1 319 ? -19.584 -8.102 -9.207 1.00 33.79 320 SER A N 1
ATOM 4844 C CA . SER A 1 319 ? -18.255 -8.524 -9.622 1.00 34.03 320 SER A CA 1
ATOM 4845 C C . SER A 1 319 ? -17.956 -9.941 -9.136 1.00 34.15 320 SER A C 1
ATOM 4846 O O . SER A 1 319 ? -17.354 -10.733 -9.854 1.00 34.52 320 SER A O 1
ATOM 4854 N N . ALA A 1 320 ? -18.387 -10.264 -7.921 1.00 33.42 321 ALA A N 1
ATOM 4855 C CA . ALA A 1 320 ? -18.040 -11.548 -7.315 1.00 35.65 321 ALA A CA 1
ATOM 4856 C C . ALA A 1 320 ? -18.767 -12.708 -7.998 1.00 33.09 321 ALA A C 1
ATOM 4857 O O . ALA A 1 320 ? -18.167 -13.753 -8.254 1.00 30.80 321 ALA A O 1
ATOM 4864 N N . LEU A 1 321 ? -20.048 -12.525 -8.305 1.00 33.35 322 LEU A N 1
ATOM 4865 C CA . LEU A 1 321 ? -20.783 -13.527 -9.074 1.00 34.82 322 LEU A CA 1
ATOM 4866 C C . LEU A 1 321 ? -20.180 -13.647 -10.469 1.00 33.61 322 LEU A C 1
ATOM 4867 O O . LEU A 1 321 ? -20.149 -14.729 -11.049 1.00 31.86 322 LEU A O 1
ATOM 4883 N N . THR A 1 322 ? -19.696 -12.528 -10.999 1.00 31.84 323 THR A N 1
ATOM 4884 C CA . THR A 1 322 ? -19.085 -12.524 -12.322 1.00 35.56 323 THR A CA 1
ATOM 4885 C C . THR A 1 322 ? -17.789 -13.343 -12.279 1.00 34.02 323 THR A C 1
ATOM 4886 O O . THR A 1 322 ? -17.505 -14.119 -13.195 1.00 30.20 323 THR A O 1
ATOM 4897 N N . VAL A 1 323 ? -17.010 -13.170 -11.214 1.00 30.45 324 VAL A N 1
ATOM 4898 C CA . VAL A 1 323 ? -15.816 -13.988 -11.001 1.00 32.14 324 VAL A CA 1
ATOM 4899 C C . VAL A 1 323 ? -16.199 -15.463 -10.931 1.00 32.10 324 VAL A C 1
ATOM 4900 O O . VAL A 1 323 ? -15.537 -16.309 -11.525 1.00 30.31 324 VAL A O 1
ATOM 4913 N N . GLY A 1 324 ? -17.262 -15.762 -10.190 1.00 33.61 325 GLY A N 1
ATOM 4914 C CA . GLY A 1 324 ? -17.703 -17.131 -10.002 1.00 32.93 325 GLY A CA 1
ATOM 4915 C C . GLY A 1 324 ? -18.090 -17.811 -11.301 1.00 33.66 325 GLY A C 1
ATOM 4916 O O . GLY A 1 324 ? -17.745 -18.971 -11.530 1.00 32.52 325 GLY A O 1
ATOM 4920 N N . CYS A 1 325 ? -18.813 -17.091 -12.150 1.00 30.14 326 CYS A N 1
ATOM 4921 C CA A CYS A 1 325 ? -19.254 -17.604 -13.442 0.50 33.76 326 CYS A CA 1
ATOM 4922 C CA B CYS A 1 325 ? -19.253 -17.654 -13.419 0.50 33.80 326 CYS A CA 1
ATOM 4923 C C . CYS A 1 325 ? -18.072 -17.874 -14.364 1.00 31.91 326 CYS A C 1
ATOM 4924 O O . CYS A 1 325 ? -18.042 -18.862 -15.094 1.00 32.92 326 CYS A O 1
ATOM 4939 N N . GLY A 1 326 ? -17.101 -16.969 -14.334 1.00 30.13 327 GLY A N 1
ATOM 4940 C CA . GLY A 1 326 ? -15.900 -17.110 -15.137 1.00 31.25 327 GLY A CA 1
ATOM 4941 C C . GLY A 1 326 ? -15.115 -18.372 -14.816 1.00 31.82 327 GLY A C 1
ATOM 4942 O O . GLY A 1 326 ? -14.432 -18.910 -15.684 1.00 28.05 327 GLY A O 1
ATOM 4946 N N . MET A 1 327 ? -15.205 -18.843 -13.572 1.00 30.43 328 MET A N 1
ATOM 4947 C CA . MET A 1 327 ? -14.496 -20.057 -13.148 1.00 31.22 328 MET A CA 1
ATOM 4948 C C . MET A 1 327 ? -15.289 -21.332 -13.424 1.00 29.99 328 MET A C 1
ATOM 4949 O O . MET A 1 327 ? -14.787 -22.437 -13.216 1.00 28.57 328 MET A O 1
ATOM 4963 N N . ALA A 1 328 ? -16.525 -21.178 -13.883 1.00 28.80 329 ALA A N 1
ATOM 4964 C CA . ALA A 1 328 ? -17.428 -22.314 -14.042 1.00 29.72 329 ALA A CA 1
ATOM 4965 C C . ALA A 1 328 ? -17.075 -23.279 -15.188 1.00 30.91 329 ALA A C 1
ATOM 4966 O O . ALA A 1 328 ? -17.296 -24.484 -15.062 1.00 28.97 329 ALA A O 1
ATOM 4973 N N . PRO A 1 329 ? -16.545 -22.770 -16.313 1.00 30.62 330 PRO A N 1
ATOM 4974 C CA . PRO A 1 329 ? -16.335 -23.731 -17.405 1.00 33.65 330 PRO A CA 1
ATOM 4975 C C . PRO A 1 329 ? -15.276 -24.787 -17.076 1.00 33.45 330 PRO A C 1
ATOM 4976 O O . PRO A 1 329 ? -14.209 -24.462 -16.555 1.00 34.41 330 PRO A O 1
ATOM 4987 N N . ARG A 1 330 ? -15.596 -26.046 -17.367 1.00 32.75 331 ARG A N 1
ATOM 4988 C CA . ARG A 1 330 ? -14.694 -27.164 -17.105 1.00 35.15 331 ARG A CA 1
ATOM 4989 C C . ARG A 1 330 ? -14.102 -27.658 -18.421 1.00 35.80 331 ARG A C 1
ATOM 4990 O O . ARG A 1 330 ? -14.511 -27.207 -19.490 1.00 38.21 331 ARG A O 1
ATOM 5011 N N . GLY A 1 331 ? -13.145 -28.580 -18.347 1.00 37.28 332 GLY A N 1
ATOM 5012 C CA . GLY A 1 331 ? -12.479 -29.066 -19.542 1.00 41.87 332 GLY A CA 1
ATOM 5013 C C . GLY A 1 331 ? -11.758 -30.394 -19.398 1.00 43.46 332 GLY A C 1
ATOM 5014 O O . GLY A 1 331 ? -12.284 -31.355 -18.838 1.00 40.45 332 GLY A O 1
ATOM 5018 N N . GLU A 1 332 ? -10.535 -30.431 -19.919 1.00 46.56 333 GLU A N 1
ATOM 5019 C CA . GLU A 1 332 ? -9.781 -31.672 -20.082 1.00 46.31 333 GLU A CA 1
ATOM 5020 C C . GLU A 1 332 ? -9.458 -32.393 -18.774 1.00 43.88 333 GLU A C 1
ATOM 5021 O O . GLU A 1 332 ? -9.567 -33.618 -18.701 1.00 42.26 333 GLU A O 1
ATOM 5033 N N . VAL A 1 333 ? -9.059 -31.647 -17.750 1.00 44.34 334 VAL A N 1
ATOM 5034 C CA . VAL A 1 333 ? -8.641 -32.248 -16.489 1.00 41.83 334 VAL A CA 1
ATOM 5035 C C . VAL A 1 333 ? -9.774 -33.085 -15.896 1.00 39.81 334 VAL A C 1
ATOM 5036 O O . VAL A 1 333 ? -9.529 -34.139 -15.322 1.00 38.52 334 VAL A O 1
ATOM 5049 N N . GLY A 1 334 ? -11.011 -32.627 -16.057 1.00 39.36 335 GLY A N 1
ATOM 5050 C CA . GLY A 1 334 ? -12.163 -33.374 -15.581 1.00 38.63 335 GLY A CA 1
ATOM 5051 C C . GLY A 1 334 ? -12.360 -34.690 -16.313 1.00 37.92 335 GLY A C 1
ATOM 5052 O O . GLY A 1 334 ? -12.647 -35.713 -15.693 1.00 35.01 335 GLY A O 1
ATOM 5056 N N . LEU A 1 335 ? -12.216 -34.666 -17.636 1.00 38.02 336 LEU A N 1
ATOM 5057 C CA . LEU A 1 335 ? -12.381 -35.872 -18.446 1.00 38.18 336 LEU A CA 1
ATOM 5058 C C . LEU A 1 335 ? -11.278 -36.887 -18.161 1.00 36.48 336 LEU A C 1
ATOM 5059 O O . LEU A 1 335 ? -11.528 -38.091 -18.100 1.00 35.12 336 LEU A O 1
ATOM 5075 N N . ILE A 1 336 ? -10.056 -36.394 -17.992 1.00 35.95 337 ILE A N 1
ATOM 5076 C CA . ILE A 1 336 ? -8.915 -37.255 -17.699 1.00 36.80 337 ILE A CA 1
ATOM 5077 C C . ILE A 1 336 ? -9.111 -37.969 -16.363 1.00 36.28 337 ILE A C 1
ATOM 5078 O O . ILE A 1 336 ? -8.847 -39.166 -16.241 1.00 34.44 337 ILE A O 1
ATOM 5094 N N . VAL A 1 337 ? -9.564 -37.222 -15.362 1.00 33.92 338 VAL A N 1
ATOM 5095 C CA . VAL A 1 337 ? -9.850 -37.788 -14.047 1.00 36.21 338 VAL A CA 1
ATOM 5096 C C . VAL A 1 337 ? -10.886 -38.900 -14.161 1.00 35.68 338 VAL A C 1
ATOM 5097 O O . VAL A 1 337 ? -10.729 -39.961 -13.557 1.00 31.07 338 VAL A O 1
ATOM 5110 N N . ALA A 1 338 ? -11.936 -38.654 -14.939 1.00 34.67 339 ALA A N 1
ATOM 5111 C CA . ALA A 1 338 ? -12.973 -39.653 -15.165 1.00 36.20 339 ALA A CA 1
ATOM 5112 C C . ALA A 1 338 ? -12.395 -40.888 -15.842 1.00 38.67 339 ALA A C 1
ATOM 5113 O O . ALA A 1 338 ? -12.771 -42.014 -15.522 1.00 39.21 339 ALA A O 1
ATOM 5120 N N . ALA A 1 339 ? -11.477 -40.671 -16.778 1.00 36.52 340 ALA A N 1
ATOM 5121 C CA . ALA A 1 339 ? -10.905 -41.764 -17.551 1.00 38.47 340 ALA A CA 1
ATOM 5122 C C . ALA A 1 339 ? -9.961 -42.592 -16.686 1.00 39.23 340 ALA A C 1
ATOM 5123 O O . ALA A 1 339 ? -9.969 -43.820 -16.739 1.00 41.63 340 ALA A O 1
ATOM 5130 N N . LEU A 1 340 ? -9.147 -41.911 -15.888 1.00 37.20 341 LEU A N 1
ATOM 5131 C CA . LEU A 1 340 ? -8.303 -42.588 -14.912 1.00 39.20 341 LEU A CA 1
ATOM 5132 C C . LEU A 1 340 ? -9.169 -43.364 -13.929 1.00 40.72 341 LEU A C 1
ATOM 5133 O O . LEU A 1 340 ? -8.761 -44.404 -13.415 1.00 42.44 341 LEU A O 1
ATOM 5149 N N . GLY A 1 341 ? -10.371 -42.854 -13.681 1.00 39.89 342 GLY A N 1
ATOM 5150 C CA . GLY A 1 341 ? -11.319 -43.521 -12.809 1.00 42.35 342 GLY A CA 1
ATOM 5151 C C . GLY A 1 341 ? -11.841 -44.809 -13.419 1.00 47.21 342 GLY A C 1
ATOM 5152 O O . GLY A 1 341 ? -12.140 -45.767 -12.705 1.00 48.59 342 GLY A O 1
ATOM 5156 N N . LEU A 1 342 ? -11.960 -44.835 -14.743 1.00 45.83 343 LEU A N 1
ATOM 5157 C CA . LEU A 1 342 ? -12.372 -46.048 -15.442 1.00 48.02 343 LEU A CA 1
ATOM 5158 C C . LEU A 1 342 ? -11.294 -47.116 -15.275 1.00 52.21 343 LEU A C 1
ATOM 5159 O O . LEU A 1 342 ? -11.599 -48.287 -15.067 1.00 57.19 343 LEU A O 1
ATOM 5175 N N . LYS A 1 343 ? -10.035 -46.698 -15.348 1.00 49.50 344 LYS A N 1
ATOM 5176 C CA . LYS A 1 343 ? -8.895 -47.600 -15.189 1.00 52.11 344 LYS A CA 1
ATOM 5177 C C . LYS A 1 343 ? -8.763 -48.128 -13.759 1.00 56.23 344 LYS A C 1
ATOM 5178 O O . LYS A 1 343 ? -8.228 -49.216 -13.542 1.00 61.91 344 LYS A O 1
ATOM 5197 N N . ALA A 1 344 ? -9.248 -47.360 -12.788 1.00 52.99 345 ALA A N 1
ATOM 5198 C CA . ALA A 1 344 ? -9.135 -47.740 -11.380 1.00 54.21 345 ALA A CA 1
ATOM 5199 C C . ALA A 1 344 ? -10.343 -48.548 -10.918 1.00 61.24 345 ALA A C 1
ATOM 5200 O O . ALA A 1 344 ? -10.345 -49.095 -9.814 1.00 63.63 345 ALA A O 1
ATOM 5207 N N . GLY A 1 345 ? -11.367 -48.613 -11.762 1.00 61.62 346 GLY A N 1
ATOM 5208 C CA . GLY A 1 345 ? -12.572 -49.355 -11.445 1.00 62.73 346 GLY A CA 1
ATOM 5209 C C . GLY A 1 345 ? -13.567 -48.556 -10.623 1.00 59.43 346 GLY A C 1
ATOM 5210 O O . GLY A 1 345 ? -14.563 -49.102 -10.148 1.00 60.88 346 GLY A O 1
ATOM 5214 N N . ALA A 1 346 ? -13.306 -47.261 -10.465 1.00 55.13 347 ALA A N 1
ATOM 5215 C CA . ALA A 1 346 ? -14.120 -46.404 -9.605 1.00 51.24 347 ALA A CA 1
ATOM 5216 C C . ALA A 1 346 ? -15.214 -45.686 -10.389 1.00 51.51 347 ALA A C 1
ATOM 5217 O O . ALA A 1 346 ? -16.122 -45.096 -9.805 1.00 51.53 347 ALA A O 1
ATOM 5224 N N . VAL A 1 347 ? -15.123 -45.745 -11.712 1.00 52.56 348 VAL A N 1
ATOM 5225 C CA . VAL A 1 347 ? -16.026 -45.004 -12.585 1.00 52.48 348 VAL A CA 1
ATOM 5226 C C . VAL A 1 347 ? -16.590 -45.936 -13.649 1.00 51.46 348 VAL A C 1
ATOM 5227 O O . VAL A 1 347 ? -15.884 -46.814 -14.143 1.00 51.47 348 VAL A O 1
ATOM 5240 N N . ASN A 1 348 ? -17.869 -45.757 -13.972 1.00 54.76 349 ASN A N 1
ATOM 5241 C CA . ASN A 1 348 ? -18.508 -46.512 -15.048 1.00 57.47 349 ASN A CA 1
ATOM 5242 C C . ASN A 1 348 ? -18.817 -45.596 -16.228 1.00 56.34 349 ASN A C 1
ATOM 5243 O O . ASN A 1 348 ? -18.614 -44.383 -16.148 1.00 55.04 349 ASN A O 1
ATOM 5254 N N . GLU A 1 349 ? -19.297 -46.175 -17.324 1.00 58.11 350 GLU A N 1
ATOM 5255 C CA . GLU A 1 349 ? -19.486 -45.422 -18.557 1.00 57.76 350 GLU A CA 1
ATOM 5256 C C . GLU A 1 349 ? -20.598 -44.382 -18.422 1.00 56.54 350 GLU A C 1
ATOM 5257 O O . GLU A 1 349 ? -20.541 -43.330 -19.058 1.00 54.56 350 GLU A O 1
ATOM 5269 N N . GLU A 1 350 ? -21.604 -44.666 -17.597 1.00 58.90 351 GLU A N 1
ATOM 5270 C CA . GLU A 1 350 ? -22.679 -43.702 -17.375 1.00 60.45 351 GLU A CA 1
ATOM 5271 C C . GLU A 1 350 ? -22.174 -42.522 -16.546 1.00 58.15 351 GLU A C 1
ATOM 5272 O O . GLU A 1 350 ? -22.570 -41.381 -16.780 1.00 56.85 351 GLU A O 1
ATOM 5284 N N . GLU A 1 351 ? -21.294 -42.797 -15.588 1.00 57.29 352 GLU A N 1
ATOM 5285 C CA . GLU A 1 351 ? -20.672 -41.743 -14.794 1.00 55.91 352 GLU A CA 1
ATOM 5286 C C . GLU A 1 351 ? -19.766 -40.895 -15.683 1.00 53.46 352 GLU A C 1
ATOM 5287 O O . GLU A 1 351 ? -19.729 -39.672 -15.554 1.00 50.93 352 GLU A O 1
ATOM 5299 N N . TYR A 1 352 ? -19.045 -41.545 -16.592 1.00 53.05 353 TYR A N 1
ATOM 5300 C CA . TYR A 1 352 ? -18.206 -40.828 -17.545 1.00 50.35 353 TYR A CA 1
ATOM 5301 C C . TYR A 1 352 ? -19.028 -39.862 -18.387 1.00 48.47 353 TYR A C 1
ATOM 5302 O O . TYR A 1 352 ? -18.625 -38.719 -18.598 1.00 45.88 353 TYR A O 1
ATOM 5320 N N . ALA A 1 353 ? -20.173 -40.328 -18.875 1.00 50.62 354 ALA A N 1
ATOM 5321 C CA . ALA A 1 353 ? -21.017 -39.513 -19.743 1.00 50.60 354 ALA A CA 1
ATOM 5322 C C . ALA A 1 353 ? -21.635 -38.355 -18.965 1.00 49.41 354 ALA A C 1
ATOM 5323 O O . ALA A 1 353 ? -21.907 -37.292 -19.521 1.00 48.05 354 ALA A O 1
ATOM 5330 N N . ILE A 1 354 ? -21.853 -38.570 -17.673 1.00 49.78 355 ILE A N 1
ATOM 5331 C CA . ILE A 1 354 ? -22.346 -37.518 -16.793 1.00 49.11 355 ILE A CA 1
ATOM 5332 C C . ILE A 1 354 ? -21.300 -36.405 -16.682 1.00 45.54 355 ILE A C 1
ATOM 5333 O O . ILE A 1 354 ? -21.630 -35.225 -16.778 1.00 43.98 355 ILE A O 1
ATOM 5349 N N . VAL A 1 355 ? -20.041 -36.786 -16.489 1.00 44.01 356 VAL A N 1
ATOM 5350 C CA . VAL A 1 355 ? -18.942 -35.825 -16.458 1.00 42.46 356 VAL A CA 1
ATOM 5351 C C . VAL A 1 355 ? -18.769 -35.134 -17.815 1.00 40.77 356 VAL A C 1
ATOM 5352 O O . VAL A 1 355 ? -18.541 -33.925 -17.871 1.00 38.07 356 VAL A O 1
ATOM 5365 N N . LEU A 1 356 ? -18.869 -35.899 -18.900 1.00 42.67 357 LEU A N 1
ATOM 5366 C CA . LEU A 1 356 ? -18.757 -35.338 -20.248 1.00 41.69 357 LEU A CA 1
ATOM 5367 C C . LEU A 1 356 ? -19.862 -34.307 -20.463 1.00 41.26 357 LEU A C 1
ATOM 5368 O O . LEU A 1 356 ? -19.607 -33.193 -20.921 1.00 39.24 357 LEU A O 1
ATOM 5384 N N . PHE A 1 357 ? -21.086 -34.691 -20.115 1.00 42.88 358 PHE A N 1
ATOM 5385 C CA . PHE A 1 357 ? -22.242 -33.799 -20.164 1.00 44.50 358 PHE A CA 1
ATOM 5386 C C . PHE A 1 357 ? -21.973 -32.503 -19.399 1.00 42.73 358 PHE A C 1
ATOM 5387 O O . PHE A 1 357 ? -22.274 -31.406 -19.874 1.00 44.11 358 PHE A O 1
ATOM 5404 N N . MET A 1 358 ? -21.399 -32.640 -18.209 1.00 40.65 359 MET A N 1
ATOM 5405 C CA . MET A 1 358 ? -21.094 -31.482 -17.377 1.00 39.63 359 MET A CA 1
ATOM 5406 C C . MET A 1 358 ? -20.001 -30.616 -18.011 1.00 37.97 359 MET A C 1
ATOM 5407 O O . MET A 1 358 ? -20.094 -29.390 -18.004 1.00 35.21 359 MET A O 1
ATOM 5421 N N . VAL A 1 359 ? -18.966 -31.247 -18.556 1.00 37.31 360 VAL A N 1
ATOM 5422 C CA . VAL A 1 359 ? -17.896 -30.507 -19.218 1.00 38.20 360 VAL A CA 1
ATOM 5423 C C . VAL A 1 359 ? -18.458 -29.657 -20.362 1.00 37.70 360 VAL A C 1
ATOM 5424 O O . VAL A 1 359 ? -18.105 -28.486 -20.511 1.00 34.59 360 VAL A O 1
ATOM 5437 N N . VAL A 1 360 ? -19.346 -30.245 -21.154 1.00 39.50 361 VAL A N 1
ATOM 5438 C CA . VAL A 1 360 ? -19.899 -29.556 -22.318 1.00 39.68 361 VAL A CA 1
ATOM 5439 C C . VAL A 1 360 ? -20.765 -28.368 -21.916 1.00 39.42 361 VAL A C 1
ATOM 5440 O O . VAL A 1 360 ? -20.628 -27.285 -22.480 1.00 37.97 361 VAL A O 1
ATOM 5453 N N . PHE A 1 361 ? -21.650 -28.560 -20.945 1.00 40.45 362 PHE A N 1
ATOM 5454 C CA . PHE A 1 361 ? -22.628 -27.524 -20.642 1.00 41.72 362 PHE A CA 1
ATOM 5455 C C . PHE A 1 361 ? -22.102 -26.451 -19.696 1.00 39.21 362 PHE A C 1
ATOM 5456 O O . PHE A 1 361 ? -22.593 -25.327 -19.730 1.00 39.23 362 PHE A O 1
ATOM 5473 N N . THR A 1 362 ? -21.104 -26.762 -18.871 1.00 36.90 363 THR A N 1
ATOM 5474 C CA . THR A 1 362 ? -20.432 -25.699 -18.123 1.00 37.01 363 THR A CA 1
ATOM 5475 C C . THR A 1 362 ? -19.637 -24.822 -19.092 1.00 37.86 363 THR A C 1
ATOM 5476 O O . THR A 1 362 ? -19.530 -23.613 -18.895 1.00 36.96 363 THR A O 1
ATOM 5487 N N . THR A 1 363 ? 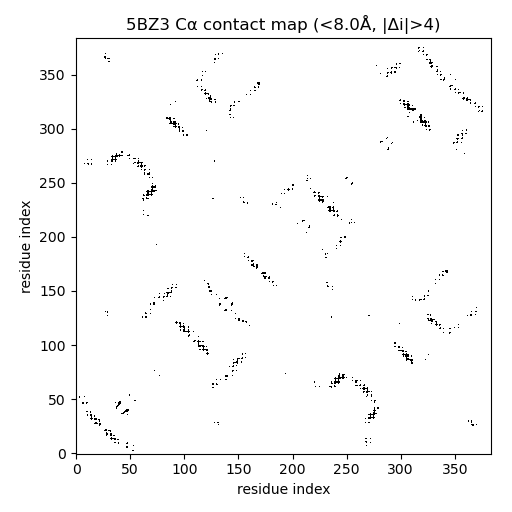-19.086 -25.428 -20.141 1.00 37.66 364 THR A N 1
ATOM 5488 C CA . THR A 1 363 ? -18.357 -24.672 -21.166 1.00 38.56 364 THR A CA 1
ATOM 5489 C C . THR A 1 363 ? -19.283 -23.739 -21.953 1.00 38.97 364 THR A C 1
ATOM 5490 O O . THR A 1 363 ? -18.947 -22.579 -22.191 1.00 38.81 364 THR A O 1
ATOM 5501 N N . LEU A 1 364 ? -20.438 -24.247 -22.369 1.00 39.34 365 LEU A N 1
ATOM 5502 C CA . LEU A 1 364 ? -21.396 -23.442 -23.126 1.00 41.03 365 LEU A CA 1
ATOM 5503 C C . LEU A 1 364 ? -22.080 -22.413 -22.233 1.00 41.86 365 LEU A C 1
ATOM 5504 O O . LEU A 1 364 ? -22.435 -21.323 -22.682 1.00 42.64 365 LEU A O 1
ATOM 5520 N N . PHE A 1 365 ? -22.267 -22.777 -20.969 1.00 40.93 366 PHE A N 1
ATOM 5521 C CA . PHE A 1 365 ? -22.937 -21.921 -19.999 1.00 42.26 366 PHE A CA 1
ATOM 5522 C C . PHE A 1 365 ? -22.203 -20.608 -19.754 1.00 42.15 366 PHE A C 1
ATOM 5523 O O . PHE A 1 365 ? -22.825 -19.546 -19.700 1.00 41.46 366 PHE A O 1
ATOM 5540 N N . ALA A 1 366 ? -20.884 -20.686 -19.602 1.00 41.42 367 ALA A N 1
ATOM 5541 C CA . ALA A 1 366 ? -20.116 -19.565 -19.069 1.00 39.75 367 ALA A CA 1
ATOM 5542 C C . ALA A 1 366 ? -20.298 -18.284 -19.889 1.00 38.54 367 ALA A C 1
ATOM 5543 O O . ALA A 1 366 ? -20.655 -17.254 -19.322 1.00 38.49 367 ALA A O 1
ATOM 5550 N N . PRO A 1 367 ? -20.086 -18.336 -21.218 1.00 38.99 368 PRO A N 1
ATOM 5551 C CA . PRO A 1 367 ? -20.259 -17.092 -21.982 1.00 37.90 368 PRO A CA 1
ATOM 5552 C C . PRO A 1 367 ? -21.666 -16.498 -21.920 1.00 36.43 368 PRO A C 1
ATOM 5553 O O . PRO A 1 367 ? -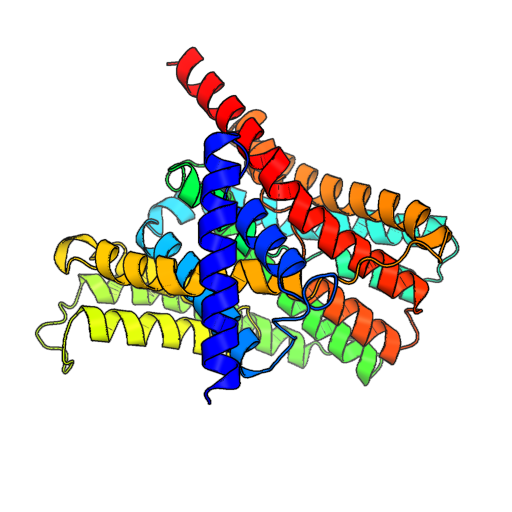21.800 -15.276 -21.875 1.00 34.96 368 PRO A O 1
ATOM 5564 N N . PHE A 1 368 ? -22.694 -17.343 -21.922 1.00 37.56 369 PHE A N 1
ATOM 5565 C CA . PHE A 1 368 ? -24.071 -16.852 -21.943 1.00 37.29 369 PHE A CA 1
ATOM 5566 C C . PHE A 1 368 ? -24.440 -16.134 -20.651 1.00 38.21 369 PHE A C 1
ATOM 5567 O O . PHE A 1 368 ? -25.266 -15.223 -20.653 1.00 38.79 369 PHE A O 1
ATOM 5584 N N . ALA A 1 369 ? -23.834 -16.560 -19.550 1.00 37.00 370 ALA A N 1
ATOM 5585 C CA . ALA A 1 369 ? -24.063 -15.933 -18.256 1.00 36.83 370 ALA A CA 1
ATOM 5586 C C . ALA A 1 369 ? -23.098 -14.770 -18.053 1.00 37.09 370 ALA A C 1
ATOM 5587 O O . ALA A 1 369 ? -23.449 -13.758 -17.448 1.00 35.24 370 ALA A O 1
ATOM 5594 N N . LEU A 1 370 ? -21.888 -14.913 -18.583 1.00 36.50 371 LEU A N 1
ATOM 5595 C CA . LEU A 1 370 ? -20.806 -13.974 -18.305 1.00 36.34 371 LEU A CA 1
ATOM 5596 C C . LEU A 1 370 ? -21.004 -12.644 -19.038 1.00 35.68 371 LEU A C 1
ATOM 5597 O O . LEU A 1 370 ? -20.660 -11.585 -18.516 1.00 33.38 371 LEU A O 1
ATOM 5613 N N . LYS A 1 371 ? -21.566 -12.695 -20.241 1.00 36.34 372 LYS A N 1
ATOM 5614 C CA . LYS A 1 371 ? -21.808 -11.474 -21.003 1.00 36.59 372 LYS A CA 1
ATOM 5615 C C . LYS A 1 371 ? -22.809 -10.556 -20.286 1.00 35.59 372 LYS A C 1
ATOM 5616 O O . LYS A 1 371 ? -22.495 -9.394 -20.026 1.00 37.28 372 LYS A O 1
ATOM 5635 N N . PRO A 1 372 ? -24.009 -11.062 -19.948 1.00 35.09 373 PRO A N 1
ATOM 5636 C CA . PRO A 1 372 ? -24.918 -10.160 -19.224 1.00 37.38 373 PRO A CA 1
ATOM 5637 C C . PRO A 1 372 ? -24.475 -9.825 -17.792 1.00 37.22 373 PRO A C 1
ATOM 5638 O O . PRO A 1 372 ? -24.809 -8.745 -17.307 1.00 37.94 373 PRO A O 1
ATOM 5649 N N . LEU A 1 373 ? -23.751 -10.721 -17.126 1.00 34.66 374 LEU A N 1
ATOM 5650 C CA . LEU A 1 373 ? -23.281 -10.432 -15.769 1.00 38.89 374 LEU A CA 1
ATOM 5651 C C . LEU A 1 373 ? -22.293 -9.274 -15.801 1.00 37.36 374 LEU A C 1
ATOM 5652 O O . LEU A 1 373 ? -22.287 -8.421 -14.912 1.00 37.78 374 LEU A O 1
ATOM 5668 N N . ILE A 1 374 ? -21.457 -9.249 -16.832 1.00 36.53 375 ILE A N 1
ATOM 5669 C CA . ILE A 1 374 ? -20.486 -8.174 -17.003 1.00 37.16 375 ILE A CA 1
ATOM 5670 C C . ILE A 1 374 ? -21.198 -6.840 -17.248 1.00 38.90 375 ILE A C 1
ATOM 5671 O O . ILE A 1 374 ? -20.852 -5.831 -16.643 1.00 39.37 375 ILE A O 1
ATOM 5687 N N . ALA A 1 375 ? -22.185 -6.840 -18.139 1.00 39.20 376 ALA A N 1
ATOM 5688 C CA . ALA A 1 375 ? -22.968 -5.637 -18.416 1.00 42.71 376 ALA A CA 1
ATOM 5689 C C . ALA A 1 375 ? -23.640 -5.131 -17.134 1.00 41.76 376 ALA A C 1
ATOM 5690 O O . ALA A 1 375 ? -23.719 -3.930 -16.880 1.00 42.11 376 ALA A O 1
ATOM 5697 N N . TRP A 1 376 ? -24.117 -6.079 -16.336 1.00 39.99 377 TRP A N 1
ATOM 5698 C CA . TRP A 1 376 ? -24.793 -5.815 -15.070 1.00 41.50 377 TRP A CA 1
ATOM 5699 C C . TRP A 1 376 ? -23.838 -5.173 -14.057 1.00 40.47 377 TRP A C 1
ATOM 5700 O O . TRP A 1 376 ? -24.202 -4.238 -13.341 1.00 40.44 377 TRP A O 1
ATOM 5721 N N . THR A 1 377 ? -22.611 -5.684 -14.009 1.00 38.24 378 THR A N 1
ATOM 5722 C CA . THR A 1 377 ? -21.577 -5.137 -13.138 1.00 40.00 378 THR A CA 1
ATOM 5723 C C . THR A 1 377 ? -21.149 -3.749 -13.602 1.00 40.68 378 THR A C 1
ATOM 5724 O O . THR A 1 377 ? -20.885 -2.867 -12.782 1.00 40.35 378 THR A O 1
ATOM 5735 N N . GLU A 1 378 ? -21.082 -3.559 -14.916 1.00 40.49 379 GLU A N 1
ATOM 5736 C CA . GLU A 1 378 ? -20.670 -2.279 -15.485 1.00 42.02 379 GLU A CA 1
ATOM 5737 C C . GLU A 1 378 ? -21.756 -1.216 -15.311 1.00 42.43 379 GLU A C 1
ATOM 5738 O O . GLU A 1 378 ? -21.454 -0.037 -15.132 1.00 41.58 379 GLU A O 1
ATOM 5750 N N . ARG A 1 379 ? -23.018 -1.635 -15.371 1.00 42.17 380 ARG A N 1
ATOM 5751 C CA . ARG A 1 379 ? -24.136 -0.732 -15.108 1.00 43.88 380 ARG A CA 1
ATOM 5752 C C . ARG A 1 379 ? -24.064 -0.180 -13.689 1.00 45.13 380 ARG A C 1
ATOM 5753 O O . ARG A 1 379 ? -24.324 1.000 -13.457 1.00 45.92 380 ARG A O 1
ATOM 5774 N N . GLU A 1 380 ? -23.719 -1.046 -12.743 1.00 44.62 381 GLU A N 1
ATOM 5775 C CA . GLU A 1 380 ? -23.614 -0.647 -11.346 1.00 45.67 381 GLU A CA 1
ATOM 5776 C C . GLU A 1 380 ? -22.497 0.367 -11.144 1.00 47.82 381 GLU A C 1
ATOM 5777 O O . GLU A 1 380 ? -22.675 1.347 -10.423 1.00 48.13 381 GLU A O 1
ATOM 5789 N N . ARG A 1 381 ? -21.343 0.121 -11.760 1.00 47.16 382 ARG A N 1
ATOM 5790 C CA . ARG A 1 381 ? -20.222 1.046 -11.651 1.00 50.64 382 ARG A CA 1
ATOM 5791 C C . ARG A 1 381 ? -20.655 2.433 -12.115 1.00 52.74 382 ARG A C 1
ATOM 5792 O O . ARG A 1 381 ? -20.380 3.435 -11.454 1.00 55.74 382 ARG A O 1
ATOM 5813 N N . ALA A 1 382 ? -21.345 2.482 -13.249 1.00 49.84 383 ALA A N 1
ATOM 5814 C CA . ALA A 1 382 ? -21.815 3.747 -13.804 1.00 52.29 383 ALA A CA 1
ATOM 5815 C C . ALA A 1 382 ? -22.808 4.456 -12.881 1.00 54.72 383 ALA A C 1
ATOM 5816 O O . ALA A 1 382 ? -22.737 5.673 -12.714 1.00 57.54 383 ALA A O 1
ATOM 5823 N N . ALA A 1 383 ? -23.729 3.705 -12.281 1.00 50.79 384 ALA A N 1
ATOM 5824 C CA . ALA A 1 383 ? -24.759 4.308 -11.433 1.00 51.89 384 ALA A CA 1
ATOM 5825 C C . ALA A 1 383 ? -24.178 4.845 -10.124 1.00 55.99 384 ALA A C 1
ATOM 5826 O O . ALA A 1 383 ? -24.762 5.730 -9.498 1.00 56.50 384 ALA A O 1
ATOM 5833 N N . LYS A 1 384 ? -23.032 4.309 -9.713 1.00 56.24 385 LYS A N 1
ATOM 5834 C CA . LYS A 1 384 ? -22.334 4.808 -8.531 1.00 58.00 385 LYS A CA 1
ATOM 5835 C C . LYS A 1 384 ? -21.411 5.965 -8.905 1.00 63.38 385 LYS A C 1
ATOM 5836 O O . LYS A 1 384 ? -20.969 6.714 -8.034 1.00 64.33 385 LYS A O 1
ATOM 5855 N N . GLU A 1 385 ? -21.129 6.100 -10.200 1.00 64.91 386 GLU A N 1
ATOM 5856 C CA . GLU A 1 385 ? -20.244 7.144 -10.715 1.00 72.01 386 GLU A CA 1
ATOM 5857 C C . GLU A 1 385 ? -18.837 6.982 -10.147 1.00 115.30 386 GLU A C 1
ATOM 5858 O O . GLU A 1 385 ? -17.971 6.379 -10.781 1.00 97.48 386 GLU A O 1
#

Foldseek 3Di:
DVLVVQQLVQLVVQLVVLLVVCVVVVAQSLVSLLVSLLCCAPVHVNSHADDDVLQVLLLVLLLLLLLLLLLQDAVVLLVVLLQLLQQLQVLLQVQQLVLQLVVCVVVPADNLLSNLRSLLLRAFDQSLLSVLCVVVPNCSPSLNSSLLSNNLVNLLVLQLSLQQLLCCLPPVGGPVVLSVQLNVLSCCLVVVLVVLLPVPVVDDCPPPPDPAPLRVLVCQLQVQLVSCVVSPGHSNSRSNSSSNSCSVCCVVRVNNVVSVVSSSSRNSSNSSVSNNPDDPDDPVDDVLCVLLVVSLVSSLVSQLVSQCVSVCVLPNLSSSLSSLSRRAGDDSSLSSQVSCVSSVSHDPSSSSSSVSSNSCSSVVSSRVNVVSVVVSVVVVVVVD

Sequence (384 aa):
GAEHLLEIFYLLLAAQVCAFIFKRLNQPVVIGEVLAGVLVGPALLGLVHEGEILEFLAELGAVFLLFMVGLETRLKDILAVGKEAFLVAVLGVALPFLGGYLYGLEIGFETLPALFLGTALVATSVGITARVLQELGVLSRPYSSRIILGAAVIDDVLGLIVLACVNGVAETGQVEVGAITRLIVLSVVFVGLAVFLSTLIARLPLERLPVGSPLGFALALGVGMAALAASIGLAPIVGAFLGGMLLSEVREKYRLEEPIFAIESFLAPIFFAMVGVRLELSALASPVVLVAGTVVTVIAILGKVLGGFLGALTQGVRSALTVGCCGMAPRGEVGLIVAALGLKAGAVNEEEYAIVLFMVVFTTLFAPFALKPLIAWTERERAAKE

B-factor: mean 50.79, std 19.75, range [23.89, 139.4]

Secondary structure (DSSP, 8-state):
-HHHHHHHHHHHHHHHHHHHHHHHTTS-HHHHHHHHHHHHSTTTT------HHHHHHHHHHHHHHHHHHHHT--HHHHHTTHHHHHHHHHHHHHHHHHHHHHHHHHTT--HHHHHHHHHTT-----HHHHHHHHHTT-TTSHHHHHHHHHHHHHHHHHHHHHHHHHHHHHHSS--HHHHHHHHHHHHHHHHHHHHHHHHHHHS-TTSS--S-HHHHHHHHHHHHHHHHHHHTS-HHHHHHHHHHHHHTTTTTTT-HHHHHHHHHHHHHHHHHHHHHH-----SS-HHHHHHHHHHHHHHHHHHHHHHHHHSGGG-HHHHHHHHHHT----HHHHHHHHHHHHHTS--HHHHHHHHHHHHHHHHHHHHHHHHHHHHHHHHHHHH-

InterPro domains:
  IPR006153 Cation/H+ exchanger, transmembrane domain [PF00999] (17-377)
  IPR038770 Sodium/solute symporter superfamily [G3DSA:1.20.1530.20] (2-386)

Organism: Thermus thermophilus (strain ATCC 27634 / DSM 579 / HB8) (NCBI:txid300852)

Radius of gyration: 20.46 Å; Cα contacts (8 Å, |Δi|>4): 681; chains: 1; bounding box: 54×56×48 Å

Nearest PDB structures (foldseek):
  4bwz-assembly1_A  TM=9.747E-01  e=2.304E-42  Thermus thermophilus
  5bz2-assembly1_A-2  TM=8.087E-01  e=1.225E-37  Thermus thermophilus
  8bxg-assembly1_A  TM=6.723E-01  e=1.058E-10  Escherichia coli
  9emb-assembly1_B  TM=6.519E-01  e=2.656E-10  Escherichia coli
  9emb-assembly1_A  TM=6.550E-01  e=3.713E-10  Escherichia coli

Solvent-accessible surface area: 16977 Å² total; per-residue (Å²): 80,79,108,49,129,94,10,27,104,59,1,50,88,15,1,118,75,7,6,112,73,25,119,187,107,105,74,9,12,2,13,0,5,3,69,0,0,25,63,8,0,78,56,119,106,29,70,0,93,98,20,154,88,2,47,120,35,2,74,45,0,6,7,14,0,5,2,14,0,0,0,51,4,90,32,162,59,18,89,69,10,22,154,26,2,108,77,2,2,43,42,3,25,41,50,0,52,83,23,0,53,102,26,0,74,135,67,66,42,133,90,75,22,0,60,9,3,0,22,2,0,3,9,16,31,7,5,8,0,0,24,6,0,37,74,66,63,11,18,84,71,26,2,0,36,0,0,2,5,0,10,17,48,3,22,20,41,3,18,45,31,31,15,36,10,74,6,34,11,110,80,60,107,86,46,89,60,47,18,60,162,27,58,84,64,1,82,86,9,36,38,107,7,63,138,54,31,56,68,25,62,184,89,71,26,159,215,55,128,62,90,45,42,57,32,42,0,49,69,27,1,69,33,28,6,56,82,0,46,91,17,40,3,18,32,25,7,0,0,2,11,0,0,14,5,5,4,77,13,52,100,125,54,183,2,45,105,33,0,108,57,47,7,55,105,12,2,10,1,44,3,0,0,23,2,5,108,36,116,132,68,19,150,103,46,99,82,3,68,104,6,0,69,53,1,12,73,36,0,22,94,6,3,28,86,0,0,49,86,4,0,80,112,60,27,77,60,11,0,49,0,0,0,2,0,5,0,1,4,13,86,26,3,42,72,0,1,44,26,0,65,116,35,66,5,14,73,125,80,5,55,25,7,2,43,39,0,15,29,90,0,18,42,66,0,0,93,20,0,43,72,34,5,51,74,9,43,150,51,117,64,87,168,180

CATH classification: 1.20.1530.20